Protein 4AT0 (pdb70)

Radius of gyration: 23.52 Å; Cα contacts (8 Å, |Δi|>4): 1343; chains: 1; bounding box: 37×78×47 Å

B-factor: mean 16.8, std 8.86, range [6.81, 63.26]

Foldseek 3Di:
DFAAAPVPDPDAPAEWQEEEEAQALLRLLLLLLLLVLVTGAEYEHQAFDHHPLLQQAQAWAFADQPAPLLVLAPFHHHLVLQLQLLCVFQDDVFDSQQSSVLSVCRNVLVVVLVVLPFAAASYEDEDDACHDLAQHFWYAWRQCVFPPNVVRGPRGTRTGFTGDPPAHRLPGHSSSSSSPSSVVSSVVSPHHYDYSWAWAAFYAYPVQAGFWTWTAHPRHIGIYGHNQFYAYEQAAQLQQQVLCVVQAVLQRPFGDRSDNSRRLRVQVNVVSSQFDKALSRAWFKAFLAGLLQQLQFFKAAPLLAGDAQSPGRRRVVRCCLSPPRVQWIKTKAAPVSLVVSLPDDYNCNVRHFDFPFWDFDQQVQCVVSVHPGPRNVVNLVVQQVVLCVLDDPPHGHHSVNGHHGHPRMTMHGRRPRMHIGTQMAFEADSLQFGAGPVRDGRHRYGYAARNHNHRRSHGDTPSHRSNRSSNNSNSRSNNSSDD

Secondary structure (DSSP, 8-state):
-PPEEGGG----SEEEEEEEE--SHHHHHHHHHHHHTT--EEEE-SSSSS-TTGGGS---EE--SS-HHHHHTT----HHHHHHHHHHHS-SS--HHHHHHHHHTHHHHHHHHHHTT----S-EE-SSSSS-SSS-SEE--SSTTSTTGGGTS-----EE----SS-BTTTB-TTHHHHHHHHHHHHHTT-EEE-SEEEEEEEE-TT--EEEEEEEETTEEEEEEEEEEEEE-----TT-HHHHHHH-GGGTT-B--S-TT---HHHHHHHTTTB-EE-TT-EEEEE-S-HHHHTTSEEE-TTS-B-S-TTS-HHHHHHIIIIISTT--EEEEEHHHHHHHHHS--S-GGG-PPPSEEESSHHHHHHHTTPPTTHHHHHHHHHHHHHTTT--TTT---GGG-----SSEEEEE-TT-EEEEE--EE-B-TT-EEEBTTSSEEEEEEE-GGGB--S-SSS--TTHHHHHHHHHHHHHHHHHH--

Structure (mmCIF, N/CA/C/O backbone):
data_4AT0
#
_entry.id   4AT0
#
_cell.length_a   99.233
_cell.length_b   114.308
_cell.length_c   110.161
_cell.angle_alpha   90.00
_cell.angle_beta   90.00
_cell.angle_gamma   90.00
#
_symmetry.space_group_name_H-M   'C 2 2 21'
#
loop_
_entity.id
_entity.type
_entity.pdbx_description
1 polymer 3-KETOSTEROID-DELTA4-5ALPHA-DEHYDROGENASE
2 non-polymer 'ACETATE ION'
3 non-polymer GLYCEROL
4 non-polymer 'FLAVIN-ADENINE DINUCLEOTIDE'
5 non-polymer 'CHLORIDE ION'
6 water water
#
loop_
_atom_site.group_PDB
_atom_site.id
_atom_site.type_symbol
_atom_site.label_atom_id
_atom_site.label_alt_id
_atom_site.label_comp_id
_atom_site.label_asym_id
_atom_site.label_entity_id
_atom_site.label_seq_id
_atom_site.pdbx_PDB_ins_code
_atom_site.Cartn_x
_atom_site.Cartn_y
_atom_site.Cartn_z
_atom_site.occupancy
_atom_site.B_iso_or_equiv
_atom_site.auth_seq_id
_atom_site.auth_comp_id
_atom_site.auth_asym_id
_atom_site.auth_atom_id
_atom_site.pdbx_PDB_model_num
ATOM 1 N N . ILE A 1 27 ? 38.212 46.932 25.523 1.00 30.17 7 ILE A N 1
ATOM 2 C CA . ILE A 1 27 ? 39.139 46.235 26.489 1.00 31.46 7 ILE A CA 1
ATOM 3 C C . ILE A 1 27 ? 40.384 47.078 26.814 1.00 29.71 7 ILE A C 1
ATOM 4 O O . ILE A 1 27 ? 41.050 46.871 27.852 1.00 28.55 7 ILE A O 1
ATOM 9 N N . ARG A 1 28 ? 40.715 48.010 25.923 1.00 28.57 8 ARG A N 1
ATOM 10 C CA . ARG A 1 28 ? 41.860 48.885 26.124 1.00 29.50 8 ARG A CA 1
ATOM 11 C C . ARG A 1 28 ? 41.561 49.738 27.343 1.00 26.43 8 ARG A C 1
ATOM 12 O O . ARG A 1 28 ? 40.395 50.083 27.565 1.00 25.97 8 ARG A O 1
ATOM 20 N N . PRO A 1 29 ? 42.588 50.059 28.154 1.00 25.58 9 PRO A N 1
ATOM 21 C CA . PRO A 1 29 ? 42.265 50.845 29.348 1.00 24.44 9 PRO A CA 1
ATOM 22 C C . PRO A 1 29 ? 41.738 52.231 29.009 1.00 24.74 9 PRO A C 1
ATOM 23 O O . PRO A 1 29 ? 42.088 52.807 27.979 1.00 24.86 9 PRO A O 1
ATOM 27 N N . ARG A 1 30 ? 40.893 52.723 29.897 1.00 22.85 10 ARG A N 1
ATOM 28 C CA A ARG A 1 30 ? 40.314 54.051 29.800 0.50 22.47 10 ARG A CA 1
ATOM 29 C CA B ARG A 1 30 ? 40.327 54.061 29.774 0.50 22.94 10 ARG A CA 1
ATOM 30 C C . ARG A 1 30 ? 41.219 55.014 30.570 1.00 22.22 10 ARG A C 1
ATOM 31 O O . ARG A 1 30 ? 41.632 54.714 31.687 1.00 20.66 10 ARG A O 1
ATOM 46 N N . SER A 1 31 ? 41.562 56.170 29.992 1.00 21.63 11 SER A N 1
ATOM 47 C CA . SER A 1 31 ? 42.359 57.138 30.755 1.00 21.85 11 SER A CA 1
ATOM 48 C C . SER A 1 31 ? 41.450 57.809 31.781 1.00 21.36 11 SER A C 1
ATOM 49 O O . SER A 1 31 ? 40.321 58.171 31.444 1.00 20.87 11 SER A O 1
ATOM 52 N N . ALA A 1 32 ? 41.929 57.980 33.011 1.00 20.90 12 ALA A N 1
ATOM 53 C CA . ALA A 1 32 ? 41.120 58.616 34.060 1.00 21.71 12 ALA A CA 1
ATOM 54 C C . ALA A 1 32 ? 40.704 60.046 33.696 1.00 23.92 12 ALA A C 1
ATOM 55 O O . ALA A 1 32 ? 39.674 60.517 34.158 1.00 23.16 12 ALA A O 1
ATOM 57 N N . THR A 1 33 ? 41.503 60.710 32.864 1.00 24.99 13 THR A N 1
ATOM 58 C CA . THR A 1 33 ? 41.199 62.088 32.446 1.00 28.78 13 THR A CA 1
ATOM 59 C C . THR A 1 33 ? 39.927 62.147 31.610 1.00 29.62 13 THR A C 1
ATOM 60 O O . THR A 1 33 ? 39.304 63.206 31.497 1.00 32.23 13 THR A O 1
ATOM 64 N N . THR A 1 34 ? 39.544 61.024 31.014 1.00 29.13 14 THR A N 1
ATOM 65 C CA . THR A 1 34 ? 38.370 60.988 30.155 1.00 29.18 14 THR A CA 1
ATOM 66 C C . THR A 1 34 ? 37.112 60.616 30.932 1.00 29.13 14 THR A C 1
ATOM 67 O O . THR A 1 34 ? 36.018 60.568 30.352 1.00 29.79 14 THR A O 1
ATOM 71 N N . VAL A 1 35 ? 37.264 60.323 32.228 1.00 28.48 15 VAL A N 1
ATOM 72 C CA . VAL A 1 35 ? 36.104 60.023 33.085 1.00 29.66 15 VAL A CA 1
ATOM 73 C C . VAL A 1 35 ? 35.560 61.340 33.615 1.00 31.26 15 VAL A C 1
ATOM 74 O O . VAL A 1 35 ? 36.210 62.005 34.424 1.00 32.66 15 VAL A O 1
ATOM 78 N N . THR A 1 36 ? 34.382 61.723 33.132 1.00 34.47 16 THR A N 1
ATOM 79 C CA . THR A 1 36 ? 33.790 63.013 33.499 1.00 37.94 16 THR A CA 1
ATOM 80 C C . THR A 1 36 ? 33.140 62.988 34.887 1.00 37.85 16 THR A C 1
ATOM 81 O O . THR A 1 36 ? 33.170 63.987 35.612 1.00 39.28 16 THR A O 1
ATOM 85 N N . GLU A 1 37 ? 32.563 61.845 35.254 1.00 34.60 17 GLU A N 1
ATOM 86 C CA . GLU A 1 37 ? 32.013 61.670 36.591 1.00 33.29 17 GLU A CA 1
ATOM 87 C C . GLU A 1 37 ? 32.050 60.209 37.020 1.00 28.44 17 GLU A C 1
ATOM 88 O O . GLU A 1 37 ? 31.826 59.299 36.217 1.00 28.26 17 GLU A O 1
ATOM 94 N N . TRP A 1 38 ? 32.345 60.005 38.294 1.00 24.58 18 TRP A N 1
ATOM 95 C CA . TRP A 1 38 ? 32.351 58.655 38.867 1.00 22.03 18 TRP A CA 1
ATOM 96 C C . TRP A 1 38 ? 31.006 58.307 39.442 1.00 20.88 18 TRP A C 1
ATOM 97 O O . TRP A 1 38 ? 30.514 59.004 40.332 1.00 21.81 18 TRP A O 1
ATOM 108 N N . ASP A 1 39 ? 30.395 57.236 38.951 1.00 18.53 19 ASP A N 1
ATOM 109 C CA . ASP A 1 39 ? 29.102 56.769 39.466 1.00 18.84 19 ASP A CA 1
ATOM 110 C C . ASP A 1 39 ? 29.153 56.223 40.891 1.00 19.08 19 ASP A C 1
ATOM 111 O O . ASP A 1 39 ? 28.190 56.361 41.670 1.00 18.59 19 ASP A O 1
ATOM 116 N N . TYR A 1 40 ? 30.282 55.597 41.221 1.00 17.48 20 TYR A N 1
ATOM 117 C CA . TYR A 1 40 ? 30.501 55.017 42.532 1.00 16.76 20 TYR A CA 1
ATOM 118 C C . TYR A 1 40 ? 31.961 55.233 42.873 1.00 16.11 20 TYR A C 1
ATOM 119 O O . TYR A 1 40 ? 32.805 55.415 41.978 1.00 15.15 20 TYR A O 1
ATOM 128 N N . GLU A 1 41 ? 32.270 55.241 44.167 1.00 16.20 21 GLU A N 1
ATOM 129 C CA . GLU A 1 41 ? 33.667 55.362 44.614 1.00 17.00 21 GLU A CA 1
ATOM 130 C C . GLU A 1 41 ? 33.859 54.535 45.860 1.00 15.88 21 GLU A C 1
ATOM 131 O O . GLU A 1 41 ? 32.967 54.467 46.700 1.00 15.95 21 GLU A O 1
ATOM 137 N N . ALA A 1 42 ? 35.048 53.949 45.989 1.00 14.64 22 ALA A N 1
ATOM 138 C CA . ALA A 1 42 ? 35.441 53.203 47.182 1.00 13.92 22 ALA A CA 1
ATOM 139 C C . ALA A 1 42 ? 36.953 53.227 47.276 1.00 13.52 22 ALA A C 1
ATOM 140 O O . ALA A 1 42 ? 37.641 53.629 46.318 1.00 13.68 22 ALA A O 1
ATOM 142 N N . ASP A 1 43 ? 37.478 52.776 48.417 1.00 13.55 23 ASP A N 1
ATOM 143 C CA . ASP A 1 43 ? 38.916 52.576 48.559 1.00 12.99 23 ASP A CA 1
ATOM 144 C C . ASP A 1 43 ? 39.337 51.315 47.809 1.00 12.57 23 ASP A C 1
ATOM 145 O O . ASP A 1 43 ? 40.300 51.338 47.025 1.00 12.60 23 ASP A O 1
ATOM 150 N N . VAL A 1 44 ? 38.633 50.219 48.089 1.00 11.81 24 VAL A N 1
ATOM 151 C CA . VAL A 1 44 ? 38.943 48.929 47.457 1.00 11.10 24 VAL A CA 1
ATOM 152 C C . VAL A 1 44 ? 37.722 48.470 46.691 1.00 10.73 24 VAL A C 1
ATOM 153 O O . VAL A 1 44 ? 36.642 48.328 47.260 1.00 11.44 24 VAL A O 1
ATOM 157 N N . VAL A 1 45 ? 37.896 48.268 45.395 1.00 10.20 25 VAL A N 1
ATOM 158 C CA . VAL A 1 45 ? 36.820 47.843 44.515 1.00 10.28 25 VAL A CA 1
ATOM 159 C C . VAL A 1 45 ? 37.115 46.380 44.123 1.00 10.08 25 VAL A C 1
ATOM 160 O O . VAL A 1 45 ? 38.182 46.076 43.568 1.00 10.30 25 VAL A O 1
ATOM 164 N N . VAL A 1 46 ? 36.189 45.498 44.487 1.00 9.95 26 VAL A N 1
ATOM 165 C CA . VAL A 1 46 ? 36.351 44.043 44.244 1.00 10.16 26 VAL A CA 1
ATOM 166 C C . VAL A 1 46 ? 35.411 43.634 43.120 1.00 10.35 26 VAL A C 1
ATOM 167 O O . VAL A 1 46 ? 34.192 43.752 43.257 1.00 10.48 26 VAL A O 1
ATOM 171 N N . ALA A 1 47 ? 35.968 43.148 42.023 1.00 10.03 27 ALA A N 1
ATOM 172 C CA . ALA A 1 47 ? 35.158 42.667 40.893 1.00 10.24 27 ALA A CA 1
ATOM 173 C C . ALA A 1 47 ? 34.911 41.169 41.057 1.00 10.78 27 ALA A C 1
ATOM 174 O O . ALA A 1 47 ? 35.851 40.358 40.934 1.00 10.29 27 ALA A O 1
ATOM 176 N N . GLY A 1 48 ? 33.665 40.813 41.377 1.00 10.92 28 GLY A N 1
ATOM 177 C CA . GLY A 1 48 ? 33.262 39.395 41.499 1.00 11.12 28 GLY A CA 1
ATOM 178 C C . GLY A 1 48 ? 32.972 39.015 42.934 1.00 11.55 28 GLY A C 1
ATOM 179 O O . GLY A 1 48 ? 33.842 39.180 43.797 1.00 12.15 28 GLY A O 1
ATOM 180 N N . TYR A 1 49 ? 31.756 38.528 43.217 1.00 11.94 29 TYR A N 1
ATOM 181 C CA . TYR A 1 49 ? 31.381 38.171 44.583 1.00 12.21 29 TYR A CA 1
ATOM 182 C C . TYR A 1 49 ? 31.331 36.649 44.769 1.00 12.38 29 TYR A C 1
ATOM 183 O O . TYR A 1 49 ? 30.309 36.090 45.198 1.00 12.47 29 TYR A O 1
ATOM 192 N N . GLY A 1 50 ? 32.432 35.980 44.446 1.00 11.34 30 GLY A N 1
ATOM 193 C CA . GLY A 1 50 ? 32.586 34.585 44.809 1.00 10.82 30 GLY A CA 1
ATOM 194 C C . GLY A 1 50 ? 33.580 34.462 45.960 1.00 10.49 30 GLY A C 1
ATOM 195 O O . GLY A 1 50 ? 33.705 35.371 46.795 1.00 10.48 30 GLY A O 1
ATOM 196 N N . ILE A 1 51 ? 34.288 33.332 46.020 1.00 10.30 31 ILE A N 1
ATOM 197 C CA . ILE A 1 51 ? 35.131 33.068 47.185 1.00 10.75 31 ILE A CA 1
ATOM 198 C C . ILE A 1 51 ? 36.314 34.050 47.303 1.00 10.02 31 ILE A C 1
ATOM 199 O O . ILE A 1 51 ? 36.593 34.604 48.391 1.00 10.70 31 ILE A O 1
ATOM 204 N N . ALA A 1 52 ? 37.001 34.270 46.193 1.00 10.12 32 ALA A N 1
ATOM 205 C CA . ALA A 1 52 ? 38.141 35.187 46.222 1.00 9.60 32 ALA A CA 1
ATOM 206 C C . ALA A 1 52 ? 37.665 36.607 46.569 1.00 9.88 32 ALA A C 1
ATOM 207 O O . ALA A 1 52 ? 38.304 37.297 47.370 1.00 9.59 32 ALA A O 1
ATOM 209 N N . GLY A 1 53 ? 36.521 36.996 45.999 1.00 10.08 33 GLY A N 1
ATOM 210 C CA . GLY A 1 53 ? 36.032 38.367 46.214 1.00 10.22 33 GLY A CA 1
ATOM 211 C C . GLY A 1 53 ? 35.563 38.621 47.637 1.00 10.30 33 GLY A C 1
ATOM 212 O O . GLY A 1 53 ? 35.880 39.668 48.230 1.00 10.75 33 GLY A O 1
ATOM 213 N N . VAL A 1 54 ? 34.852 37.664 48.229 1.00 10.10 34 VAL A N 1
ATOM 214 C CA . VAL A 1 54 ? 34.392 37.865 49.596 1.00 9.86 34 VAL A CA 1
ATOM 215 C C . VAL A 1 54 ? 35.572 37.848 50.571 1.00 9.85 34 VAL A C 1
ATOM 216 O O . VAL A 1 54 ? 35.626 38.659 51.486 1.00 9.62 34 VAL A O 1
ATOM 220 N N . ALA A 1 55 ? 36.535 36.951 50.342 1.00 9.63 35 ALA A N 1
ATOM 221 C CA . ALA A 1 55 ? 37.711 36.922 51.225 1.00 9.89 35 ALA A CA 1
ATOM 222 C C . ALA A 1 55 ? 38.506 38.235 51.172 1.00 10.37 35 ALA A C 1
ATOM 223 O O . ALA A 1 55 ? 38.931 38.751 52.213 1.00 10.48 35 ALA A O 1
ATOM 225 N N . ALA A 1 56 ? 38.686 38.786 49.966 1.00 10.16 36 ALA A N 1
ATOM 226 C CA . ALA A 1 56 ? 39.355 40.079 49.806 1.00 10.52 36 ALA A CA 1
ATOM 227 C C . ALA A 1 56 ? 38.568 41.176 50.546 1.00 10.63 36 ALA A C 1
ATOM 228 O O . ALA A 1 56 ? 39.154 42.005 51.247 1.00 11.22 36 ALA A O 1
ATOM 230 N N . SER A 1 57 ? 37.247 41.159 50.393 1.00 10.73 37 SER A N 1
ATOM 231 C CA A SER A 1 57 ? 36.380 42.179 51.023 0.50 11.01 37 SER A CA 1
ATOM 232 C CA B SER A 1 57 ? 36.397 42.183 51.018 0.50 11.34 37 SER A CA 1
ATOM 233 C C . SER A 1 57 ? 36.493 42.188 52.540 1.00 11.42 37 SER A C 1
ATOM 234 O O . SER A 1 57 ? 36.504 43.261 53.158 1.00 11.49 37 SER A O 1
ATOM 239 N N . ILE A 1 58 ? 36.591 40.998 53.134 1.00 11.83 38 ILE A N 1
ATOM 240 C CA . ILE A 1 58 ? 36.684 40.879 54.578 1.00 12.22 38 ILE A CA 1
ATOM 241 C C . ILE A 1 58 ? 37.987 41.483 55.069 1.00 12.46 38 ILE A C 1
ATOM 242 O O . ILE A 1 58 ? 37.973 42.308 56.000 1.00 12.67 38 ILE A O 1
ATOM 247 N N . GLU A 1 59 ? 39.111 41.118 54.432 1.00 12.15 39 GLU A N 1
ATOM 248 C CA . GLU A 1 59 ? 40.390 41.641 54.854 1.00 12.51 39 GLU A CA 1
ATOM 249 C C . GLU A 1 59 ? 40.479 43.142 54.638 1.00 12.72 39 GLU A C 1
ATOM 250 O O . GLU A 1 59 ? 40.977 43.860 55.528 1.00 13.06 39 GLU A O 1
ATOM 256 N N . ALA A 1 60 ? 40.001 43.629 53.491 1.00 12.41 40 ALA A N 1
ATOM 257 C CA . ALA A 1 60 ? 40.119 45.054 53.211 1.00 12.77 40 ALA A CA 1
ATOM 258 C C . ALA A 1 60 ? 39.295 45.856 54.223 1.00 13.38 40 ALA A C 1
ATOM 259 O O . ALA A 1 60 ? 39.746 46.916 54.687 1.00 14.31 40 ALA A O 1
ATOM 261 N N . ALA A 1 61 ? 38.107 45.358 54.562 1.00 13.24 41 ALA A N 1
ATOM 262 C CA . ALA A 1 61 ? 37.220 46.083 55.502 1.00 14.30 41 ALA A CA 1
ATOM 263 C C . ALA A 1 61 ? 37.815 46.044 56.913 1.00 15.27 41 ALA A C 1
ATOM 264 O O . ALA A 1 61 ? 37.768 47.053 57.642 1.00 15.87 41 ALA A O 1
ATOM 266 N N . ARG A 1 62 ? 38.390 44.901 57.292 1.00 14.88 42 ARG A N 1
ATOM 267 C CA . ARG A 1 62 ? 39.084 44.792 58.597 1.00 15.55 42 ARG A CA 1
ATOM 268 C C . ARG A 1 62 ? 40.259 45.744 58.717 1.00 16.37 42 ARG A C 1
ATOM 269 O O . ARG A 1 62 ? 40.587 46.209 59.823 1.00 17.93 42 ARG A O 1
ATOM 277 N N . ALA A 1 63 ? 40.870 46.068 57.586 1.00 15.82 43 ALA A N 1
ATOM 278 C CA . ALA A 1 63 ? 41.998 46.974 57.539 1.00 16.84 43 ALA A CA 1
ATOM 279 C C . ALA A 1 63 ? 41.553 48.439 57.584 1.00 17.36 43 ALA A C 1
ATOM 280 O O . ALA A 1 63 ? 42.405 49.324 57.592 1.00 18.99 43 ALA A O 1
ATOM 282 N N . GLY A 1 64 ? 40.245 48.677 57.565 1.00 17.01 44 GLY A N 1
ATOM 283 C CA . GLY A 1 64 ? 39.679 50.045 57.655 1.00 17.69 44 GLY A CA 1
ATOM 284 C C . GLY A 1 64 ? 39.329 50.675 56.315 1.00 17.70 44 GLY A C 1
ATOM 285 O O . GLY A 1 64 ? 38.923 51.843 56.269 1.00 18.46 44 GLY A O 1
ATOM 286 N N . ALA A 1 65 ? 39.477 49.921 55.217 1.00 16.51 45 ALA A N 1
ATOM 287 C CA . ALA A 1 65 ? 39.139 50.465 53.882 1.00 16.03 45 ALA A CA 1
ATOM 288 C C . ALA A 1 65 ? 37.633 50.471 53.634 1.00 15.88 45 ALA A C 1
ATOM 289 O O . ALA A 1 65 ? 36.901 49.612 54.133 1.00 15.80 45 ALA A O 1
ATOM 291 N N . ASP A 1 66 ? 37.187 51.436 52.834 1.00 15.45 46 ASP A N 1
ATOM 292 C CA . ASP A 1 66 ? 35.832 51.472 52.275 1.00 16.03 46 ASP A CA 1
ATOM 293 C C . ASP A 1 66 ? 35.791 50.498 51.093 1.00 15.44 46 ASP A C 1
ATOM 294 O O . ASP A 1 66 ? 36.492 50.691 50.093 1.00 14.20 46 ASP A O 1
ATOM 299 N N . VAL A 1 67 ? 34.990 49.445 51.227 1.00 13.90 47 VAL A N 1
ATOM 300 C CA . VAL A 1 67 ? 34.990 48.345 50.264 1.00 13.44 47 VAL A CA 1
ATOM 301 C C . VAL A 1 67 ? 33.679 48.256 49.495 1.00 13.31 47 VAL A C 1
ATOM 302 O O . VAL A 1 67 ? 32.567 48.250 50.075 1.00 14.14 47 VAL A O 1
ATOM 306 N N . LEU A 1 68 ? 33.811 48.168 48.176 1.00 12.65 48 LEU A N 1
ATOM 307 C CA . LEU A 1 68 ? 32.670 47.981 47.299 1.00 12.65 48 LEU A CA 1
ATOM 308 C C . LEU A 1 68 ? 32.887 46.783 46.380 1.00 12.37 48 LEU A C 1
ATOM 309 O O . LEU A 1 68 ? 33.859 46.755 45.626 1.00 12.39 48 LEU A O 1
ATOM 314 N N . VAL A 1 69 ? 31.990 45.798 46.474 1.00 12.29 49 VAL A N 1
ATOM 315 C CA . VAL A 1 69 ? 32.012 44.621 45.591 1.00 12.42 49 VAL A CA 1
ATOM 316 C C . VAL A 1 69 ? 31.062 44.850 44.412 1.00 12.97 49 VAL A C 1
ATOM 317 O O . VAL A 1 69 ? 29.950 45.300 44.614 1.00 14.10 49 VAL A O 1
ATOM 321 N N . LEU A 1 70 ? 31.530 44.511 43.216 1.00 11.89 50 LEU A N 1
ATOM 322 C CA . LEU A 1 70 ? 30.766 44.612 41.980 1.00 12.15 50 LEU A CA 1
ATOM 323 C C . LEU A 1 70 ? 30.498 43.201 41.480 1.00 12.76 50 LEU A C 1
ATOM 324 O O . LEU A 1 70 ? 31.444 42.461 41.119 1.00 13.79 50 LEU A O 1
ATOM 329 N N . GLU A 1 71 ? 29.218 42.831 41.418 1.00 13.12 51 GLU A N 1
ATOM 330 C CA . GLU A 1 71 ? 28.842 41.480 40.985 1.00 13.73 51 GLU A CA 1
ATOM 331 C C . GLU A 1 71 ? 28.001 41.523 39.728 1.00 14.65 51 GLU A C 1
ATOM 332 O O . GLU A 1 71 ? 27.013 42.263 39.674 1.00 14.39 51 GLU A O 1
ATOM 338 N N . ARG A 1 72 ? 28.375 40.709 38.739 1.00 14.86 52 ARG A N 1
ATOM 339 C CA . ARG A 1 72 ? 27.708 40.704 37.431 1.00 16.28 52 ARG A CA 1
ATOM 340 C C . ARG A 1 72 ? 26.272 40.157 37.465 1.00 16.46 52 ARG A C 1
ATOM 341 O O . ARG A 1 72 ? 25.395 40.646 36.719 1.00 16.88 52 ARG A O 1
ATOM 349 N N . THR A 1 73 ? 26.029 39.153 38.301 1.00 16.29 53 THR A N 1
ATOM 350 C CA . THR A 1 73 ? 24.682 38.562 38.388 1.00 17.09 53 THR A CA 1
ATOM 351 C C . THR A 1 73 ? 23.865 39.295 39.445 1.00 17.16 53 THR A C 1
ATOM 352 O O . THR A 1 73 ? 24.284 40.330 39.966 1.00 17.04 53 THR A O 1
ATOM 356 N N . SER A 1 74 ? 22.701 38.749 39.793 1.00 18.38 54 SER A N 1
ATOM 357 C CA . SER A 1 74 ? 21.824 39.441 40.732 1.00 18.69 54 SER A CA 1
ATOM 358 C C . SER A 1 74 ? 22.117 39.136 42.200 1.00 19.74 54 SER A C 1
ATOM 359 O O . SER A 1 74 ? 21.445 39.664 43.091 1.00 19.41 54 SER A O 1
ATOM 362 N N . GLY A 1 75 ? 23.111 38.276 42.458 1.00 18.68 55 GLY A N 1
ATOM 363 C CA . GLY A 1 75 ? 23.394 37.834 43.822 1.00 19.22 55 GLY A CA 1
ATOM 364 C C . GLY A 1 75 ? 24.783 37.253 43.986 1.00 18.61 55 GLY A C 1
ATOM 365 O O . GLY A 1 75 ? 25.505 37.040 43.001 1.00 18.30 55 GLY A O 1
ATOM 366 N N . TRP A 1 76 ? 25.163 37.013 45.237 1.00 18.37 56 TRP A N 1
ATOM 367 C CA . TRP A 1 76 ? 26.512 36.505 45.526 1.00 17.94 56 TRP A CA 1
ATOM 368 C C . TRP A 1 76 ? 26.601 35.022 45.383 1.00 18.30 56 TRP A C 1
ATOM 369 O O . TRP A 1 76 ? 25.574 34.319 45.331 1.00 19.03 56 TRP A O 1
ATOM 380 N N . GLY A 1 77 ? 27.833 34.529 45.297 1.00 18.11 57 GLY A N 1
ATOM 381 C CA . GLY A 1 77 ? 28.083 33.088 45.394 1.00 18.03 57 GLY A CA 1
ATOM 382 C C . GLY A 1 77 ? 28.916 32.531 44.264 1.00 17.26 57 GLY A C 1
ATOM 383 O O . GLY A 1 77 ? 29.761 31.655 44.485 1.00 17.43 57 GLY A O 1
ATOM 384 N N . GLY A 1 78 ? 28.658 33.013 43.047 1.00 17.04 58 GLY A N 1
ATOM 385 C CA . GLY A 1 78 ? 29.330 32.500 41.835 1.00 16.77 58 GLY A CA 1
ATOM 386 C C . GLY A 1 78 ? 29.356 30.975 41.719 1.00 17.84 58 GLY A C 1
ATOM 387 O O . GLY A 1 78 ? 28.391 30.271 42.102 1.00 17.63 58 GLY A O 1
ATOM 388 N N . ALA A 1 79 ? 30.440 30.445 41.149 1.00 16.80 59 ALA A N 1
ATOM 389 C CA . ALA A 1 79 ? 30.622 28.986 41.095 1.00 17.16 59 ALA A CA 1
ATOM 390 C C . ALA A 1 79 ? 30.840 28.388 42.469 1.00 17.48 59 ALA A C 1
ATOM 391 O O . ALA A 1 79 ? 30.546 27.204 42.688 1.00 18.87 59 ALA A O 1
ATOM 393 N N . THR A 1 80 ? 31.359 29.194 43.400 1.00 16.18 60 THR A N 1
ATOM 394 C CA . THR A 1 80 ? 31.677 28.717 44.728 1.00 15.91 60 THR A CA 1
ATOM 395 C C . THR A 1 80 ? 30.431 28.140 45.402 1.00 17.23 60 THR A C 1
ATOM 396 O O . THR A 1 80 ? 30.493 27.062 46.013 1.00 16.72 60 THR A O 1
ATOM 400 N N . ALA A 1 81 ? 29.302 28.850 45.300 1.00 16.80 61 ALA A N 1
ATOM 401 C CA . ALA A 1 81 ? 28.103 28.383 45.997 1.00 18.61 61 ALA A CA 1
ATOM 402 C C . ALA A 1 81 ? 27.559 27.038 45.465 1.00 20.17 61 ALA A C 1
ATOM 403 O O . ALA A 1 81 ? 26.819 26.347 46.169 1.00 19.43 61 ALA A O 1
ATOM 405 N N . LEU A 1 82 ? 27.946 26.681 44.237 1.00 20.88 62 LEU A N 1
ATOM 406 C CA . LEU A 1 82 ? 27.547 25.412 43.599 1.00 22.97 62 LEU A CA 1
ATOM 407 C C . LEU A 1 82 ? 28.544 24.271 43.785 1.00 22.77 62 LEU A C 1
ATOM 408 O O . LEU A 1 82 ? 28.265 23.145 43.376 1.00 22.47 62 LEU A O 1
ATOM 413 N N . ALA A 1 83 ? 29.682 24.551 44.424 1.00 22.09 63 ALA A N 1
ATOM 414 C CA . ALA A 1 83 ? 30.793 23.596 44.514 1.00 20.36 63 ALA A CA 1
ATOM 415 C C . ALA A 1 83 ? 30.549 22.574 45.606 1.00 20.38 63 ALA A C 1
ATOM 416 O O . ALA A 1 83 ? 29.724 22.802 46.494 1.00 20.55 63 ALA A O 1
ATOM 418 N N . GLY A 1 84 ? 31.298 21.472 45.585 1.00 18.68 64 GLY A N 1
ATOM 419 C CA . GLY A 1 84 ? 31.140 20.426 46.610 1.00 18.14 64 GLY A CA 1
ATOM 420 C C . GLY A 1 84 ? 31.560 20.972 47.965 1.00 17.73 64 GLY A C 1
ATOM 421 O O . GLY A 1 84 ? 31.148 20.471 49.049 1.00 19.31 64 GLY A O 1
ATOM 422 N N . GLY A 1 85 ? 32.371 22.014 47.901 1.00 14.86 65 GLY A N 1
ATOM 423 C CA . GLY A 1 85 ? 32.804 22.719 49.098 1.00 13.68 65 GLY A CA 1
ATOM 424 C C . GLY A 1 85 ? 34.145 22.263 49.637 1.00 12.62 65 GLY A C 1
ATOM 425 O O . GLY A 1 85 ? 34.552 22.685 50.724 1.00 13.03 65 GLY A O 1
ATOM 426 N N . PHE A 1 86 ? 34.859 21.407 48.908 1.00 11.64 66 PHE A N 1
ATOM 427 C CA . PHE A 1 86 ? 36.211 21.042 49.378 1.00 11.50 66 PHE A CA 1
ATOM 428 C C . PHE A 1 86 ? 37.108 22.275 49.419 1.00 10.94 66 PHE A C 1
ATOM 429 O O . PHE A 1 86 ? 37.075 23.099 48.495 1.00 10.55 66 PHE A O 1
ATOM 437 N N . ILE A 1 87 ? 37.923 22.364 50.465 1.00 10.17 67 ILE A N 1
ATOM 438 C CA . ILE A 1 87 ? 38.899 23.425 50.625 1.00 9.79 67 ILE 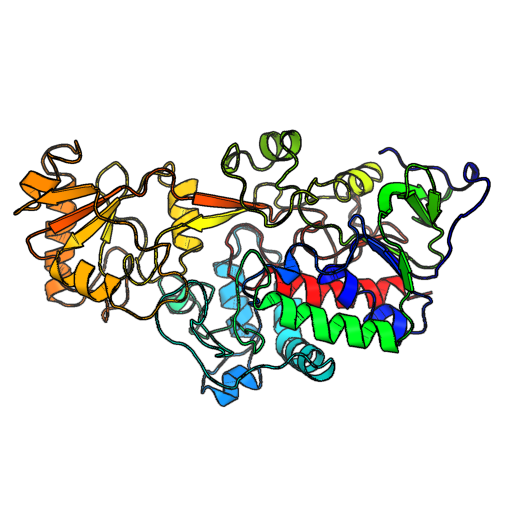A CA 1
ATOM 439 C C . ILE A 1 87 ? 40.187 22.706 50.998 1.00 9.44 67 ILE A C 1
ATOM 440 O O . ILE A 1 87 ? 40.215 21.969 51.990 1.00 9.18 67 ILE A O 1
ATOM 445 N N . TYR A 1 88 ? 41.241 22.864 50.179 1.00 8.66 68 TYR A N 1
ATOM 446 C CA . TYR A 1 88 ? 42.452 22.057 50.295 1.00 8.78 68 TYR A CA 1
ATOM 447 C C . TYR A 1 88 ? 43.366 22.637 51.359 1.00 9.17 68 TYR A C 1
ATOM 448 O O . TYR A 1 88 ? 44.083 23.608 51.113 1.00 10.08 68 TYR A O 1
ATOM 457 N N . LEU A 1 89 ? 43.350 22.043 52.551 1.00 9.16 69 LEU A N 1
ATOM 458 C CA . LEU A 1 89 ? 44.084 22.613 53.692 1.00 9.03 69 LEU A CA 1
ATOM 459 C C . LEU A 1 89 ? 44.791 21.505 54.425 1.00 9.18 69 LEU A C 1
ATOM 460 O O . LEU A 1 89 ? 44.375 20.343 54.364 1.00 9.22 69 LEU A O 1
ATOM 465 N N . GLY A 1 90 ? 45.882 21.850 55.096 1.00 9.31 70 GLY A N 1
ATOM 466 C CA . GLY A 1 90 ? 46.639 20.822 55.822 1.00 9.53 70 GLY A CA 1
ATOM 467 C C . GLY A 1 90 ? 47.759 21.429 56.633 1.00 10.05 70 GLY A C 1
ATOM 468 O O . GLY A 1 90 ? 47.720 22.628 57.004 1.00 10.72 70 GLY A O 1
ATOM 469 N N . GLY A 1 91 ? 48.736 20.578 56.920 1.00 10.02 71 GLY A N 1
ATOM 470 C CA . GLY A 1 91 ? 49.888 20.947 57.765 1.00 11.17 71 GLY A CA 1
ATOM 471 C C . GLY A 1 91 ? 49.613 20.745 59.236 1.00 11.18 71 GLY A C 1
ATOM 472 O O . GLY A 1 91 ? 50.411 21.205 60.072 1.00 12.15 71 GLY A O 1
ATOM 473 N N . GLY A 1 92 ? 48.493 20.094 59.555 1.00 11.14 72 GLY A N 1
ATOM 474 C CA . GLY A 1 92 ? 48.123 19.802 60.947 1.00 11.86 72 GLY A CA 1
ATOM 475 C C . GLY A 1 92 ? 46.992 20.692 61.436 1.00 11.56 72 GLY A C 1
ATOM 476 O O . GLY A 1 92 ? 47.097 21.322 62.486 1.00 12.31 72 GLY A O 1
ATOM 477 N N . THR A 1 93 ? 45.898 20.745 60.684 1.00 10.90 73 THR A N 1
ATOM 478 C CA . THR A 1 93 ? 44.743 21.526 61.125 1.00 10.87 73 THR A CA 1
ATOM 479 C C . THR A 1 93 ? 44.065 20.862 62.321 1.00 10.99 73 THR A C 1
ATOM 480 O O . THR A 1 93 ? 44.211 19.650 62.523 1.00 11.13 73 THR A O 1
ATOM 484 N N . PRO A 1 94 ? 43.287 21.647 63.092 1.00 11.35 74 PRO A N 1
ATOM 485 C CA . PRO A 1 94 ? 42.509 21.014 64.151 1.00 11.78 74 PRO A CA 1
ATOM 486 C C . PRO A 1 94 ? 41.612 19.874 63.665 1.00 11.89 74 PRO A C 1
ATOM 487 O O . PRO A 1 94 ? 41.395 18.900 64.413 1.00 11.73 74 PRO A O 1
ATOM 491 N N . LEU A 1 95 ? 41.106 19.994 62.436 1.00 11.43 75 LEU A N 1
ATOM 492 C CA . LEU A 1 95 ? 40.256 18.935 61.872 1.00 11.60 75 LEU A CA 1
ATOM 493 C C . LEU A 1 95 ? 41.059 17.645 61.574 1.00 11.05 75 LEU A C 1
ATOM 494 O O . LEU A 1 95 ? 40.626 16.540 61.926 1.00 10.95 75 LEU A O 1
ATOM 499 N N . GLN A 1 96 ? 42.232 17.780 60.953 1.00 10.55 76 GLN A N 1
ATOM 500 C CA . GLN A 1 96 ? 43.100 16.619 60.736 1.00 9.92 76 GLN A CA 1
ATOM 501 C C . GLN A 1 96 ? 43.442 15.951 62.084 1.00 10.44 76 GLN A C 1
ATOM 502 O O . GLN A 1 96 ? 43.363 14.746 62.185 1.00 10.56 76 GLN A O 1
ATOM 508 N N . LYS A 1 97 ? 43.805 16.750 63.078 1.00 10.73 77 LYS A N 1
ATOM 509 C CA . LYS A 1 97 ? 44.162 16.195 64.404 1.00 10.80 77 LYS A CA 1
ATOM 510 C C . LYS A 1 97 ? 42.989 15.470 65.029 1.00 10.84 77 LYS A C 1
ATOM 511 O O . LYS A 1 97 ? 43.169 14.355 65.564 1.00 10.76 77 LYS A O 1
ATOM 517 N N . ALA A 1 98 ? 41.796 16.064 64.943 1.00 10.77 78 ALA A N 1
ATOM 518 C CA . ALA A 1 98 ? 40.597 15.434 65.552 1.00 11.40 78 ALA A CA 1
ATOM 519 C C . ALA A 1 98 ? 40.271 14.098 64.882 1.00 11.00 78 ALA A C 1
ATOM 520 O O . ALA A 1 98 ? 39.704 13.187 65.512 1.00 11.43 78 ALA A O 1
ATOM 522 N N . CYS A 1 99 ? 40.662 13.963 63.616 1.00 10.85 79 CYS A N 1
ATOM 523 C CA . CYS A 1 99 ? 40.388 12.738 62.858 1.00 10.93 79 CYS A CA 1
ATOM 524 C C . CYS A 1 99 ? 41.556 11.748 62.878 1.00 10.59 79 CYS A C 1
ATOM 525 O O . CYS A 1 99 ? 41.469 10.658 62.307 1.00 10.70 79 CYS A O 1
ATOM 528 N N . GLY A 1 100 ? 42.656 12.149 63.524 1.00 10.50 80 GLY A N 1
ATOM 529 C CA . GLY A 1 100 ? 43.803 11.277 63.726 1.00 10.25 80 GLY A CA 1
ATOM 530 C C . GLY A 1 100 ? 44.725 11.163 62.522 1.00 9.78 80 GLY A C 1
ATOM 531 O O . GLY A 1 100 ? 45.216 10.092 62.246 1.00 9.63 80 GLY A O 1
ATOM 532 N N . PHE A 1 101 ? 44.960 12.278 61.812 1.00 9.80 81 PHE A N 1
ATOM 533 C CA . PHE A 1 101 ? 45.878 12.256 60.653 1.00 10.14 81 PHE A CA 1
ATOM 534 C C . PHE A 1 101 ? 46.996 13.256 60.874 1.00 10.56 81 PHE A C 1
ATOM 535 O O . PHE A 1 101 ? 46.743 14.485 61.023 1.00 10.98 81 PHE A O 1
ATOM 543 N N . ASP A 1 102 ? 48.232 12.740 60.893 1.00 11.18 82 ASP A N 1
ATOM 544 C CA . ASP A 1 102 ? 49.388 13.627 60.970 1.00 11.96 82 ASP A CA 1
ATOM 545 C C . ASP A 1 102 ? 49.604 14.323 59.629 1.00 11.47 82 ASP A C 1
ATOM 546 O O . ASP A 1 102 ? 49.307 13.756 58.575 1.00 11.46 82 ASP A O 1
ATOM 551 N N . ASP A 1 103 ? 50.123 15.533 59.701 1.00 11.30 83 ASP A N 1
ATOM 552 C CA . ASP A 1 103 ? 50.539 16.292 58.522 1.00 11.15 83 ASP A CA 1
ATOM 553 C C . ASP A 1 103 ? 51.449 17.447 58.984 1.00 12.27 83 ASP A C 1
ATOM 554 O O . ASP A 1 103 ? 51.500 17.780 60.175 1.00 14.04 83 ASP A O 1
ATOM 559 N N . SER A 1 104 ? 52.170 18.045 58.027 1.00 11.67 84 SER A N 1
ATOM 560 C CA . SER A 1 104 ? 53.011 19.198 58.308 1.00 11.57 84 SER A CA 1
ATOM 561 C C . SER A 1 104 ? 53.058 20.050 57.048 1.00 11.31 84 SER A C 1
ATOM 562 O O . SER A 1 104 ? 52.791 19.525 55.965 1.00 10.99 84 SER A O 1
ATOM 565 N N . PRO A 1 105 ? 53.464 21.320 57.181 1.00 11.76 85 PRO A N 1
ATOM 566 C CA . PRO A 1 105 ? 53.587 22.135 55.968 1.00 11.64 85 PRO A CA 1
ATOM 567 C C . PRO A 1 105 ? 54.601 21.557 54.988 1.00 11.69 85 PRO A C 1
ATOM 568 O O . PRO A 1 105 ? 54.355 21.625 53.783 1.00 11.58 85 PRO A O 1
ATOM 572 N N . GLU A 1 106 ? 55.716 20.995 55.472 1.00 12.66 86 GLU A N 1
ATOM 573 C CA . GLU A 1 106 ? 56.707 20.396 54.559 1.00 13.30 86 GLU A CA 1
ATOM 574 C C . GLU A 1 106 ? 56.147 19.194 53.801 1.00 12.35 86 GLU A C 1
ATOM 575 O O . GLU A 1 106 ? 56.373 19.056 52.595 1.00 11.58 86 GLU A O 1
ATOM 581 N N . ASN A 1 107 ? 55.407 18.334 54.500 1.00 11.03 87 ASN A N 1
ATOM 582 C CA . ASN A 1 107 ? 54.780 17.177 53.824 1.00 10.87 87 ASN A CA 1
ATOM 583 C C . ASN A 1 107 ? 53.733 17.608 52.793 1.00 10.19 87 ASN A C 1
ATOM 584 O O . ASN A 1 107 ? 53.669 17.049 51.682 1.00 9.95 87 ASN A O 1
ATOM 589 N N . MET A 1 108 ? 52.904 18.577 53.186 1.00 9.61 88 MET A N 1
ATOM 590 C CA . MET A 1 108 ? 51.893 19.124 52.257 1.00 9.50 88 MET A CA 1
ATOM 591 C C . MET A 1 108 ? 52.572 19.725 51.005 1.00 9.60 88 MET A C 1
ATOM 592 O O . MET A 1 108 ? 52.106 19.498 49.868 1.00 9.19 88 MET A O 1
ATOM 597 N N . LYS A 1 109 ? 53.657 20.475 51.216 1.00 10.09 89 LYS A N 1
ATOM 598 C CA . LYS A 1 109 ? 54.387 21.085 50.084 1.00 10.46 89 LYS A CA 1
ATOM 599 C C . LYS A 1 109 ? 54.950 19.984 49.165 1.00 10.08 89 LYS A C 1
ATOM 600 O O . LYS A 1 109 ? 54.861 20.080 47.953 1.00 10.10 89 LYS A O 1
ATOM 606 N N . THR A 1 110 ? 55.534 18.942 49.764 1.00 10.08 90 THR A N 1
ATOM 607 C CA . THR A 1 110 ? 56.130 17.848 48.984 1.00 9.97 90 THR A CA 1
ATOM 608 C C . THR A 1 110 ? 55.062 17.223 48.088 1.00 9.85 90 THR A C 1
ATOM 609 O O . THR A 1 110 ? 55.272 16.991 46.879 1.00 10.13 90 THR A O 1
ATOM 613 N N . PHE A 1 111 ? 53.893 16.970 48.670 1.00 9.17 91 PHE A N 1
ATOM 614 C CA . PHE A 1 111 ? 52.804 16.417 47.877 1.00 8.53 91 PHE A CA 1
ATOM 615 C C . PHE A 1 111 ? 52.395 17.377 46.736 1.00 8.76 91 PHE A C 1
ATOM 616 O O . PHE A 1 111 ? 52.229 16.948 45.578 1.00 8.69 91 PHE A O 1
ATOM 624 N N . MET A 1 112 ? 52.144 18.640 47.094 1.00 8.82 92 MET A N 1
ATOM 625 C CA . MET A 1 112 ? 51.571 19.568 46.098 1.00 8.50 92 MET A CA 1
ATOM 626 C C . MET A 1 112 ? 52.567 19.809 44.954 1.00 8.65 92 MET A C 1
ATOM 627 O O . MET A 1 112 ? 52.153 19.895 43.814 1.00 8.58 92 MET A O 1
ATOM 632 N N . MET A 1 113 ? 53.858 19.925 45.268 1.00 9.45 93 MET A N 1
ATOM 633 C CA . MET A 1 113 ? 54.857 20.140 44.178 1.00 9.99 93 MET A CA 1
ATOM 634 C C . MET A 1 113 ? 54.855 18.968 43.217 1.00 10.22 93 MET A C 1
ATOM 635 O O . MET A 1 113 ? 54.978 19.137 41.990 1.00 11.32 93 MET A O 1
ATOM 640 N N . ALA A 1 114 ? 54.740 17.756 43.764 1.00 10.03 94 ALA A N 1
ATOM 641 C CA . ALA A 1 114 ? 54.728 16.554 42.919 1.00 9.68 94 ALA A CA 1
ATOM 642 C C . ALA A 1 114 ? 53.444 16.381 42.120 1.00 9.80 94 ALA A C 1
ATOM 643 O O . ALA A 1 114 ? 53.479 15.923 40.964 1.00 11.00 94 ALA A O 1
ATOM 645 N N . ALA A 1 115 ? 52.301 16.705 42.731 1.00 8.88 95 ALA A N 1
ATOM 646 C CA . ALA A 1 115 ? 51.006 16.392 42.127 1.00 8.64 95 ALA A CA 1
ATOM 647 C C . ALA A 1 115 ? 50.397 17.490 41.243 1.00 8.64 95 ALA A C 1
ATOM 648 O O . ALA A 1 115 ? 49.542 17.196 40.408 1.00 8.86 95 ALA A O 1
ATOM 650 N N . LEU A 1 116 ? 50.827 18.741 41.435 1.00 8.79 96 LEU A N 1
ATOM 651 C CA . LEU A 1 116 ? 50.120 19.895 40.825 1.00 8.53 96 LEU A CA 1
ATOM 652 C C . LEU A 1 116 ? 50.956 20.574 39.744 1.00 9.07 96 LEU A C 1
ATOM 653 O O . LEU A 1 116 ? 50.579 21.658 39.272 1.00 9.39 96 LEU A O 1
ATOM 658 N N . GLY A 1 117 ? 52.034 19.914 39.338 1.00 9.79 97 GLY A N 1
ATOM 659 C CA . GLY A 1 117 ? 52.930 20.416 38.265 1.00 10.56 97 GLY A CA 1
ATOM 660 C C . GLY A 1 117 ? 52.579 19.759 36.942 1.00 11.02 97 GLY A C 1
ATOM 661 O O . GLY A 1 117 ? 51.456 19.267 36.741 1.00 11.16 97 GLY A O 1
ATOM 662 N N . PRO A 1 118 ? 53.535 19.724 36.008 1.00 11.00 98 PRO A N 1
ATOM 663 C CA . PRO A 1 118 ? 54.908 20.195 36.218 1.00 11.59 98 PRO A CA 1
ATOM 664 C C . PRO A 1 118 ? 55.024 21.723 36.235 1.00 11.42 98 PRO A C 1
ATOM 665 O O . PRO A 1 118 ? 54.096 22.427 35.838 1.00 11.49 98 PRO A O 1
ATOM 669 N N . GLY A 1 119 ? 56.151 22.232 36.722 1.00 11.97 99 GLY A N 1
ATOM 670 C CA . GLY A 1 119 ? 56.357 23.670 36.767 1.00 11.77 99 GLY A CA 1
ATOM 671 C C . GLY A 1 119 ? 55.502 24.396 37.790 1.00 12.07 99 GLY A C 1
ATOM 672 O O . GLY A 1 119 ? 55.199 25.584 37.628 1.00 13.28 99 GLY A O 1
ATOM 673 N N . ALA A 1 120 ? 55.103 23.695 38.845 1.00 12.05 100 ALA A N 1
ATOM 674 C CA . ALA A 1 120 ? 54.350 24.349 39.898 1.00 12.22 100 ALA A CA 1
ATOM 675 C C . ALA A 1 120 ? 55.156 25.482 40.574 1.00 12.60 100 ALA A C 1
ATOM 676 O O . ALA A 1 120 ? 56.382 25.422 40.671 1.00 13.76 100 ALA A O 1
ATOM 678 N N . ASP A 1 121 ? 54.451 26.514 41.019 1.00 13.31 101 ASP A N 1
ATOM 679 C CA . ASP A 1 121 ? 55.069 27.720 41.614 1.00 13.60 101 ASP A CA 1
ATOM 680 C C . ASP A 1 121 ? 55.514 27.404 43.039 1.00 13.40 101 ASP A C 1
ATOM 681 O O . ASP A 1 121 ? 54.682 27.394 43.956 1.00 12.92 101 ASP A O 1
ATOM 686 N N . GLU A 1 122 ? 56.808 27.150 43.223 1.00 13.72 102 GLU A N 1
ATOM 687 C CA . GLU A 1 122 ? 57.309 26.693 44.521 1.00 13.81 102 GLU A CA 1
ATOM 688 C C . GLU A 1 122 ? 57.107 27.760 45.605 1.00 13.62 102 GLU A C 1
ATOM 689 O O . GLU A 1 122 ? 56.709 27.447 46.733 1.00 13.86 102 GLU A O 1
ATOM 695 N N . GLU A 1 123 ? 57.347 29.022 45.254 1.00 13.58 103 GLU A N 1
ATOM 696 C CA . GLU A 1 123 ? 57.162 30.106 46.213 1.00 13.64 103 GLU A CA 1
ATOM 697 C C . GLU A 1 123 ? 55.701 30.176 46.697 1.00 12.90 103 GLU A C 1
ATOM 698 O O . GLU A 1 123 ? 55.414 30.306 47.900 1.00 12.37 103 GLU A O 1
ATOM 704 N N . LYS A 1 124 ? 54.761 30.112 45.748 1.00 11.50 104 LYS A N 1
ATOM 705 C CA . LYS A 1 124 ? 53.365 30.196 46.091 1.00 11.35 104 LYS A CA 1
ATOM 706 C C . LYS A 1 124 ? 52.932 28.957 46.893 1.00 11.17 104 LYS A C 1
ATOM 707 O O . LYS A 1 124 ? 52.255 29.082 47.906 1.00 11.24 104 LYS A O 1
ATOM 713 N N . ILE A 1 125 ? 53.294 27.764 46.426 1.00 11.01 105 ILE A N 1
ATOM 714 C CA . ILE A 1 125 ? 52.894 26.562 47.170 1.00 10.82 105 ILE A CA 1
ATOM 715 C C . ILE A 1 125 ? 53.488 26.550 48.593 1.00 11.12 105 ILE A C 1
ATOM 716 O O . ILE A 1 125 ? 52.777 26.222 49.547 1.00 10.89 105 ILE A O 1
ATOM 721 N N . THR A 1 126 ? 54.754 26.950 48.731 1.00 11.41 106 THR A N 1
ATOM 722 C CA . THR A 1 126 ? 55.388 26.983 50.056 1.00 11.80 106 THR A CA 1
ATOM 723 C C . THR A 1 126 ? 54.615 27.937 50.982 1.00 11.75 106 THR A C 1
ATOM 724 O O . THR A 1 126 ? 54.277 27.577 52.120 1.00 12.13 106 THR A O 1
ATOM 728 N N . ASP A 1 127 ? 54.303 29.123 50.464 1.00 11.46 107 ASP A N 1
ATOM 729 C CA . ASP A 1 127 ? 53.547 30.121 51.216 1.00 11.62 107 ASP A CA 1
ATOM 730 C C . ASP A 1 127 ? 52.151 29.590 51.645 1.00 10.97 107 ASP A C 1
ATOM 731 O O . ASP A 1 127 ? 51.719 29.732 52.793 1.00 11.38 107 ASP A O 1
ATOM 736 N N . TYR A 1 128 ? 51.448 28.948 50.707 1.00 9.82 108 TYR A N 1
ATOM 737 C CA . TYR A 1 128 ? 50.122 28.394 50.957 1.00 9.73 108 TYR A CA 1
ATOM 738 C C . TYR A 1 128 ? 50.155 27.309 52.037 1.00 10.01 108 TYR A C 1
ATOM 739 O O . TYR A 1 128 ? 49.266 27.256 52.898 1.00 10.11 108 TYR A O 1
ATOM 748 N N . CYS A 1 129 ? 51.178 26.460 51.984 1.00 9.74 109 CYS A N 1
ATOM 749 C CA . CYS A 1 129 ? 51.340 25.385 52.976 1.00 10.32 109 CYS A CA 1
ATOM 750 C C . CYS A 1 129 ? 51.709 25.941 54.364 1.00 10.95 109 CYS A C 1
ATOM 751 O O . CYS A 1 129 ? 51.130 25.516 55.391 1.00 10.97 109 CYS A O 1
ATOM 754 N N . GLU A 1 130 ? 52.635 26.897 54.399 1.00 11.76 110 GLU A N 1
ATOM 755 C CA . GLU A 1 130 ? 53.076 27.474 55.678 1.00 13.31 110 GLU A CA 1
ATOM 756 C C . GLU A 1 130 ? 51.931 28.217 56.360 1.00 12.75 110 GLU A C 1
ATOM 757 O O . GLU A 1 130 ? 51.906 28.300 57.597 1.00 13.68 110 GLU A O 1
ATOM 763 N N . GLY A 1 131 ? 50.990 28.760 55.577 1.00 11.59 111 GLY A N 1
ATOM 764 C CA . GLY A 1 131 ? 49.876 29.483 56.166 1.00 11.63 111 GLY A CA 1
ATOM 765 C C . GLY A 1 131 ? 48.574 28.714 56.301 1.00 10.73 111 GLY A C 1
ATOM 766 O O . GLY A 1 131 ? 47.554 29.307 56.638 1.00 11.37 111 GLY A O 1
ATOM 767 N N . SER A 1 132 ? 48.600 27.399 56.033 1.00 10.89 112 SER A N 1
ATOM 768 C CA . SER A 1 132 ? 47.350 26.638 55.880 1.00 10.35 112 SER A CA 1
ATOM 769 C C . SER A 1 132 ? 46.558 26.493 57.170 1.00 10.50 112 SER A C 1
ATOM 770 O O . SER A 1 132 ? 45.341 26.675 57.192 1.00 10.67 112 SER A O 1
ATOM 773 N N . VAL A 1 133 ? 47.250 26.153 58.257 1.00 10.72 113 VAL A N 1
ATOM 774 C CA . VAL A 1 133 ? 46.537 25.980 59.520 1.00 11.32 113 VAL A CA 1
ATOM 775 C C . VAL A 1 133 ? 45.926 27.309 59.976 1.00 11.32 113 VAL A C 1
ATOM 776 O O . VAL A 1 133 ? 44.785 27.351 60.403 1.00 11.17 113 VAL A O 1
ATOM 780 N N . GLU A 1 134 ? 46.682 28.404 59.839 1.00 11.53 114 GLU A N 1
ATOM 781 C CA . GLU A 1 134 ? 46.149 29.724 60.182 1.00 11.64 114 GLU A CA 1
ATOM 782 C C . GLU A 1 134 ? 44.914 30.028 59.346 1.00 11.30 114 GLU A C 1
ATOM 783 O O . GLU A 1 134 ? 43.928 30.593 59.840 1.00 11.83 114 GLU A O 1
ATOM 789 N N . HIS A 1 135 ? 44.944 29.620 58.085 1.00 10.55 115 HIS A N 1
ATOM 790 C CA . HIS A 1 135 ? 43.826 29.905 57.210 1.00 10.36 115 HIS A CA 1
ATOM 791 C C . HIS A 1 135 ? 42.588 29.096 57.578 1.00 10.50 115 HIS A C 1
ATOM 792 O O . HIS A 1 135 ? 41.472 29.614 57.573 1.00 10.79 115 HIS A O 1
ATOM 799 N N . TYR A 1 136 ? 42.785 27.829 57.957 1.00 10.32 116 TYR A N 1
ATOM 800 C CA . TYR A 1 136 ? 41.687 27.013 58.456 1.00 10.93 116 TYR A CA 1
ATOM 801 C C . TYR A 1 136 ? 41.054 27.713 59.664 1.00 10.86 116 TYR A C 1
ATOM 802 O O . TYR A 1 136 ? 39.846 27.864 59.729 1.00 10.83 116 TYR A O 1
ATOM 811 N N . ASN A 1 137 ? 41.883 28.114 60.613 1.00 11.28 117 ASN A N 1
ATOM 812 C CA . ASN A 1 137 ? 41.378 28.782 61.817 1.00 11.89 117 ASN A CA 1
ATOM 813 C C . ASN A 1 137 ? 40.668 30.092 61.494 1.00 12.34 117 ASN A C 1
ATOM 814 O O . ASN A 1 137 ? 39.686 30.444 62.157 1.00 12.70 117 ASN A O 1
ATOM 819 N N . TRP A 1 138 ? 41.156 30.803 60.476 1.00 11.95 118 TRP A N 1
ATOM 820 C CA . TRP A 1 138 ? 40.531 32.041 60.015 1.00 12.36 118 TRP A CA 1
ATOM 821 C C . TRP A 1 138 ? 39.144 31.808 59.481 1.00 12.22 118 TRP A C 1
ATOM 822 O O . TRP A 1 138 ? 38.203 32.573 59.781 1.00 12.11 118 TRP A O 1
ATOM 833 N N . LEU A 1 139 ? 38.993 30.728 58.713 1.00 11.80 119 LEU A N 1
ATOM 834 C CA . LEU A 1 139 ? 37.671 30.357 58.196 1.00 12.22 119 LEU A CA 1
ATOM 835 C C . LEU A 1 139 ? 36.700 29.989 59.321 1.00 12.68 119 LEU A C 1
ATOM 836 O O . LEU A 1 139 ? 35.546 30.431 59.318 1.00 12.78 119 LEU A O 1
ATOM 841 N N . VAL A 1 140 ? 37.187 29.214 60.288 1.00 12.54 120 VAL A N 1
ATOM 842 C CA . VAL A 1 140 ? 36.365 28.839 61.451 1.00 13.41 120 VAL A CA 1
ATOM 843 C C . VAL A 1 140 ? 35.959 30.110 62.222 1.00 14.06 120 VAL A C 1
ATOM 844 O O . VAL A 1 140 ? 34.809 30.235 62.662 1.00 14.58 120 VAL A O 1
ATOM 848 N N . ASP A 1 141 ? 36.889 31.052 62.337 1.00 14.38 121 ASP A N 1
ATOM 849 C CA . ASP A 1 141 ? 36.607 32.315 63.058 1.00 16.00 121 ASP A CA 1
ATOM 850 C C . ASP A 1 141 ? 35.510 33.133 62.374 1.00 16.29 121 ASP A C 1
ATOM 851 O O . ASP A 1 141 ? 34.730 33.821 63.066 1.00 17.56 121 ASP A O 1
ATOM 856 N N . CYS A 1 142 ? 35.433 33.034 61.048 1.00 15.37 122 CYS A N 1
ATOM 857 C CA . CYS A 1 142 ? 34.387 33.700 60.276 1.00 15.68 122 CYS A CA 1
ATOM 858 C C . CYS A 1 142 ? 33.050 32.983 60.332 1.00 15.84 122 CYS A C 1
ATOM 859 O O . CYS A 1 142 ? 32.064 33.470 59.776 1.00 17.04 122 CYS A O 1
ATOM 862 N N . GLY A 1 143 ? 33.002 31.815 60.978 1.00 15.30 123 GLY A N 1
ATOM 863 C CA . GLY A 1 143 ? 31.754 31.090 61.104 1.00 15.69 123 GLY A CA 1
ATOM 864 C C . GLY A 1 143 ? 31.576 29.902 60.184 1.00 15.62 123 GLY A C 1
ATOM 865 O O . GLY A 1 143 ? 30.476 29.334 60.132 1.00 16.23 123 GLY A O 1
ATOM 866 N N . VAL A 1 144 ? 32.632 29.489 59.480 1.00 14.44 124 VAL A N 1
ATOM 867 C CA . VAL A 1 144 ? 32.508 28.305 58.612 1.00 14.13 124 VAL A CA 1
ATOM 868 C C . VAL A 1 144 ? 32.566 27.060 59.498 1.00 14.54 124 VAL A C 1
ATOM 869 O O . VAL A 1 144 ? 33.537 26.881 60.241 1.00 14.83 124 VAL A O 1
ATOM 873 N N . PRO A 1 145 ? 31.505 26.228 59.477 1.00 15.07 125 PRO A N 1
ATOM 874 C CA . PRO A 1 145 ? 31.484 25.055 60.352 1.00 15.29 125 PRO A CA 1
ATOM 875 C C . PRO A 1 145 ? 32.099 23.814 59.708 1.00 15.26 125 PRO A C 1
ATOM 876 O O . PRO A 1 145 ? 31.922 23.609 58.511 1.00 15.55 125 PRO A O 1
ATOM 880 N N . PHE A 1 146 ? 32.782 22.982 60.491 1.00 15.10 126 PHE A N 1
ATOM 881 C CA . PHE A 1 146 ? 33.304 21.704 59.968 1.00 15.12 126 PHE A CA 1
ATOM 882 C C . PHE A 1 146 ? 33.030 20.600 60.974 1.00 15.50 126 PHE A C 1
ATOM 883 O O . PHE A 1 146 ? 33.335 20.750 62.163 1.00 16.52 126 PHE A O 1
ATOM 891 N N . LYS A 1 147 ? 32.473 19.494 60.501 1.00 15.60 127 LYS A N 1
ATOM 892 C CA . LYS A 1 147 ? 32.298 18.327 61.360 1.00 16.19 127 LYS A CA 1
ATOM 893 C C . LYS A 1 147 ? 33.624 17.580 61.536 1.00 15.81 127 LYS A C 1
ATOM 894 O O . LYS A 1 147 ? 34.298 17.286 60.541 1.00 14.43 127 LYS A O 1
ATOM 900 N N . GLU A 1 148 ? 33.984 17.282 62.789 1.00 16.02 128 GLU A N 1
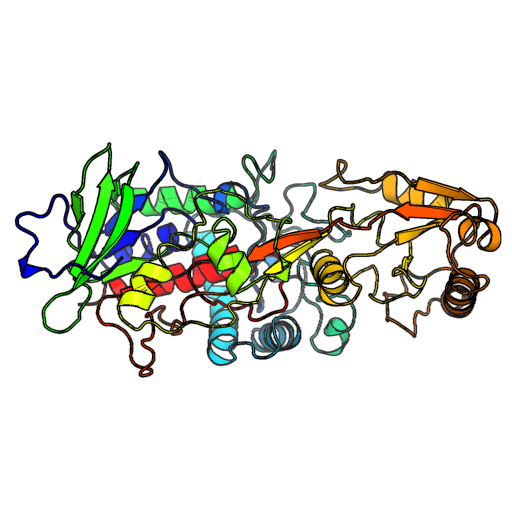ATOM 901 C CA A GLU A 1 148 ? 35.210 16.549 63.142 0.50 16.24 128 GLU A CA 1
ATOM 902 C CA B GLU A 1 148 ? 35.239 16.594 63.050 0.50 16.25 128 GLU A CA 1
ATOM 903 C C . GLU A 1 148 ? 35.084 15.072 62.821 1.00 16.08 128 GLU A C 1
ATOM 904 O O . GLU A 1 148 ? 35.105 14.224 63.729 1.00 16.54 128 GLU A O 1
ATOM 915 N N . SER A 1 149 ? 34.922 14.732 61.544 1.00 14.65 129 SER A N 1
ATOM 916 C CA . SER A 1 149 ? 34.733 13.343 61.139 1.00 14.57 129 SER A CA 1
ATOM 917 C C . SER A 1 149 ? 35.274 13.180 59.725 1.00 13.03 129 SER A C 1
ATOM 918 O O . SER A 1 149 ? 35.272 14.136 58.940 1.00 12.50 129 SER A O 1
ATOM 921 N N . PHE A 1 150 ? 35.735 11.980 59.434 1.00 12.25 130 PHE A N 1
ATOM 922 C CA . PHE A 1 150 ? 36.446 11.696 58.187 1.00 11.23 130 PHE A CA 1
ATOM 923 C C . PHE A 1 150 ? 35.662 10.648 57.414 1.00 11.60 130 PHE A C 1
ATOM 924 O O . PHE A 1 150 ? 35.191 9.657 57.992 1.00 12.54 130 PHE A O 1
ATOM 932 N N . TRP A 1 151 ? 35.500 10.864 56.112 1.00 11.09 131 TRP A N 1
ATOM 933 C CA . TRP A 1 151 ? 34.899 9.868 55.228 1.00 11.50 131 TRP A CA 1
ATOM 934 C C . TRP A 1 151 ? 35.991 9.174 54.441 1.00 11.16 131 TRP A C 1
ATOM 935 O O . TRP A 1 151 ? 36.790 9.821 53.745 1.00 11.15 131 TRP A O 1
ATOM 946 N N . GLY A 1 152 ? 36.040 7.847 54.563 1.00 11.98 132 GLY A N 1
ATOM 947 C CA . GLY A 1 152 ? 37.161 7.083 54.020 1.00 12.16 132 GLY A CA 1
ATOM 948 C C . GLY A 1 152 ? 36.942 6.280 52.749 1.00 13.58 132 GLY A C 1
ATOM 949 O O . GLY A 1 152 ? 37.912 5.671 52.226 1.00 17.17 132 GLY A O 1
ATOM 950 N N . GLU A 1 153 ? 35.754 6.343 52.165 1.00 12.26 133 GLU A N 1
ATOM 951 C CA . GLU A 1 153 ? 35.476 5.501 50.989 1.00 12.03 133 GLU A CA 1
ATOM 952 C C . GLU A 1 153 ? 35.643 6.304 49.702 1.00 11.54 133 GLU A C 1
ATOM 953 O O . GLU A 1 153 ? 35.483 7.524 49.706 1.00 11.89 133 GLU A O 1
ATOM 959 N N . PRO A 1 154 ? 35.957 5.628 48.590 1.00 11.51 134 PRO A N 1
ATOM 960 C CA . PRO A 1 154 ? 36.080 6.348 47.315 1.00 10.94 134 PRO A CA 1
ATOM 961 C C . PRO A 1 154 ? 34.817 7.116 46.968 1.00 11.38 134 PRO A C 1
ATOM 962 O O . PRO A 1 154 ? 33.687 6.646 47.186 1.00 12.04 134 PRO A O 1
ATOM 966 N N . GLY A 1 155 ? 35.006 8.316 46.458 1.00 11.07 135 GLY A N 1
ATOM 967 C CA . GLY A 1 155 ? 33.863 9.144 46.065 1.00 11.65 135 GLY A CA 1
ATOM 968 C C . GLY A 1 155 ? 34.283 10.542 45.670 1.00 12.03 135 GLY A C 1
ATOM 969 O O . GLY A 1 155 ? 35.439 10.927 45.857 1.00 12.28 135 GLY A O 1
ATOM 970 N N . TRP A 1 156 ? 33.326 11.301 45.131 1.00 12.49 136 TRP A N 1
ATOM 971 C CA A TRP A 1 156 ? 33.602 12.695 44.746 0.50 13.32 136 TRP A CA 1
ATOM 972 C CA B TRP A 1 156 ? 33.509 12.708 44.752 0.50 12.84 136 TRP A CA 1
ATOM 973 C C . TRP A 1 156 ? 33.460 13.657 45.908 1.00 13.78 136 TRP A C 1
ATOM 974 O O . TRP A 1 156 ? 34.108 14.710 45.906 1.00 14.08 136 TRP A O 1
ATOM 995 N N . GLU A 1 157 ? 32.636 13.302 46.888 1.00 14.43 137 GLU A N 1
ATOM 996 C CA . GLU A 1 157 ? 32.469 14.089 48.104 1.00 15.07 137 GLU A CA 1
ATOM 997 C C . GLU A 1 157 ? 31.877 13.212 49.204 1.00 15.61 137 GLU A C 1
ATOM 998 O O . GLU A 1 157 ? 31.415 12.112 48.947 1.00 14.64 137 GLU A O 1
ATOM 1004 N N . PRO A 1 158 ? 31.908 13.686 50.458 1.00 16.02 138 PRO A N 1
ATOM 1005 C CA . PRO A 1 158 ? 31.314 12.870 51.522 1.00 16.85 138 PRO A CA 1
ATOM 1006 C C . PRO A 1 158 ? 29.805 12.780 51.277 1.00 18.73 138 PRO A C 1
ATOM 1007 O O . PRO A 1 158 ? 29.182 13.814 50.980 1.00 19.40 138 PRO A O 1
ATOM 1011 N N . PRO A 1 159 ? 29.239 11.573 51.365 1.00 20.91 139 PRO A N 1
ATOM 1012 C CA . PRO A 1 159 ? 27.780 11.410 51.210 1.00 21.85 139 PRO A CA 1
ATOM 1013 C C . PRO A 1 159 ? 27.005 12.116 52.306 1.00 22.09 139 PRO A C 1
ATOM 1014 O O . PRO A 1 159 ? 25.867 12.545 52.075 1.00 23.31 139 PRO A O 1
ATOM 1018 N N . PHE A 1 160 ? 27.628 12.232 53.478 1.00 21.76 140 PHE A N 1
ATOM 1019 C CA . PHE A 1 160 ? 27.015 12.862 54.640 1.00 22.66 140 PHE A CA 1
ATOM 1020 C C . PHE A 1 160 ? 27.732 14.173 54.973 1.00 21.48 140 PHE A C 1
ATOM 1021 O O . PHE A 1 160 ? 28.419 14.752 54.115 1.00 23.60 140 PHE A O 1
ATOM 1029 N N . ASP A 1 161 ? 27.573 14.675 56.189 1.00 21.03 141 ASP A N 1
ATOM 1030 C CA . ASP A 1 161 ? 28.122 15.981 56.497 1.00 19.31 141 ASP A CA 1
ATOM 1031 C C . ASP A 1 161 ? 29.530 15.915 57.094 1.00 17.79 141 ASP A C 1
ATOM 1032 O O . ASP A 1 161 ? 29.909 16.814 57.820 1.00 18.18 141 ASP A O 1
ATOM 1037 N N . ASP A 1 162 ? 30.297 14.877 56.757 1.00 16.22 142 ASP A N 1
ATOM 1038 C CA . ASP A 1 162 ? 31.672 14.750 57.277 1.00 15.44 142 ASP A CA 1
ATOM 1039 C C . ASP A 1 162 ? 32.547 15.875 56.773 1.00 13.89 142 ASP A C 1
ATOM 1040 O O . ASP A 1 162 ? 32.303 16.421 55.686 1.00 14.58 142 ASP A O 1
ATOM 1045 N N . GLY A 1 163 ? 33.542 16.229 57.576 1.00 12.66 143 GLY A N 1
ATOM 1046 C CA . GLY A 1 163 ? 34.376 17.401 57.292 1.00 11.76 143 GLY A CA 1
ATOM 1047 C C . GLY A 1 163 ? 35.711 17.119 56.601 1.00 10.89 143 GLY A C 1
ATOM 1048 O O . GLY A 1 163 ? 36.356 18.051 56.146 1.00 11.13 143 GLY A O 1
ATOM 1049 N N . LEU A 1 164 ? 36.164 15.868 56.575 1.00 10.31 144 LEU A N 1
ATOM 1050 C CA . LEU A 1 164 ? 37.504 15.569 56.036 1.00 9.66 144 LEU A CA 1
ATOM 1051 C C . LEU A 1 164 ? 37.474 14.342 55.133 1.00 9.67 144 LEU A C 1
ATOM 1052 O O . LEU A 1 164 ? 36.814 13.355 55.445 1.00 9.52 144 LEU A O 1
ATOM 1057 N N . MET A 1 165 ? 38.220 14.418 54.026 1.00 9.31 145 MET A N 1
ATOM 1058 C CA . MET A 1 165 ? 38.257 13.326 53.039 1.00 8.99 145 MET A CA 1
ATOM 1059 C C . MET A 1 165 ? 39.516 13.483 52.200 1.00 8.99 145 MET A C 1
ATOM 1060 O O . MET A 1 165 ? 39.963 14.607 51.951 1.00 8.48 145 MET A O 1
ATOM 1065 N N . TYR A 1 166 ? 40.070 12.358 51.745 1.00 8.51 146 TYR A N 1
ATOM 1066 C CA . TYR A 1 166 ? 41.142 12.455 50.736 1.00 8.83 146 TYR A CA 1
ATOM 1067 C C . TYR A 1 166 ? 40.551 13.033 49.444 1.00 8.94 146 TYR A C 1
ATOM 1068 O O . TYR A 1 166 ? 39.461 12.628 49.008 1.00 10.56 146 TYR A O 1
ATOM 1077 N N . SER A 1 167 ? 41.293 13.954 48.816 1.00 8.49 147 SER A N 1
ATOM 1078 C CA . SER A 1 167 ? 40.745 14.688 47.666 1.00 8.48 147 SER A CA 1
ATOM 1079 C C . SER A 1 167 ? 41.787 14.944 46.570 1.00 8.48 147 SER A C 1
ATOM 1080 O O . SER A 1 167 ? 41.467 15.611 45.585 1.00 8.79 147 SER A O 1
ATOM 1083 N N . GLY A 1 168 ? 42.989 14.388 46.712 1.00 8.09 148 GLY A N 1
ATOM 1084 C CA . GLY A 1 168 ? 44.001 14.643 45.680 1.00 8.15 148 GLY A CA 1
ATOM 1085 C C . GLY A 1 168 ? 44.828 13.447 45.277 1.00 8.25 148 GLY A C 1
ATOM 1086 O O . GLY A 1 168 ? 45.797 13.604 44.548 1.00 8.31 148 GLY A O 1
ATOM 1087 N N . GLY A 1 169 ? 44.486 12.251 45.772 1.00 8.06 149 GLY A N 1
ATOM 1088 C CA . GLY A 1 169 ? 45.256 11.043 45.430 1.00 7.88 149 GLY A CA 1
ATOM 1089 C C . GLY A 1 169 ? 46.482 10.883 46.339 1.00 7.70 149 GLY A C 1
ATOM 1090 O O . GLY A 1 169 ? 47.452 10.198 45.982 1.00 8.25 149 GLY A O 1
ATOM 1091 N N . GLU A 1 170 ? 46.444 11.537 47.511 1.00 7.69 150 GLU A N 1
ATOM 1092 C CA . GLU A 1 170 ? 47.549 11.480 48.456 1.00 7.84 150 GLU A CA 1
ATOM 1093 C C . GLU A 1 170 ? 47.781 10.047 48.946 1.00 7.98 150 GLU A C 1
ATOM 1094 O O . GLU A 1 170 ? 48.908 9.674 49.283 1.00 8.08 150 GLU A O 1
ATOM 1100 N N . ASN A 1 171 ? 46.693 9.270 49.009 1.00 8.25 151 ASN A N 1
ATOM 1101 C CA . ASN A 1 171 ? 46.731 7.897 49.500 1.00 8.79 151 ASN A CA 1
ATOM 1102 C C . ASN A 1 171 ? 46.769 6.871 48.359 1.00 8.86 151 ASN A C 1
ATOM 1103 O O . ASN A 1 171 ? 46.300 5.736 48.500 1.00 9.40 151 ASN A O 1
ATOM 1108 N N . ALA A 1 172 ? 47.354 7.263 47.227 1.00 8.39 152 ALA A N 1
ATOM 1109 C CA . ALA A 1 172 ? 47.438 6.355 46.064 1.00 8.14 152 ALA A CA 1
ATOM 1110 C C . ALA A 1 172 ? 48.741 6.624 45.345 1.00 8.34 152 ALA A C 1
ATOM 1111 O O . ALA A 1 172 ? 49.371 7.650 45.553 1.00 8.39 152 ALA A O 1
ATOM 1113 N N . ALA A 1 173 ? 49.156 5.683 44.512 1.00 8.25 153 ALA A N 1
ATOM 1114 C CA . ALA A 1 173 ? 50.386 5.861 43.728 1.00 8.43 153 ALA A CA 1
ATOM 1115 C C . ALA A 1 173 ? 50.184 6.958 42.690 1.00 8.49 153 ALA A C 1
ATOM 1116 O O . ALA A 1 173 ? 49.076 7.160 42.200 1.00 8.47 153 ALA A O 1
ATOM 1118 N N . PRO A 1 174 ? 51.257 7.656 42.327 1.00 8.75 154 PRO A N 1
ATOM 1119 C CA . PRO A 1 174 ? 52.604 7.541 42.833 1.00 9.12 154 PRO A CA 1
ATOM 1120 C C . PRO A 1 174 ? 52.870 8.319 44.101 1.00 9.31 154 PRO A C 1
ATOM 1121 O O . PRO A 1 174 ? 53.942 8.139 44.694 1.00 10.21 154 PRO A O 1
ATOM 1125 N N . PHE A 1 175 ? 51.925 9.181 44.516 1.00 9.27 155 PHE A N 1
ATOM 1126 C CA . PHE A 1 175 ? 52.203 10.198 45.555 1.00 9.52 155 PHE A CA 1
ATOM 1127 C C . PHE A 1 175 ? 52.375 9.609 46.931 1.00 9.99 155 PHE A C 1
ATOM 1128 O O . PHE A 1 175 ? 53.124 10.154 47.731 1.00 9.77 155 PHE A O 1
ATOM 1136 N N . ASN A 1 176 ? 51.747 8.470 47.186 1.00 9.77 156 ASN A N 1
ATOM 1137 C CA . ASN A 1 176 ? 51.891 7.832 48.500 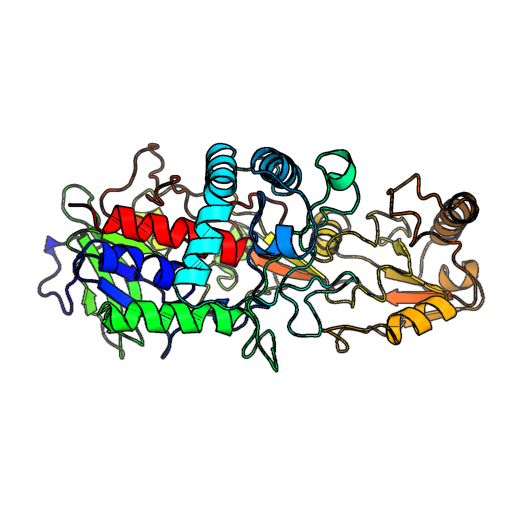1.00 10.88 156 ASN A CA 1
ATOM 1138 C C . ASN A 1 176 ? 53.297 7.322 48.797 1.00 12.24 156 ASN A C 1
ATOM 1139 O O . ASN A 1 176 ? 53.577 6.946 49.940 1.00 13.27 156 ASN A O 1
ATOM 1144 N N . GLU A 1 177 ? 54.174 7.299 47.790 1.00 13.23 157 GLU A N 1
ATOM 1145 C CA . GLU A 1 177 ? 55.600 6.969 48.027 1.00 16.08 157 GLU A CA 1
ATOM 1146 C C . GLU A 1 177 ? 56.509 8.196 48.026 1.00 16.02 157 GLU A C 1
ATOM 1147 O O . GLU A 1 177 ? 57.729 8.080 48.286 1.00 16.96 157 GLU A O 1
ATOM 1153 N N . ILE A 1 178 ? 55.934 9.366 47.749 1.00 14.08 158 ILE A N 1
ATOM 1154 C CA . ILE A 1 178 ? 56.661 10.645 47.612 1.00 14.86 158 ILE A CA 1
ATOM 1155 C C . ILE A 1 178 ? 56.445 11.528 48.854 1.00 13.64 158 ILE A C 1
ATOM 1156 O O . ILE A 1 178 ? 57.361 12.220 49.328 1.00 13.89 158 ILE A O 1
ATOM 1161 N N . ALA A 1 179 ? 55.217 11.514 49.368 1.00 12.88 159 ALA A N 1
ATOM 1162 C CA . ALA A 1 179 ? 54.855 12.268 50.567 1.00 11.82 159 ALA A CA 1
ATOM 1163 C C . ALA A 1 179 ? 54.040 11.319 51.428 1.00 11.53 159 ALA A C 1
ATOM 1164 O O . ALA A 1 179 ? 53.341 10.435 50.905 1.00 12.19 159 ALA A O 1
ATOM 1166 N N . ALA A 1 180 ? 54.105 11.505 52.739 1.00 11.00 160 ALA A N 1
ATOM 1167 C CA . ALA A 1 180 ? 53.240 10.710 53.627 1.00 10.76 160 ALA A CA 1
ATOM 1168 C C . ALA A 1 180 ? 51.763 11.059 53.368 1.00 10.27 160 ALA A C 1
ATOM 1169 O O . ALA A 1 180 ? 51.393 12.232 53.398 1.00 10.62 160 ALA A O 1
ATOM 1171 N N . PRO A 1 181 ? 50.904 10.059 53.079 1.00 9.91 161 PRO A N 1
ATOM 1172 C CA . PRO A 1 181 ? 49.490 10.382 52.840 1.00 9.37 161 PRO A CA 1
ATOM 1173 C C . PRO A 1 181 ? 48.837 11.115 54.004 1.00 9.41 161 PRO A C 1
ATOM 1174 O O . PRO A 1 181 ? 48.985 10.723 55.182 1.00 9.89 161 PRO A O 1
ATOM 1178 N N . ALA A 1 182 ? 48.146 12.193 53.668 1.00 8.71 162 ALA A N 1
ATOM 1179 C CA . ALA A 1 182 ? 47.306 12.888 54.650 1.00 8.57 162 ALA A CA 1
ATOM 1180 C C . ALA A 1 182 ? 46.128 13.472 53.898 1.00 8.42 162 ALA A C 1
ATOM 1181 O O . ALA A 1 182 ? 46.313 14.067 52.830 1.00 8.45 162 ALA A O 1
ATOM 1183 N N . PRO A 1 183 ? 44.915 13.316 54.434 1.00 8.09 163 PRO A N 1
ATOM 1184 C CA . PRO A 1 183 ? 43.740 13.871 53.760 1.00 8.23 163 PRO A CA 1
ATOM 1185 C C . PRO A 1 183 ? 43.675 15.374 54.004 1.00 8.32 163 PRO A C 1
ATOM 1186 O O . PRO A 1 183 ? 43.880 15.837 55.135 1.00 8.80 163 PRO A O 1
ATOM 1190 N N . ARG A 1 184 ? 43.368 16.131 52.956 1.00 8.57 164 ARG A N 1
ATOM 1191 C CA . ARG A 1 184 ? 43.429 17.602 53.037 1.00 8.40 164 ARG A CA 1
ATOM 1192 C C . ARG A 1 184 ? 42.134 18.214 52.512 1.00 8.58 164 ARG A C 1
ATOM 1193 O O . ARG A 1 184 ? 41.987 19.439 52.468 1.00 8.44 164 ARG A O 1
ATOM 1201 N N . GLY A 1 185 ? 41.177 17.360 52.149 1.00 8.87 165 GLY A N 1
ATOM 1202 C CA . GLY A 1 185 ? 39.887 17.855 51.676 1.00 9.02 165 GLY A CA 1
ATOM 1203 C C . GLY A 1 185 ? 39.023 18.230 52.862 1.00 9.51 165 GLY A C 1
ATOM 1204 O O . GLY A 1 185 ? 38.384 17.360 53.451 1.00 9.44 165 GLY A O 1
ATOM 1205 N N . HIS A 1 186 ? 39.010 19.517 53.203 1.00 9.32 166 HIS A N 1
ATOM 1206 C CA . HIS A 1 186 ? 38.164 20.029 54.315 1.00 9.98 166 HIS A CA 1
ATOM 1207 C C . HIS A 1 186 ? 36.862 20.535 53.765 1.00 10.34 166 HIS A C 1
ATOM 1208 O O . HIS A 1 186 ? 36.866 21.394 52.900 1.00 11.12 166 HIS A O 1
ATOM 1215 N N . VAL A 1 187 ? 35.739 20.057 54.304 1.00 10.56 167 VAL A N 1
ATOM 1216 C CA . VAL A 1 187 ? 34.414 20.276 53.700 1.00 11.23 167 VAL A CA 1
ATOM 1217 C C . VAL A 1 187 ? 33.466 20.876 54.748 1.00 11.64 167 VAL A C 1
ATOM 1218 O O . VAL A 1 187 ? 33.245 20.268 55.782 1.00 11.55 167 VAL A O 1
ATOM 1222 N N . PRO A 1 188 ? 32.923 22.069 54.489 1.00 11.86 168 PRO A N 1
ATOM 1223 C CA . PRO A 1 188 ? 32.034 22.685 55.481 1.00 12.84 168 PRO A CA 1
ATOM 1224 C C . PRO A 1 188 ? 30.813 21.802 55.753 1.00 13.93 168 PRO A C 1
ATOM 1225 O O . PRO A 1 188 ? 30.383 21.052 54.879 1.00 14.61 168 PRO A O 1
ATOM 1229 N N . GLN A 1 189 ? 30.255 21.922 56.956 1.00 16.09 169 GLN A N 1
ATOM 1230 C CA . GLN A 1 189 ? 29.192 21.043 57.408 1.00 18.34 169 GLN A CA 1
ATOM 1231 C C . GLN A 1 189 ? 27.888 21.581 56.874 1.00 20.58 169 GLN A C 1
ATOM 1232 O O . GLN A 1 189 ? 27.570 22.743 57.083 1.00 21.77 169 GLN A O 1
ATOM 1238 N N . MET A 1 190 ? 27.148 20.736 56.175 1.00 21.93 170 MET A N 1
ATOM 1239 C CA . MET A 1 190 ? 25.915 21.148 55.548 1.00 24.62 170 MET A CA 1
ATOM 1240 C C . MET A 1 190 ? 25.067 19.933 55.274 1.00 27.46 170 MET A C 1
ATOM 1241 O O . MET A 1 190 ? 25.575 18.902 54.819 1.00 27.69 170 MET A O 1
ATOM 1246 N N . ASP A 1 191 ? 23.775 20.077 55.562 1.00 30.08 171 ASP A N 1
ATOM 1247 C CA . ASP A 1 191 ? 22.766 19.085 55.198 1.00 33.26 171 ASP A CA 1
ATOM 1248 C C . ASP A 1 191 ? 22.231 19.387 53.810 1.00 33.14 171 ASP A C 1
ATOM 1249 O O . ASP A 1 191 ? 22.158 20.558 53.401 1.00 31.46 171 ASP A O 1
ATOM 1254 N N . GLY A 1 192 ? 21.857 18.328 53.097 1.00 33.13 172 GLY A N 1
ATOM 1255 C CA . GLY A 1 192 ? 21.169 18.463 51.818 1.00 33.68 172 GLY A CA 1
ATOM 1256 C C . GLY A 1 192 ? 22.013 19.126 50.745 1.00 32.59 172 GLY A C 1
ATOM 1257 O O . GLY A 1 192 ? 21.491 19.906 49.936 1.00 33.84 172 GLY A O 1
ATOM 1258 N N . LYS A 1 193 ? 23.316 18.826 50.744 1.00 32.19 173 LYS A N 1
ATOM 1259 C CA . LYS A 1 193 ? 24.236 19.368 49.734 1.00 30.58 173 LYS A CA 1
ATOM 1260 C C . LYS A 1 193 ? 23.842 18.884 48.342 1.00 32.30 173 LYS A C 1
ATOM 1261 O O . LYS A 1 193 ? 23.650 17.678 48.130 1.00 31.03 173 LYS A O 1
ATOM 1267 N N . ARG A 1 194 ? 23.714 19.833 47.409 1.00 32.29 174 ARG A N 1
ATOM 1268 C CA . ARG A 1 194 ? 23.396 19.529 46.008 1.00 33.66 174 ARG A CA 1
ATOM 1269 C C . ARG A 1 194 ? 24.379 20.252 45.087 1.00 31.02 174 ARG A C 1
ATOM 1270 O O . ARG A 1 194 ? 24.139 21.402 44.686 1.00 28.27 174 ARG A O 1
ATOM 1278 N N . THR A 1 195 ? 25.474 19.574 44.746 1.00 29.22 175 THR A N 1
ATOM 1279 C CA . THR A 1 195 ? 26.500 20.162 43.871 1.00 28.33 175 THR A CA 1
ATOM 1280 C C . THR A 1 195 ? 25.862 20.572 42.537 1.00 29.33 175 THR A C 1
ATOM 1281 O O . THR A 1 195 ? 25.057 19.824 41.960 1.00 30.25 175 THR A O 1
ATOM 1285 N N . GLY A 1 196 ? 26.199 21.780 42.080 1.00 27.97 176 GLY A N 1
ATOM 1286 C CA . GLY A 1 196 ? 25.630 22.337 40.852 1.00 28.99 176 GLY A CA 1
ATOM 1287 C C . GLY A 1 196 ? 24.368 23.167 41.071 1.00 30.18 176 GLY A C 1
ATOM 1288 O O . GLY A 1 196 ? 23.903 23.844 40.151 1.00 30.61 176 GLY A O 1
ATOM 1289 N N . GLU A 1 197 ? 23.824 23.117 42.288 1.00 30.86 177 GLU A N 1
ATOM 1290 C CA . GLU A 1 197 ? 22.610 23.882 42.652 1.00 33.50 177 GLU A CA 1
ATOM 1291 C C . GLU A 1 197 ? 22.841 24.730 43.898 1.00 31.10 177 GLU A C 1
ATOM 1292 O O . GLU A 1 197 ? 22.581 25.936 43.915 1.00 32.17 177 GLU A O 1
ATOM 1298 N N . LYS A 1 198 ? 23.293 24.064 44.956 1.00 29.38 178 LYS A N 1
ATOM 1299 C CA . LYS A 1 198 ? 23.626 24.701 46.214 1.00 27.07 178 LYS A CA 1
ATOM 1300 C C . LYS A 1 198 ? 24.437 23.644 46.923 1.00 26.27 178 LYS A C 1
ATOM 1301 O O . LYS A 1 198 ? 23.880 22.801 47.633 1.00 24.76 178 LYS A O 1
ATOM 1307 N N . GLY A 1 199 ? 25.749 23.652 46.666 1.00 23.52 179 GLY A N 1
ATOM 1308 C CA . GLY A 1 199 ? 26.645 22.625 47.200 1.00 24.14 179 GLY A CA 1
ATOM 1309 C C . GLY A 1 199 ? 27.213 22.952 48.557 1.00 22.96 179 GLY A C 1
ATOM 1310 O O . GLY A 1 199 ? 26.856 23.980 49.154 1.00 22.79 179 GLY A O 1
ATOM 1311 N N . GLY A 1 200 ? 28.102 22.081 49.054 1.00 21.61 180 GLY A N 1
ATOM 1312 C CA . GLY A 1 200 ? 28.822 22.356 50.296 1.00 21.03 180 GLY A CA 1
ATOM 1313 C C . GLY A 1 200 ? 29.499 23.716 50.235 1.00 19.59 180 GLY A C 1
ATOM 1314 O O . GLY A 1 200 ? 29.711 24.339 51.277 1.00 21.11 180 GLY A O 1
ATOM 1315 N N . GLY A 1 201 ? 29.836 24.166 49.019 1.00 20.05 181 GLY A N 1
ATOM 1316 C CA . GLY A 1 201 ? 30.492 25.478 48.798 1.00 18.62 181 GLY A CA 1
ATOM 1317 C C . GLY A 1 201 ? 29.639 26.645 49.288 1.00 19.62 181 GLY A C 1
ATOM 1318 O O . GLY A 1 201 ? 30.170 27.709 49.668 1.00 17.86 181 GLY A O 1
ATOM 1319 N N . TYR A 1 202 ? 28.318 26.448 49.285 1.00 18.17 182 TYR A N 1
ATOM 1320 C CA . TYR A 1 202 ? 27.403 27.414 49.886 1.00 19.44 182 TYR A CA 1
ATOM 1321 C C . T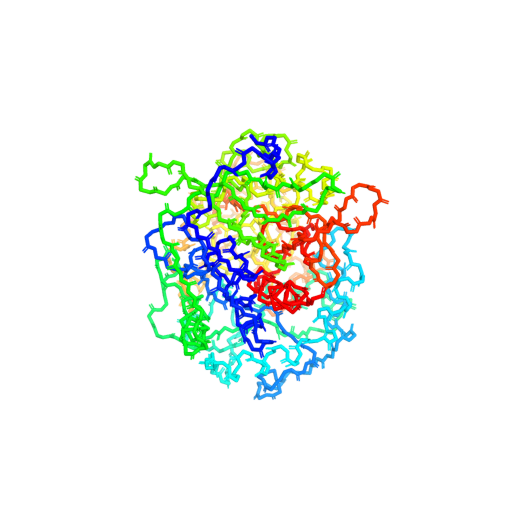YR A 1 202 ? 27.688 27.683 51.369 1.00 19.15 182 TYR A C 1
ATOM 1322 O O . TYR A 1 202 ? 27.566 28.834 51.835 1.00 18.02 182 TYR A O 1
ATOM 1331 N N . MET A 1 203 ? 28.075 26.654 52.134 1.00 18.62 183 MET A N 1
ATOM 1332 C CA . MET A 1 203 ? 28.383 26.892 53.553 1.00 20.21 183 MET A CA 1
ATOM 1333 C C . MET A 1 203 ? 29.796 27.413 53.815 1.00 18.81 183 MET A C 1
ATOM 1334 O O . MET A 1 203 ? 30.154 27.714 54.955 1.00 20.16 183 MET A O 1
ATOM 1339 N N . LEU A 1 204 ? 30.590 27.534 52.744 1.00 17.15 184 LEU A N 1
ATOM 1340 C CA . LEU A 1 204 ? 31.777 28.362 52.759 1.00 16.34 184 LEU A CA 1
ATOM 1341 C C . LEU A 1 204 ? 31.366 29.826 52.540 1.00 16.60 184 LEU A C 1
ATOM 1342 O O . LEU A 1 204 ? 31.721 30.707 53.331 1.00 15.79 184 LEU A O 1
ATOM 1347 N N . MET A 1 205 ? 30.619 30.078 51.476 1.00 16.82 185 MET A N 1
ATOM 1348 C CA . MET A 1 205 ? 30.244 31.429 51.099 1.00 17.18 185 MET A CA 1
ATOM 1349 C C . MET A 1 205 ? 29.363 32.123 52.134 1.00 17.03 185 MET A C 1
ATOM 1350 O O . MET A 1 205 ? 29.603 33.272 52.477 1.00 17.51 185 MET A O 1
ATOM 1355 N N . LYS A 1 206 ? 28.349 31.437 52.640 1.00 18.30 186 LYS A N 1
ATOM 1356 C CA . LYS A 1 206 ? 27.375 32.148 53.481 1.00 18.07 186 LYS A CA 1
ATOM 1357 C C . LYS A 1 206 ? 27.963 32.808 54.763 1.00 18.32 186 LYS A C 1
ATOM 1358 O O . LYS A 1 206 ? 27.726 33.994 54.996 1.00 17.90 186 LYS A O 1
ATOM 1364 N N . PRO A 1 207 ? 28.701 32.055 55.608 1.00 17.75 187 PRO A N 1
ATOM 1365 C CA . PRO A 1 207 ? 29.306 32.728 56.784 1.00 17.19 187 PRO A CA 1
ATOM 1366 C C . PRO A 1 207 ? 30.267 33.862 56.427 1.00 15.78 187 PRO A C 1
ATOM 1367 O O . PRO A 1 207 ? 30.345 34.851 57.161 1.00 15.07 187 PRO A O 1
ATOM 1371 N N . LEU A 1 208 ? 30.957 33.731 55.297 1.00 14.88 188 LEU A N 1
ATOM 1372 C CA . LEU A 1 208 ? 31.873 34.786 54.839 1.00 14.57 188 LEU A CA 1
ATOM 1373 C C . LEU A 1 208 ? 31.096 36.034 54.402 1.00 14.37 188 LEU A C 1
ATOM 1374 O O . LEU A 1 208 ? 31.498 37.138 54.716 1.00 13.71 188 LEU A O 1
ATOM 1379 N N . VAL A 1 209 ? 29.976 35.832 53.716 1.00 14.30 189 VAL A N 1
ATOM 1380 C CA . VAL A 1 209 ? 29.114 36.966 53.323 1.00 14.83 189 VAL A CA 1
ATOM 1381 C C . VAL A 1 209 ? 28.570 37.691 54.564 1.00 15.84 189 VAL A C 1
ATOM 1382 O O . VAL A 1 209 ? 28.627 38.920 54.637 1.00 15.92 189 VAL A O 1
ATOM 1386 N N . GLU A 1 210 ? 28.106 36.919 55.555 1.00 17.16 190 GLU A N 1
ATOM 1387 C CA . GLU A 1 210 ? 27.625 37.498 56.813 1.00 18.02 190 GLU A CA 1
ATOM 1388 C C . GLU A 1 210 ? 28.708 38.315 57.507 1.00 17.43 190 GLU A C 1
ATOM 1389 O O . GLU A 1 210 ? 28.456 39.429 57.994 1.00 16.35 190 GLU A O 1
ATOM 1395 N N . THR A 1 211 ? 29.927 37.775 57.523 1.00 15.97 191 THR A N 1
ATOM 1396 C CA . THR A 1 211 ? 31.086 38.485 58.071 1.00 15.75 191 THR A CA 1
ATOM 1397 C C . THR A 1 211 ? 31.331 39.813 57.331 1.00 15.48 191 THR A C 1
ATOM 1398 O O . THR A 1 211 ? 31.524 40.868 57.961 1.00 14.84 191 THR A O 1
ATOM 1402 N N . ALA A 1 212 ? 31.325 39.749 56.004 1.00 14.62 192 ALA A N 1
ATOM 1403 C CA . ALA A 1 212 ? 31.572 40.911 55.173 1.00 14.63 192 ALA A CA 1
ATOM 1404 C C . ALA A 1 212 ? 30.480 41.965 55.408 1.00 15.51 192 ALA A C 1
ATOM 1405 O O . ALA A 1 212 ? 30.786 43.146 55.545 1.00 15.21 192 ALA A O 1
ATOM 1407 N N . GLU A 1 213 ? 29.231 41.521 55.498 1.00 16.26 193 GLU A N 1
ATOM 1408 C CA . GLU A 1 213 ? 28.119 42.451 55.708 1.00 17.46 193 GLU A CA 1
ATOM 1409 C C . GLU A 1 213 ? 28.200 43.174 57.037 1.00 18.41 193 GLU A C 1
ATOM 1410 O O . GLU A 1 213 ? 27.973 44.382 57.095 1.00 18.66 193 GLU A O 1
ATOM 1416 N N . LYS A 1 214 ? 28.587 42.452 58.091 1.00 18.85 194 LYS A N 1
ATOM 1417 C CA . LYS A 1 214 ? 28.709 43.060 59.403 1.00 20.04 194 LYS A CA 1
ATOM 1418 C C . LYS A 1 214 ? 29.837 44.081 59.455 1.00 19.18 194 LYS A C 1
ATOM 1419 O O . LYS A 1 214 ? 29.782 45.037 60.237 1.00 20.21 194 LYS A O 1
ATOM 1425 N N . LEU A 1 215 ? 30.842 43.894 58.602 1.00 17.41 195 LEU A N 1
ATOM 1426 C CA . LEU A 1 215 ? 31.958 44.823 58.495 1.00 16.70 195 LEU A CA 1
ATOM 1427 C C . LEU A 1 215 ? 31.637 46.079 57.677 1.00 16.45 195 LEU A C 1
ATOM 1428 O O . LEU A 1 215 ? 32.459 46.991 57.609 1.00 17.50 195 LEU A O 1
ATOM 1433 N N . GLY A 1 216 ? 30.472 46.112 57.045 1.00 15.99 196 GLY A N 1
ATOM 1434 C CA . GLY A 1 216 ? 30.070 47.262 56.238 1.00 16.59 196 GLY A CA 1
ATOM 1435 C C . GLY A 1 216 ? 30.490 47.201 54.773 1.00 16.19 196 GLY A C 1
ATOM 1436 O O . GLY A 1 216 ? 30.446 48.217 54.070 1.00 16.66 196 GLY A O 1
ATOM 1437 N N . VAL A 1 217 ? 30.906 46.027 54.301 1.00 15.78 197 VAL A N 1
ATOM 1438 C CA . VAL A 1 217 ? 31.188 45.837 52.870 1.00 15.20 197 VAL A CA 1
ATOM 1439 C C . VAL A 1 217 ? 29.914 46.136 52.057 1.00 15.18 197 VAL A C 1
ATOM 1440 O O . VAL A 1 217 ? 28.814 45.669 52.383 1.00 15.88 197 VAL A O 1
ATOM 1444 N N . ARG A 1 218 ? 30.077 46.945 51.022 1.00 15.15 198 ARG A N 1
ATOM 1445 C CA . ARG A 1 218 ? 28.997 47.326 50.113 1.00 15.67 198 ARG A CA 1
ATOM 1446 C C . ARG A 1 218 ? 29.013 46.435 48.869 1.00 15.46 198 ARG A C 1
ATOM 1447 O O . ARG A 1 218 ? 30.076 45.956 48.454 1.00 14.72 198 ARG A O 1
ATOM 1455 N N . ALA A 1 219 ? 27.842 46.220 48.266 1.00 14.85 199 ALA A N 1
ATOM 1456 C CA . ALA A 1 219 ? 27.729 45.425 47.041 1.00 15.06 199 ALA A CA 1
ATOM 1457 C C . ALA A 1 219 ? 26.784 46.070 46.045 1.00 15.62 199 ALA A C 1
ATOM 1458 O O . ALA A 1 219 ? 25.697 46.537 46.436 1.00 17.57 199 ALA A O 1
ATOM 1460 N N . GLU A 1 220 ? 27.205 46.116 44.785 1.00 14.77 200 GLU A N 1
ATOM 1461 C CA . GLU A 1 220 ? 26.346 46.514 43.662 1.00 15.18 200 GLU A CA 1
ATOM 1462 C C . GLU A 1 220 ? 26.209 45.347 42.697 1.00 15.31 200 GLU A C 1
ATOM 1463 O O . GLU A 1 220 ? 27.210 44.707 42.342 1.00 15.54 200 GLU A O 1
ATOM 1469 N N . TYR A 1 221 ? 24.971 45.087 42.257 1.00 15.14 201 TYR A N 1
ATOM 1470 C CA . TYR A 1 221 ? 24.639 43.933 41.418 1.00 14.77 201 TYR A CA 1
ATOM 1471 C C . TYR A 1 221 ? 24.365 44.332 39.969 1.00 14.50 201 TYR A C 1
ATOM 1472 O O . TYR A 1 221 ? 24.347 45.520 39.651 1.00 14.84 201 TYR A O 1
ATOM 1481 N N . ASP A 1 222 ? 24.226 43.339 39.090 1.00 14.19 202 ASP A N 1
ATOM 1482 C CA . ASP A 1 222 ? 24.160 43.532 37.640 1.00 15.25 202 ASP A CA 1
ATOM 1483 C C . ASP A 1 222 ? 25.343 44.353 37.120 1.00 15.30 202 ASP A C 1
ATOM 1484 O O . ASP A 1 222 ? 25.203 45.084 36.152 1.00 15.50 202 ASP A O 1
ATOM 1489 N N . MET A 1 223 ? 26.509 44.240 37.767 1.00 15.05 203 MET A N 1
ATOM 1490 C CA . MET A 1 223 ? 27.707 44.995 37.368 1.00 14.97 203 MET A CA 1
ATOM 1491 C C . MET A 1 22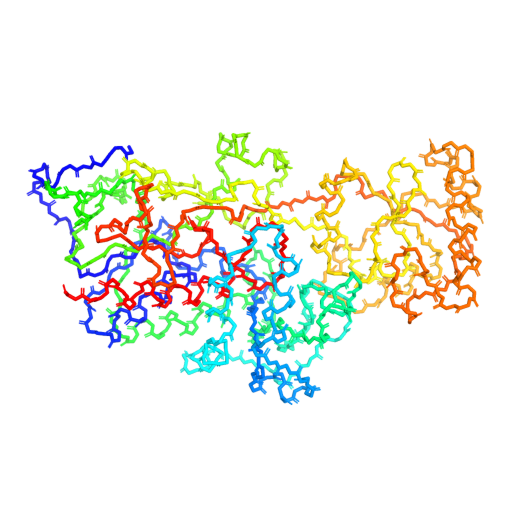3 ? 28.594 44.129 36.504 1.00 15.51 203 MET A C 1
ATOM 1492 O O . MET A 1 223 ? 29.282 43.251 37.040 1.00 17.04 203 MET A O 1
ATOM 1497 N N . ARG A 1 224 ? 28.633 44.370 35.199 1.00 15.36 204 ARG A N 1
ATOM 1498 C CA . ARG A 1 224 ? 29.489 43.585 34.321 1.00 15.77 204 ARG A CA 1
ATOM 1499 C C . ARG A 1 224 ? 30.741 44.422 34.070 1.00 14.94 204 ARG A C 1
ATOM 1500 O O . ARG A 1 224 ? 30.731 45.326 33.259 1.00 14.02 204 ARG A O 1
ATOM 1508 N N . VAL A 1 225 ? 31.806 44.144 34.814 1.00 14.82 205 VAL A N 1
ATOM 1509 C CA . VAL A 1 225 ? 33.022 44.950 34.676 1.00 15.11 205 VAL A CA 1
ATOM 1510 C C . VAL A 1 225 ? 33.574 44.698 33.282 1.00 14.90 205 VAL A C 1
ATOM 1511 O O . VAL A 1 225 ? 33.561 43.547 32.814 1.00 15.07 205 VAL A O 1
ATOM 1515 N N . GLN A 1 226 ? 34.032 45.771 32.622 1.00 14.13 206 GLN A N 1
ATOM 1516 C CA . GLN A 1 226 ? 34.468 45.742 31.222 1.00 15.12 206 GLN A CA 1
ATOM 1517 C C . GLN A 1 226 ? 35.903 46.153 30.951 1.00 13.80 206 GLN A C 1
ATOM 1518 O O . GLN A 1 226 ? 36.547 45.569 30.075 1.00 14.58 206 GLN A O 1
ATOM 1524 N N . THR A 1 227 ? 36.386 47.187 31.638 1.00 13.45 207 THR A N 1
ATOM 1525 C CA A THR A 1 227 ? 37.655 47.860 31.302 0.50 13.53 207 THR A CA 1
ATOM 1526 C CA B THR A 1 227 ? 37.759 47.610 31.407 0.50 13.02 207 THR A CA 1
ATOM 1527 C C . THR A 1 227 ? 38.309 48.398 32.576 1.00 12.93 207 THR A C 1
ATOM 1528 O O . THR A 1 227 ? 37.587 48.866 33.446 1.00 13.32 207 THR A O 1
ATOM 1535 N N . LEU A 1 228 ? 39.631 48.424 32.653 1.00 11.70 208 LEU A N 1
ATOM 1536 C CA . LEU A 1 228 ? 40.296 49.113 33.760 1.00 12.30 208 LEU A CA 1
ATOM 1537 C C . LEU A 1 228 ? 40.534 50.573 33.407 1.00 12.32 208 LEU A C 1
ATOM 1538 O O . LEU A 1 228 ? 40.681 50.889 32.234 1.00 13.67 208 LEU A O 1
ATOM 1543 N N . VAL A 1 229 ? 40.532 51.443 34.416 1.00 12.53 209 VAL A N 1
ATOM 1544 C CA . VAL A 1 229 ? 40.841 52.878 34.256 1.00 13.20 209 VAL A CA 1
ATOM 1545 C C . VAL A 1 229 ? 42.222 53.133 34.857 1.00 12.93 209 VAL A C 1
ATOM 1546 O O . VAL A 1 229 ? 42.513 52.699 35.973 1.00 12.73 209 VAL A O 1
ATOM 1550 N N . THR A 1 230 ? 43.091 53.784 34.092 1.00 14.01 210 THR A N 1
ATOM 1551 C CA . THR A 1 230 ? 44.450 54.069 34.562 1.00 15.17 210 THR A CA 1
ATOM 1552 C C . THR A 1 230 ? 44.713 55.580 34.510 1.00 16.67 210 THR A C 1
ATOM 1553 O O . THR A 1 230 ? 44.150 56.280 33.666 1.00 17.04 210 THR A O 1
ATOM 1557 N N . ASP A 1 231 ? 45.580 56.050 35.398 1.00 17.40 211 ASP A N 1
ATOM 1558 C CA . ASP A 1 231 ? 46.062 57.440 35.361 1.00 20.09 211 ASP A CA 1
ATOM 1559 C C . ASP A 1 231 ? 47.330 57.523 34.495 1.00 22.55 211 ASP A C 1
ATOM 1560 O O . ASP A 1 231 ? 47.748 56.521 33.917 1.00 21.81 211 ASP A O 1
ATOM 1565 N N . ASP A 1 232 ? 47.919 58.716 34.351 1.00 25.08 212 ASP A N 1
ATOM 1566 C CA . ASP A 1 232 ? 49.022 58.862 33.398 1.00 28.47 212 ASP A CA 1
ATOM 1567 C C . ASP A 1 232 ? 50.328 58.204 33.848 1.00 28.00 212 ASP A C 1
ATOM 1568 O O . ASP A 1 232 ? 51.278 58.121 33.065 1.00 30.23 212 ASP A O 1
ATOM 1573 N N . THR A 1 233 ? 50.363 57.722 35.091 1.00 26.69 213 THR A N 1
ATOM 1574 C CA . THR A 1 233 ? 51.486 56.901 35.575 1.00 25.66 213 THR A CA 1
ATOM 1575 C C . THR A 1 233 ? 51.299 55.409 35.278 1.00 25.68 213 THR A C 1
ATOM 1576 O O . THR A 1 233 ? 52.231 54.613 35.450 1.00 25.88 213 THR A O 1
ATOM 1580 N N . GLY A 1 234 ? 50.100 55.030 34.826 1.00 22.18 214 GLY A N 1
ATOM 1581 C CA . GLY A 1 234 ? 49.788 53.611 34.595 1.00 20.14 214 GLY A CA 1
ATOM 1582 C C . GLY A 1 234 ? 49.163 52.918 35.799 1.00 18.53 214 GLY A C 1
ATOM 1583 O O . GLY A 1 234 ? 48.911 51.706 35.748 1.00 19.16 214 GLY A O 1
ATOM 1584 N N . ARG A 1 235 ? 48.924 53.652 36.887 1.00 16.69 215 ARG A N 1
ATOM 1585 C CA . ARG A 1 235 ? 48.225 53.084 38.039 1.00 15.17 215 ARG A CA 1
ATOM 1586 C C . ARG A 1 235 ? 46.756 52.801 37.713 1.00 13.94 215 ARG A C 1
ATOM 1587 O O . ARG A 1 235 ? 46.068 53.646 37.122 1.00 14.49 215 ARG A O 1
ATOM 1595 N N . VAL A 1 236 ? 46.265 51.640 38.138 1.00 12.93 216 VAL A N 1
ATOM 1596 C CA . VAL A 1 236 ? 44.826 51.347 38.055 1.00 12.18 216 VAL A CA 1
ATOM 1597 C C . VAL A 1 236 ? 44.095 52.114 39.155 1.00 12.39 216 VAL A C 1
ATOM 1598 O O . VAL A 1 236 ? 44.373 51.934 40.345 1.00 12.15 216 VAL A O 1
ATOM 1602 N N . VAL A 1 237 ? 43.152 52.975 38.729 1.00 12.66 217 VAL A N 1
ATOM 1603 C CA . VAL A 1 237 ? 42.483 53.921 39.645 1.00 13.22 217 VAL A CA 1
ATOM 1604 C C . VAL A 1 237 ? 40.948 53.736 39.626 1.00 13.22 217 VAL A C 1
ATOM 1605 O O . VAL A 1 237 ? 40.206 54.453 40.310 1.00 13.24 217 VAL A O 1
ATOM 1609 N N . GLY A 1 238 ? 40.473 52.744 38.887 1.00 12.82 218 GLY A N 1
ATOM 1610 C CA . GLY A 1 238 ? 39.028 52.466 38.821 1.00 12.67 218 GLY A CA 1
ATOM 1611 C C . GLY A 1 238 ? 38.704 51.469 37.731 1.00 12.42 218 GLY A C 1
ATOM 1612 O O . GLY A 1 238 ? 39.619 50.880 37.111 1.00 12.24 218 GLY A O 1
ATOM 1613 N N . ILE A 1 239 ? 37.407 51.249 37.505 1.00 12.85 219 ILE A N 1
ATOM 1614 C CA . ILE A 1 239 ? 36.944 50.354 36.439 1.00 13.13 219 ILE A CA 1
ATOM 1615 C C . ILE A 1 239 ? 35.755 50.969 35.725 1.00 13.47 219 ILE A C 1
ATOM 1616 O O . ILE A 1 239 ? 35.092 51.839 36.281 1.00 14.92 219 ILE A O 1
ATOM 1621 N N . VAL A 1 240 ? 35.508 50.513 34.516 1.00 13.50 220 VAL A N 1
ATOM 1622 C CA . VAL A 1 240 ? 34.268 50.835 33.782 1.00 13.79 220 VAL A CA 1
ATOM 1623 C C . VAL A 1 240 ? 33.473 49.546 33.692 1.00 13.54 220 VAL A C 1
ATOM 1624 O O . VAL A 1 240 ? 34.025 48.466 33.440 1.00 12.96 220 VAL A O 1
ATOM 1628 N N . ALA A 1 241 ? 32.158 49.650 33.895 1.00 12.93 221 ALA A N 1
ATOM 1629 C CA . ALA A 1 241 ? 31.264 48.487 33.870 1.00 13.24 221 ALA A CA 1
ATOM 1630 C C . ALA A 1 241 ? 29.979 48.840 33.147 1.00 13.91 221 ALA A C 1
ATOM 1631 O O . ALA A 1 241 ? 29.706 50.017 32.926 1.00 14.59 221 ALA A O 1
ATOM 1633 N N . LYS A 1 242 ? 29.224 47.824 32.761 1.00 14.56 222 LYS A N 1
ATOM 1634 C CA . LYS A 1 242 ? 27.815 48.028 32.358 1.00 15.51 222 LYS A CA 1
ATOM 1635 C C . LYS A 1 242 ? 26.952 47.592 33.545 1.00 15.61 222 LYS A C 1
ATOM 1636 O O . LYS A 1 242 ? 27.103 46.464 34.042 1.00 16.40 222 LYS A O 1
ATOM 1642 N N . GLN A 1 243 ? 26.065 48.473 34.018 1.00 15.26 223 GLN A N 1
ATOM 1643 C CA . GLN A 1 243 ? 25.144 48.100 35.097 1.00 15.03 223 GLN A CA 1
ATOM 1644 C C . GLN A 1 243 ? 23.756 48.588 34.706 1.00 15.34 223 GLN A C 1
ATOM 1645 O O . GLN A 1 243 ? 23.624 49.748 34.321 1.00 14.67 223 GLN A O 1
ATOM 1651 N N . TYR A 1 244 ? 22.762 47.708 34.818 1.00 14.93 224 TYR A N 1
ATOM 1652 C CA . TYR A 1 244 ? 21.356 48.061 34.504 1.00 15.56 224 TYR A CA 1
ATOM 1653 C C . TYR A 1 244 ? 21.316 48.741 33.148 1.00 15.04 224 TYR A C 1
ATOM 1654 O O . TYR A 1 244 ? 20.664 49.782 32.973 1.00 14.83 224 TYR A O 1
ATOM 1663 N N . GLY A 1 245 ? 22.022 48.143 32.186 1.00 14.34 225 GLY A N 1
ATOM 1664 C CA . GLY A 1 245 ? 21.931 48.586 30.786 1.00 14.94 225 GLY A CA 1
ATOM 1665 C C . GLY A 1 245 ? 22.811 49.747 30.371 1.00 14.58 225 GLY A C 1
ATOM 1666 O O . GLY A 1 245 ? 22.870 50.059 29.186 1.00 14.66 225 GLY A O 1
ATOM 1667 N N . LYS A 1 246 ? 23.475 50.413 31.319 1.00 14.94 226 LYS A N 1
ATOM 1668 C CA . LYS A 1 246 ? 24.240 51.620 30.996 1.00 15.25 226 LYS A CA 1
ATOM 1669 C C . LYS A 1 246 ? 25.672 51.585 31.481 1.00 15.22 226 LYS A C 1
ATOM 1670 O O . LYS A 1 246 ? 25.999 50.842 32.423 1.00 14.40 226 LYS A O 1
ATOM 1676 N N . GLU A 1 247 ? 26.514 52.389 30.851 1.00 15.15 227 GLU A N 1
ATOM 1677 C CA A GLU A 1 247 ? 27.926 52.482 31.265 0.50 15.21 227 GLU A CA 1
ATOM 1678 C CA B GLU A 1 247 ? 27.911 52.453 31.268 0.50 15.15 227 GLU A CA 1
ATOM 1679 C C . GLU A 1 247 ? 28.048 53.239 32.577 1.00 15.07 227 GLU A C 1
ATOM 1680 O O . GLU A 1 247 ? 27.442 54.299 32.761 1.00 15.98 227 GLU A O 1
ATOM 1691 N N . VAL A 1 248 ? 28.829 52.691 33.510 1.00 14.15 228 VAL A N 1
ATOM 1692 C CA . VAL A 1 248 ? 29.122 53.375 34.756 1.00 14.34 228 VAL A CA 1
ATOM 1693 C C . VAL A 1 248 ? 30.637 53.294 35.014 1.00 13.77 228 VAL A C 1
ATOM 1694 O O . VAL A 1 248 ? 31.317 52.371 34.510 1.00 14.20 228 VAL A O 1
ATOM 1698 N N . ALA A 1 249 ? 31.141 54.242 35.789 1.00 13.52 229 ALA A N 1
ATOM 1699 C CA . ALA A 1 249 ? 32.561 54.267 36.185 1.00 14.03 229 ALA A CA 1
ATOM 1700 C C . ALA A 1 249 ? 32.673 54.210 37.705 1.00 13.80 229 ALA A C 1
ATOM 1701 O O . ALA A 1 249 ? 31.958 54.903 38.429 1.00 13.72 229 ALA A O 1
ATOM 1703 N N . VAL A 1 250 ? 33.549 53.339 38.203 1.00 13.22 230 VAL A N 1
ATOM 1704 C CA . VAL A 1 250 ? 33.685 53.106 39.644 1.00 13.22 230 VAL A CA 1
ATOM 1705 C C . VAL A 1 250 ? 35.117 53.451 40.043 1.00 13.56 230 VAL A C 1
ATOM 1706 O O . VAL A 1 250 ? 36.046 52.846 39.510 1.00 12.96 230 VAL A O 1
ATOM 1710 N N . ARG A 1 251 ? 35.301 54.419 40.950 1.00 13.58 231 ARG A N 1
ATOM 1711 C CA A ARG A 1 251 ? 36.620 54.870 41.410 0.50 14.07 231 ARG A CA 1
ATOM 1712 C CA B ARG A 1 251 ? 36.644 54.824 41.357 0.50 14.17 231 ARG A CA 1
ATOM 1713 C C . ARG A 1 251 ? 37.184 53.949 42.486 1.00 13.73 231 ARG A C 1
ATOM 1714 O O . ARG A 1 251 ? 36.458 53.581 43.412 1.00 13.26 231 ARG A O 1
ATOM 1729 N N . ALA A 1 252 ? 38.472 53.599 42.371 1.00 13.32 232 ALA A N 1
ATOM 1730 C CA . ALA A 1 252 ? 39.152 52.766 43.382 1.00 13.74 232 ALA A CA 1
ATOM 1731 C C . ALA A 1 252 ? 40.350 53.550 43.911 1.00 14.22 232 ALA A C 1
ATOM 1732 O O . ALA A 1 252 ? 41.388 53.625 43.231 1.00 14.65 232 ALA A O 1
ATOM 1734 N N . ARG A 1 253 ? 40.206 54.153 45.095 1.00 15.11 233 ARG A N 1
ATOM 1735 C CA . ARG A 1 253 ? 41.250 55.050 45.603 1.00 15.48 233 ARG A CA 1
ATOM 1736 C C . ARG A 1 253 ? 42.537 54.296 45.960 1.00 16.02 233 ARG A C 1
ATOM 1737 O O . ARG A 1 253 ? 43.624 54.860 45.845 1.00 16.96 233 ARG A O 1
ATOM 1745 N N . ARG A 1 254 ? 42.405 53.030 46.381 1.00 14.08 234 ARG A N 1
ATOM 1746 C CA . ARG A 1 254 ? 43.558 52.243 46.862 1.00 14.22 234 ARG A CA 1
ATOM 1747 C C . ARG A 1 254 ? 43.852 51.037 45.979 1.00 13.59 234 ARG A C 1
ATOM 1748 O O . ARG A 1 254 ? 45.015 50.683 45.766 1.00 15.37 234 ARG A O 1
ATOM 1756 N N . GLY A 1 255 ? 42.815 50.401 45.459 1.00 12.74 235 GLY A N 1
ATOM 1757 C CA . GLY A 1 255 ? 43.095 49.219 44.617 1.00 12.27 235 GLY A CA 1
ATOM 1758 C C . GLY A 1 255 ? 41.854 48.584 44.042 1.00 11.43 235 GLY A C 1
ATOM 1759 O O . GLY A 1 255 ? 40.768 48.676 44.619 1.00 11.04 235 GLY A O 1
ATOM 1760 N N . VAL A 1 256 ? 42.054 47.907 42.912 1.00 11.13 236 VAL A N 1
ATOM 1761 C CA . VAL A 1 256 ? 41.033 47.083 42.283 1.00 10.38 236 VAL A CA 1
ATOM 1762 C C . VAL A 1 256 ? 41.477 45.632 42.474 1.00 10.07 236 VAL A C 1
ATOM 1763 O O . VAL A 1 256 ? 42.650 45.309 42.209 1.00 10.09 236 VAL A O 1
ATOM 1767 N N . VAL A 1 257 ? 40.555 44.772 42.940 1.00 9.54 237 VAL A N 1
ATOM 1768 C CA . VAL A 1 257 ? 40.832 43.322 43.083 1.00 9.56 237 VAL A CA 1
ATOM 1769 C C . VAL A 1 257 ? 39.968 42.617 42.041 1.00 9.08 237 VAL A C 1
ATOM 1770 O O . VAL A 1 257 ? 38.717 42.681 42.100 1.00 9.58 237 VAL A O 1
ATOM 1774 N N . LEU A 1 258 ? 40.630 41.962 41.087 1.00 9.00 238 LEU A N 1
ATOM 1775 C CA . LEU A 1 258 ? 39.930 41.141 40.094 1.00 9.05 238 LEU A CA 1
ATOM 1776 C C . LEU A 1 258 ? 39.687 39.752 40.661 1.00 9.30 238 LEU A C 1
ATOM 1777 O O . LEU A 1 258 ? 40.637 39.030 41.007 1.00 9.18 238 LEU A O 1
ATOM 1782 N N . ALA A 1 259 ? 38.410 39.365 40.696 1.00 9.41 239 ALA A N 1
ATOM 1783 C CA . ALA A 1 259 ? 37.972 38.117 41.316 1.00 10.17 239 ALA A CA 1
ATOM 1784 C C . ALA A 1 259 ? 36.784 37.533 40.576 1.00 10.85 239 ALA A C 1
ATOM 1785 O O . ALA A 1 259 ? 35.865 37.013 41.197 1.00 10.51 239 ALA A O 1
ATOM 1787 N N . THR A 1 260 ? 36.826 37.602 39.257 1.00 11.04 240 THR A N 1
ATOM 1788 C CA . THR A 1 260 ? 35.677 37.268 38.419 1.00 11.87 240 THR A CA 1
ATOM 1789 C C . THR A 1 260 ? 35.693 35.853 37.812 1.00 12.30 240 THR A C 1
ATOM 1790 O O . THR A 1 260 ? 34.834 35.529 36.991 1.00 12.80 240 THR A O 1
ATOM 1794 N N . GLY A 1 261 ? 36.625 35.000 38.221 1.00 13.38 241 GLY A N 1
ATOM 1795 C CA . GLY A 1 261 ? 36.543 33.597 37.760 1.00 14.08 241 GLY A CA 1
ATOM 1796 C C . GLY A 1 261 ? 37.347 33.296 36.505 1.00 15.50 241 GLY A C 1
ATOM 1797 O O . GLY A 1 261 ? 38.139 34.130 36.040 1.00 15.76 241 GLY A O 1
ATOM 1798 N N . SER A 1 262 ? 37.081 32.115 35.953 1.00 15.51 242 SER A N 1
ATOM 1799 C CA . SER A 1 262 ? 37.924 31.506 34.906 1.00 15.83 242 SER A CA 1
ATOM 1800 C C . SER A 1 262 ? 37.542 31.960 33.497 1.00 15.28 242 SER A C 1
ATOM 1801 O O . SER A 1 262 ? 36.772 32.892 33.304 1.00 15.90 242 SER A O 1
ATOM 1804 N N . PHE A 1 263 ? 38.153 31.328 32.502 1.00 14.39 243 PHE A N 1
ATOM 1805 C CA . PHE A 1 263 ? 37.769 31.578 31.114 1.00 13.51 243 PHE A CA 1
ATOM 1806 C C . PHE A 1 263 ? 37.099 30.380 30.420 1.00 14.27 243 PHE A C 1
ATOM 1807 O O . PHE A 1 263 ? 36.986 30.399 29.204 1.00 15.26 243 PHE A O 1
ATOM 1815 N N . ALA A 1 264 ? 36.636 29.387 31.191 1.00 15.42 244 ALA A N 1
ATOM 1816 C CA . ALA A 1 264 ? 36.102 28.126 30.613 1.00 16.22 244 ALA A CA 1
ATOM 1817 C C . ALA A 1 264 ? 35.003 28.343 29.571 1.00 16.32 244 ALA A C 1
ATOM 1818 O O . ALA A 1 264 ? 34.868 27.545 28.642 1.00 16.99 244 ALA A O 1
ATOM 1820 N N . TYR A 1 265 ? 34.225 29.412 29.700 1.00 16.54 245 TYR A N 1
ATOM 1821 C CA . TYR A 1 265 ? 33.129 29.594 28.738 1.00 17.53 245 TYR A CA 1
ATOM 1822 C C . TYR A 1 265 ? 33.428 30.525 27.574 1.00 17.51 245 TYR A C 1
ATOM 1823 O O . TYR A 1 265 ? 32.559 30.799 26.752 1.00 19.41 245 TYR A O 1
ATOM 1832 N N . ASN A 1 266 ? 34.674 30.983 27.478 1.00 15.82 246 ASN A N 1
ATOM 1833 C CA . ASN A 1 266 ? 35.110 31.785 26.349 1.00 14.94 246 ASN A CA 1
ATOM 1834 C C . ASN A 1 266 ? 35.692 30.842 25.293 1.00 15.64 246 ASN A C 1
ATOM 1835 O O . ASN A 1 266 ? 36.805 30.356 25.434 1.00 13.36 246 ASN A O 1
ATOM 1840 N N . ASP A 1 267 ? 34.902 30.563 24.255 1.00 16.67 247 ASP A N 1
ATOM 1841 C CA . ASP A 1 267 ? 35.306 29.564 23.253 1.00 17.96 247 ASP A CA 1
ATOM 1842 C C . ASP A 1 267 ? 36.609 29.905 22.538 1.00 16.38 247 ASP A C 1
ATOM 1843 O O . ASP A 1 267 ? 37.433 29.000 22.287 1.00 15.91 247 ASP A O 1
ATOM 1848 N N . LYS A 1 268 ? 36.803 31.176 22.204 1.00 16.39 248 LYS A N 1
ATOM 1849 C CA . LYS A 1 268 ? 38.007 31.645 21.504 1.00 16.42 248 LYS A CA 1
ATOM 1850 C C . LYS A 1 268 ? 39.238 31.412 22.399 1.00 15.06 248 LYS A C 1
ATOM 1851 O O . LYS A 1 268 ? 40.276 30.957 21.917 1.00 14.28 248 LYS A O 1
ATOM 1857 N N . MET A 1 269 ? 39.116 31.750 23.688 1.00 12.98 249 MET A N 1
ATOM 1858 C CA . MET A 1 269 ? 40.234 31.516 24.634 1.00 12.24 249 MET A CA 1
ATOM 1859 C C . MET A 1 269 ? 40.504 30.031 24.847 1.00 11.84 249 MET A C 1
ATOM 1860 O O . MET A 1 269 ? 41.668 29.638 24.993 1.00 10.87 249 MET A O 1
ATOM 1865 N N . ILE A 1 270 ? 39.447 29.226 24.908 1.00 11.81 250 ILE A N 1
ATOM 1866 C CA . ILE A 1 270 ? 39.629 27.768 25.048 1.00 12.29 250 ILE A CA 1
ATOM 1867 C C . ILE A 1 270 ? 40.416 27.246 23.853 1.00 12.37 250 ILE A C 1
ATOM 1868 O O . ILE A 1 270 ? 41.379 26.508 24.028 1.00 11.73 250 ILE A O 1
ATOM 1873 N N . GLU A 1 271 ? 40.017 27.649 22.645 1.00 12.88 251 GLU A N 1
ATOM 1874 C CA . GLU A 1 271 ? 40.709 27.166 21.450 1.00 13.73 251 GLU A CA 1
ATOM 1875 C C . GLU A 1 271 ? 42.177 27.577 21.427 1.00 12.87 251 GLU A C 1
ATOM 1876 O O . GLU A 1 271 ? 43.038 26.761 21.071 1.00 11.77 251 GLU A O 1
ATOM 1882 N N . ALA A 1 272 ? 42.467 28.826 21.822 1.00 11.49 252 ALA A N 1
ATOM 1883 C CA . ALA A 1 272 ? 43.811 29.370 21.744 1.00 11.12 252 ALA A CA 1
ATOM 1884 C C . ALA A 1 272 ? 44.730 28.880 22.860 1.00 10.47 252 ALA A C 1
ATOM 1885 O O . ALA A 1 272 ? 45.930 28.771 22.629 1.00 10.30 252 ALA A O 1
ATOM 1887 N N . HIS A 1 273 ? 44.166 28.574 24.035 1.00 9.95 253 HIS A N 1
ATOM 1888 C CA . HIS A 1 273 ? 44.989 28.332 25.223 1.00 10.54 253 HIS A CA 1
ATOM 1889 C C . HIS A 1 273 ? 44.845 26.975 25.821 1.00 10.32 253 HIS A C 1
ATOM 1890 O O . HIS A 1 273 ? 45.838 26.443 26.338 1.00 10.36 253 HIS A O 1
ATOM 1897 N N . ALA A 1 274 ? 43.636 26.435 25.800 1.00 10.68 254 ALA A N 1
ATOM 1898 C CA . ALA A 1 274 ? 43.349 25.162 26.485 1.00 10.84 254 ALA A CA 1
ATOM 1899 C C . ALA A 1 274 ? 42.502 24.240 25.595 1.00 11.71 254 ALA A C 1
ATOM 1900 O O . ALA A 1 274 ? 41.410 23.824 25.959 1.00 11.62 254 ALA A O 1
ATOM 1902 N N . PRO A 1 275 ? 43.007 23.912 24.390 1.00 11.90 255 PRO A N 1
ATOM 1903 C CA . PRO A 1 275 ? 42.182 23.244 23.391 1.00 13.14 255 PRO A CA 1
ATOM 1904 C C . PRO A 1 275 ? 41.779 21.791 23.756 1.00 14.05 255 PRO A C 1
ATOM 1905 O O . PRO A 1 275 ? 40.895 21.251 23.127 1.00 16.37 255 PRO A O 1
ATOM 1909 N N . ARG A 1 276 ? 42.406 21.219 24.784 1.00 15.68 256 ARG A N 1
ATOM 1910 C CA . ARG A 1 276 ? 41.957 19.900 25.305 1.00 16.70 256 ARG A CA 1
ATOM 1911 C C . ARG A 1 276 ? 40.526 19.968 25.855 1.00 17.39 256 ARG A C 1
ATOM 1912 O O . ARG A 1 276 ? 39.855 18.927 25.988 1.00 18.07 256 ARG A O 1
ATOM 1920 N N . LEU A 1 277 ? 40.038 21.183 26.148 1.00 15.49 257 LEU A N 1
ATOM 1921 C CA . LEU A 1 277 ? 38.656 21.355 26.616 1.00 15.65 257 LEU A CA 1
ATOM 1922 C C . LEU A 1 277 ? 37.661 21.737 25.525 1.00 16.68 257 LEU A C 1
ATOM 1923 O O . LEU A 1 277 ? 36.480 21.931 25.823 1.00 17.66 257 LEU A O 1
ATOM 1928 N N . ILE A 1 278 ? 38.109 21.850 24.270 1.00 17.11 258 ILE A N 1
ATOM 1929 C CA . ILE A 1 278 ? 37.154 22.158 23.182 1.00 17.55 258 ILE A CA 1
ATOM 1930 C C . ILE A 1 278 ? 35.979 21.165 23.214 1.00 18.93 258 ILE A C 1
ATOM 1931 O O . ILE A 1 278 ? 36.187 19.941 23.161 1.00 17.98 258 ILE A O 1
ATOM 1936 N N . GLY A 1 279 ? 34.756 21.693 23.340 1.00 19.99 259 GLY A N 1
ATOM 1937 C CA . GLY A 1 279 ? 33.559 20.864 23.348 1.00 21.13 259 GLY A CA 1
ATOM 1938 C C . GLY A 1 279 ? 33.269 20.051 24.600 1.00 21.49 259 GLY A C 1
ATOM 1939 O O . GLY A 1 279 ? 32.327 19.268 24.611 1.00 23.08 259 GLY A O 1
ATOM 1940 N N . ARG A 1 280 ? 34.072 20.224 25.653 1.00 21.26 260 ARG A N 1
ATOM 1941 C CA . ARG A 1 280 ? 33.808 19.514 26.920 1.00 21.99 260 ARG A CA 1
ATOM 1942 C C . ARG A 1 280 ? 33.926 20.437 28.140 1.00 24.12 260 ARG A C 1
ATOM 1943 O O . ARG A 1 280 ? 34.641 20.132 29.123 1.00 21.60 260 ARG A O 1
ATOM 1951 N N . PRO A 1 281 ? 33.209 21.580 28.090 1.00 27.07 261 PRO A N 1
ATOM 1952 C CA . PRO A 1 281 ? 33.212 22.605 29.132 1.00 28.33 261 PRO A CA 1
ATOM 1953 C C . PRO A 1 281 ? 32.608 22.046 30.420 1.00 28.16 261 PRO A C 1
ATOM 1954 O O . PRO A 1 281 ? 31.612 21.311 30.387 1.00 29.37 261 PRO A O 1
ATOM 1958 N N . GLY A 1 282 ? 33.209 22.389 31.555 1.00 28.64 262 GLY A N 1
ATOM 1959 C CA . GLY A 1 282 ? 32.720 21.878 32.824 1.00 28.51 262 GLY A CA 1
ATOM 1960 C C . GLY A 1 282 ? 32.901 22.828 33.996 1.00 29.56 262 GLY A C 1
ATOM 1961 O O . GLY A 1 282 ? 33.073 22.374 35.132 1.00 29.31 262 GLY A O 1
ATOM 1962 N N . ALA A 1 283 ? 32.912 24.139 33.733 1.00 29.10 263 ALA A N 1
ATOM 1963 C CA . ALA A 1 283 ? 32.850 25.119 34.824 1.00 27.90 263 ALA A CA 1
ATOM 1964 C C . ALA A 1 283 ? 31.394 25.239 35.257 1.00 28.65 263 ALA A C 1
ATOM 1965 O O . ALA A 1 283 ? 30.479 24.866 34.497 1.00 28.93 263 ALA A O 1
ATOM 1967 N N . ALA A 1 284 ? 31.175 25.758 36.463 1.00 27.96 264 ALA A N 1
ATOM 1968 C CA . ALA A 1 284 ? 29.832 25.745 37.059 1.00 27.93 264 ALA A CA 1
ATOM 1969 C C . ALA A 1 284 ? 28.915 26.827 36.501 1.00 29.18 264 ALA A C 1
ATOM 1970 O O . ALA A 1 284 ? 27.701 26.608 36.416 1.00 29.90 264 ALA A O 1
ATOM 1972 N N . ILE A 1 285 ? 29.493 27.979 36.133 1.00 27.20 265 ILE A N 1
ATOM 1973 C CA . ILE A 1 285 ? 28.713 29.134 35.651 1.00 26.95 265 ILE A CA 1
ATOM 1974 C C . ILE A 1 285 ? 29.230 29.749 34.347 1.00 26.59 265 ILE A C 1
ATOM 1975 O O . ILE A 1 285 ? 30.441 29.794 34.113 1.00 27.33 265 ILE A O 1
ATOM 1980 N N . GLU A 1 286 ? 28.305 30.255 33.526 1.00 26.46 266 GLU A N 1
ATOM 1981 C CA . GLU A 1 286 ? 28.606 30.908 32.243 1.00 27.75 266 GLU A CA 1
ATOM 1982 C C . GLU A 1 286 ? 29.389 32.219 32.305 1.00 26.75 266 GLU A C 1
ATOM 1983 O O . GLU A 1 286 ? 29.999 32.614 31.312 1.00 27.29 266 GLU A O 1
ATOM 1989 N N . GLU A 1 287 ? 29.345 32.907 33.443 1.00 21.27 267 GLU A N 1
ATOM 1990 C CA . GLU A 1 287 ? 30.000 34.210 33.605 1.00 19.52 267 GLU A CA 1
ATOM 1991 C C . GLU A 1 287 ? 31.536 34.088 33.622 1.00 18.18 267 GLU A C 1
ATOM 1992 O O . GLU A 1 287 ? 32.240 35.090 33.694 1.00 18.84 267 GLU A O 1
ATOM 1998 N N . HIS A 1 288 ? 32.032 32.859 33.557 1.00 17.59 268 HIS A N 1
ATOM 1999 C CA . HIS A 1 288 ? 33.484 32.596 33.470 1.00 16.69 268 HIS A CA 1
ATOM 2000 C C . HIS A 1 288 ? 33.948 32.780 32.041 1.00 15.88 268 HIS A C 1
ATOM 2001 O O . HIS A 1 288 ? 34.162 31.811 31.318 1.00 16.83 268 HIS A O 1
ATOM 2008 N N . ASP A 1 289 ? 34.076 34.035 31.604 1.00 15.88 269 ASP A N 1
ATOM 2009 C CA . ASP A 1 289 ? 34.343 34.344 30.203 1.00 15.26 269 ASP A CA 1
ATOM 2010 C C . ASP A 1 289 ? 35.720 34.999 29.985 1.00 14.79 269 ASP A C 1
ATOM 2011 O O . ASP A 1 289 ? 35.987 35.536 28.918 1.00 14.52 269 ASP A O 1
ATOM 2016 N N . GLY A 1 290 ? 36.547 34.991 31.021 1.00 14.13 270 GLY A N 1
ATOM 2017 C CA . GLY A 1 290 ? 37.944 35.478 30.888 1.00 14.56 270 GLY A CA 1
ATOM 2018 C C . GLY A 1 290 ? 38.138 36.984 30.806 1.00 14.56 270 GLY A C 1
ATOM 2019 O O . GLY A 1 290 ? 39.250 37.456 30.563 1.00 13.22 270 GLY A O 1
ATOM 2020 N N . ARG A 1 291 ? 37.071 37.765 30.959 1.00 14.81 271 ARG A N 1
ATOM 2021 C CA . ARG A 1 291 ? 37.198 39.211 30.739 1.00 15.61 271 ARG A CA 1
ATOM 2022 C C . ARG A 1 291 ? 38.275 39.859 31.604 1.00 14.47 271 ARG A C 1
ATOM 2023 O O . ARG A 1 291 ? 39.031 40.709 31.104 1.00 14.83 271 ARG A O 1
ATOM 2031 N N . SER A 1 292 ? 38.374 39.463 32.868 1.00 13.90 272 SER A N 1
ATOM 2032 C CA A SER A 1 292 ? 39.376 40.096 33.741 0.50 13.25 272 SER A CA 1
ATOM 2033 C CA B SER A 1 292 ? 39.387 40.010 33.798 0.50 13.56 272 SER A CA 1
ATOM 2034 C C . SER A 1 292 ? 40.806 39.748 33.335 1.00 13.30 272 SER A C 1
ATOM 2035 O O . SER A 1 292 ? 41.704 40.577 33.519 1.00 12.95 272 SER A O 1
ATOM 2040 N N . ILE A 1 293 ? 41.018 38.552 32.784 1.00 11.43 273 ILE A N 1
ATOM 2041 C CA . ILE A 1 293 ? 42.336 38.192 32.259 1.00 10.85 273 ILE A CA 1
ATOM 2042 C C . ILE A 1 293 ? 42.679 39.134 31.100 1.00 10.59 273 ILE A C 1
ATOM 2043 O O . ILE A 1 293 ? 43.775 39.717 31.078 1.00 10.26 273 ILE A O 1
ATOM 2048 N N . LEU A 1 294 ? 41.730 39.309 30.183 1.00 10.58 274 LEU A N 1
ATOM 2049 C CA . LEU A 1 294 ? 41.954 40.183 29.024 1.00 11.11 274 LEU A CA 1
ATOM 2050 C C . LEU A 1 294 ? 42.157 41.639 29.412 1.00 11.31 274 LEU A C 1
ATOM 2051 O O . LEU A 1 294 ? 43.043 42.308 28.847 1.00 11.22 274 LEU A O 1
ATOM 2056 N N . MET A 1 295 ? 41.352 42.114 30.363 1.00 11.28 275 MET A N 1
ATOM 2057 C CA . MET A 1 295 ? 41.420 43.526 30.813 1.00 11.41 275 MET A CA 1
ATOM 2058 C C . MET A 1 295 ? 42.819 43.814 31.347 1.00 11.00 275 MET A C 1
ATOM 2059 O O . MET A 1 295 ? 43.375 44.895 31.105 1.00 11.43 275 MET A O 1
ATOM 2064 N N . ALA A 1 296 ? 43.371 42.859 32.083 1.00 10.25 276 ALA A N 1
ATOM 2065 C CA . ALA A 1 296 ? 44.679 43.051 32.690 1.00 9.66 276 ALA A CA 1
ATOM 2066 C C . ALA A 1 296 ? 45.799 42.870 31.638 1.00 9.54 276 ALA A C 1
ATOM 2067 O O . ALA A 1 296 ? 46.790 43.613 31.646 1.00 9.74 276 ALA A O 1
ATOM 2069 N N . GLN A 1 297 ? 45.665 41.883 30.757 1.00 9.49 277 GLN A N 1
ATOM 2070 C CA . GLN A 1 297 ? 46.629 41.736 29.644 1.00 10.19 277 GLN A CA 1
ATOM 2071 C C . GLN A 1 297 ? 46.758 43.028 28.851 1.00 10.38 277 GLN A C 1
ATOM 2072 O O . GLN A 1 297 ? 47.845 43.346 28.366 1.00 10.13 277 GLN A O 1
ATOM 2078 N N . ALA A 1 298 ? 45.665 43.789 28.732 1.00 10.06 278 ALA A N 1
ATOM 2079 C CA . ALA A 1 298 ? 45.701 45.055 27.988 1.00 10.86 278 ALA A CA 1
ATOM 2080 C C . ALA A 1 298 ? 46.682 46.051 28.575 1.00 11.03 278 ALA A C 1
ATOM 2081 O O . ALA A 1 298 ? 47.157 46.930 27.850 1.00 12.13 278 ALA A O 1
ATOM 2083 N N . LEU A 1 299 ? 46.995 45.907 29.858 1.00 10.97 279 LEU A N 1
ATOM 2084 C CA . LEU A 1 299 ? 47.944 46.765 30.553 1.00 11.14 279 LEU A CA 1
ATOM 2085 C C . LEU A 1 299 ? 49.336 46.150 30.595 1.00 10.65 279 LEU A C 1
ATOM 2086 O O . LEU A 1 299 ? 50.225 46.702 31.263 1.00 11.51 279 LEU A O 1
ATOM 2091 N N . GLY A 1 300 ? 49.529 45.006 29.941 1.00 9.56 280 GLY A N 1
ATOM 2092 C CA . GLY A 1 300 ? 50.828 44.311 29.991 1.00 9.36 280 GLY A CA 1
ATOM 2093 C C . GLY A 1 300 ? 50.919 43.252 31.083 1.00 8.86 280 GLY A C 1
ATOM 2094 O O . GLY A 1 300 ? 52.020 42.752 31.367 1.00 8.81 280 GLY A O 1
ATOM 2095 N N . ALA A 1 301 ? 49.780 42.855 31.667 1.00 8.84 281 ALA A N 1
ATOM 2096 C CA . ALA A 1 301 ? 49.854 41.808 32.690 1.00 8.77 281 ALA A CA 1
ATOM 2097 C C . ALA A 1 301 ? 50.352 40.505 32.094 1.00 9.13 281 ALA A C 1
ATOM 2098 O O . ALA A 1 301 ? 49.964 40.137 30.984 1.00 9.75 281 ALA A O 1
ATOM 2100 N N . ASP A 1 302 ? 51.098 39.747 32.900 1.00 9.24 282 ASP A N 1
ATOM 2101 C CA . ASP A 1 302 ? 51.638 38.442 32.478 1.00 9.83 282 ASP A CA 1
ATOM 2102 C C . ASP A 1 302 ? 50.647 37.336 32.859 1.00 9.77 282 ASP A C 1
ATOM 2103 O O . ASP A 1 302 ? 49.746 37.542 33.672 1.00 9.76 282 ASP A O 1
ATOM 2108 N N . LEU A 1 303 ? 50.815 36.181 32.216 1.00 10.19 283 LEU A N 1
ATOM 2109 C CA . LEU A 1 303 ? 49.946 34.993 32.395 1.00 10.64 283 LEU A CA 1
ATOM 2110 C C . LEU A 1 303 ? 50.808 33.797 32.695 1.00 9.88 283 LEU A C 1
ATOM 2111 O O . LEU A 1 303 ? 51.996 33.810 32.408 1.00 10.06 283 LEU 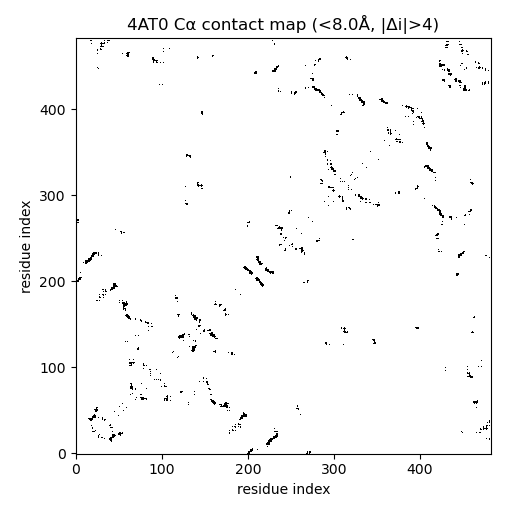A O 1
ATOM 2116 N N . ALA A 1 304 ? 50.205 32.739 33.243 1.00 9.16 284 ALA A N 1
ATOM 2117 C CA . ALA A 1 304 ? 50.923 31.465 33.405 1.00 9.30 284 ALA A CA 1
ATOM 2118 C C . ALA A 1 304 ? 49.960 30.282 33.258 1.00 8.98 284 ALA A C 1
ATOM 2119 O O . ALA A 1 304 ? 48.791 30.379 33.610 1.00 8.36 284 ALA A O 1
ATOM 2121 N N . HIS A 1 305 ? 50.496 29.176 32.715 1.00 9.22 285 HIS A N 1
ATOM 2122 C CA . HIS A 1 305 ? 49.802 27.870 32.665 1.00 9.19 285 HIS A CA 1
ATOM 2123 C C . HIS A 1 305 ? 48.439 27.934 32.045 1.00 9.15 285 HIS A C 1
ATOM 2124 O O . HIS A 1 305 ? 47.486 27.348 32.517 1.00 8.91 285 HIS A O 1
ATOM 2131 N N . MET A 1 306 ? 48.340 28.676 30.941 1.00 9.49 286 MET A N 1
ATOM 2132 C CA . MET A 1 306 ? 47.060 28.885 30.338 1.00 9.56 286 MET A CA 1
ATOM 2133 C C . MET A 1 306 ? 46.440 27.624 29.741 1.00 9.70 286 MET A C 1
ATOM 2134 O O . MET A 1 306 ? 45.240 27.601 29.439 1.00 9.82 286 MET A O 1
ATOM 2139 N N . ASP A 1 307 ? 47.277 26.598 29.608 1.00 9.91 287 ASP A N 1
ATOM 2140 C CA . ASP A 1 307 ? 46.832 25.279 29.164 1.00 10.58 287 ASP A CA 1
ATOM 2141 C C . ASP A 1 307 ? 46.321 24.377 30.284 1.00 10.52 287 ASP A C 1
ATOM 2142 O O . ASP A 1 307 ? 45.753 23.308 29.998 1.00 11.04 287 ASP A O 1
ATOM 2147 N N . ALA A 1 308 ? 46.505 24.768 31.539 1.00 9.81 288 ALA A N 1
ATOM 2148 C CA . ALA A 1 308 ? 46.178 23.849 32.670 1.00 9.77 288 ALA A CA 1
ATOM 2149 C C . ALA A 1 308 ? 44.683 23.683 32.847 1.00 9.93 288 ALA A C 1
ATOM 2150 O O . ALA A 1 308 ? 43.911 24.659 32.775 1.00 10.11 288 ALA A O 1
ATOM 2152 N N . THR A 1 309 ? 44.235 22.444 33.021 1.00 9.63 289 THR A N 1
ATOM 2153 C CA . THR A 1 309 ? 42.797 22.209 33.111 1.00 10.00 289 THR A CA 1
ATOM 2154 C C . THR A 1 309 ? 42.458 21.157 34.146 1.00 9.97 289 THR A C 1
ATOM 2155 O O . THR A 1 309 ? 43.033 20.065 34.133 1.00 10.49 289 THR A O 1
ATOM 2159 N N . GLU A 1 310 ? 41.521 21.482 35.035 1.00 9.89 290 GLU A N 1
ATOM 2160 C CA . GLU A 1 310 ? 40.893 20.462 35.867 1.00 10.70 290 GLU A CA 1
ATOM 2161 C C . GLU A 1 310 ? 40.076 19.555 34.942 1.00 10.52 290 GLU A C 1
ATOM 2162 O O . GLU A 1 310 ? 39.526 20.032 33.939 1.00 10.72 290 GLU A O 1
ATOM 2168 N N . VAL A 1 311 ? 40.015 18.257 35.253 1.00 10.03 291 VAL A N 1
ATOM 2169 C CA . VAL A 1 311 ? 39.239 17.327 34.428 1.00 10.38 291 VAL A CA 1
ATOM 2170 C C . VAL A 1 311 ? 38.480 16.378 35.338 1.00 11.75 291 VAL A C 1
ATOM 2171 O O . VAL A 1 311 ? 39.095 15.623 36.079 1.00 13.22 291 VAL A O 1
ATOM 2175 N N . ALA A 1 312 ? 37.158 16.395 35.260 1.00 12.22 292 ALA A N 1
ATOM 2176 C CA . ALA A 1 312 ? 36.338 15.433 35.984 1.00 12.28 292 ALA A CA 1
ATOM 2177 C C . ALA A 1 312 ? 36.074 14.201 35.104 1.00 12.69 292 ALA A C 1
ATOM 2178 O O . ALA A 1 312 ? 36.122 14.272 33.874 1.00 12.72 292 ALA A O 1
ATOM 2180 N N . PHE A 1 313 ? 35.757 13.072 35.750 1.00 12.77 293 PHE A N 1
ATOM 2181 C CA . PHE A 1 313 ? 35.536 11.809 35.043 1.00 13.26 293 PHE A CA 1
ATOM 2182 C C . PHE A 1 313 ? 34.202 11.290 35.568 1.00 14.02 293 PHE A C 1
ATOM 2183 O O . PHE A 1 313 ? 34.103 10.912 36.731 1.00 14.40 293 PHE A O 1
ATOM 2191 N N . VAL A 1 314 ? 33.171 11.307 34.731 1.00 14.47 294 VAL A N 1
ATOM 2192 C CA . VAL A 1 314 ? 31.799 11.208 35.249 1.00 15.22 294 VAL A CA 1
ATOM 2193 C C . VAL A 1 314 ? 31.312 9.751 35.399 1.00 15.16 294 VAL A C 1
ATOM 2194 O O . VAL A 1 314 ? 30.340 9.302 34.759 1.00 16.94 294 VAL A O 1
ATOM 2198 N N . CYS A 1 315 ? 32.028 9.020 36.249 1.00 13.38 295 CYS A N 1
ATOM 2199 C CA . CYS A 1 315 ? 31.651 7.647 36.623 1.00 12.98 295 CYS A CA 1
ATOM 2200 C C . CYS A 1 315 ? 31.887 7.495 38.115 1.00 12.14 295 CYS A C 1
ATOM 2201 O O . CYS A 1 315 ? 32.860 8.046 38.653 1.00 13.33 295 CYS A O 1
ATOM 2204 N N . ASP A 1 316 ? 31.003 6.767 38.805 1.00 11.55 296 ASP A N 1
ATOM 2205 C CA . ASP A 1 316 ? 31.113 6.678 40.249 1.00 11.25 296 ASP A CA 1
ATOM 2206 C C . ASP A 1 316 ? 32.406 6.004 40.720 1.00 10.39 296 ASP A C 1
ATOM 2207 O O . ASP A 1 316 ? 32.725 4.913 40.276 1.00 10.06 296 ASP A O 1
ATOM 2212 N N . PRO A 1 317 ? 33.137 6.637 41.652 1.00 9.96 297 PRO A N 1
ATOM 2213 C CA . PRO A 1 317 ? 34.384 6.004 42.095 1.00 10.15 297 PRO A CA 1
ATOM 2214 C C . PRO A 1 317 ? 34.266 4.631 42.763 1.00 10.02 297 PRO A C 1
ATOM 2215 O O . PRO A 1 317 ? 35.228 3.872 42.733 1.00 9.93 297 PRO A O 1
ATOM 2219 N N . GLN A 1 318 ? 33.128 4.319 43.379 1.00 9.76 298 GLN A N 1
ATOM 2220 C CA . GLN A 1 318 ? 32.982 3.017 44.019 1.00 9.99 298 GLN A CA 1
ATOM 2221 C C . GLN A 1 318 ? 32.946 1.886 42.977 1.00 9.61 298 GLN A C 1
ATOM 2222 O O . GLN A 1 318 ? 33.285 0.743 43.298 1.00 9.70 298 GLN A O 1
ATOM 2228 N N . LEU A 1 319 ? 32.532 2.207 41.741 1.00 9.74 299 LEU A N 1
ATOM 2229 C CA . LEU A 1 319 ? 32.612 1.235 40.619 1.00 9.53 299 LEU A CA 1
ATOM 2230 C C . LEU A 1 319 ? 34.053 1.139 40.102 1.00 9.53 299 LEU A C 1
ATOM 2231 O O . LEU A 1 319 ? 34.611 0.040 39.935 1.00 9.33 299 LEU A O 1
ATOM 2236 N N . ILE A 1 320 ? 34.632 2.308 39.826 1.00 9.69 300 ILE A N 1
ATOM 2237 C CA A ILE A 1 320 ? 35.967 2.353 39.232 0.50 9.53 300 ILE A CA 1
ATOM 2238 C CA B ILE A 1 320 ? 35.974 2.379 39.244 0.50 9.59 300 ILE A CA 1
ATOM 2239 C C . ILE A 1 320 ? 36.970 1.559 40.075 1.00 9.57 300 ILE A C 1
ATOM 2240 O O . ILE A 1 320 ? 37.765 0.797 39.542 1.00 9.29 300 ILE A O 1
ATOM 2249 N N . VAL A 1 321 ? 36.930 1.743 41.395 1.00 9.47 301 VAL A N 1
ATOM 2250 C CA . VAL A 1 321 ? 37.946 1.140 42.266 1.00 9.69 301 VAL A CA 1
ATOM 2251 C C . VAL A 1 321 ? 37.879 -0.392 42.328 1.00 9.82 301 VAL A C 1
ATOM 2252 O O . VAL A 1 321 ? 38.840 -1.025 42.744 1.00 10.44 301 VAL A O 1
ATOM 2256 N N . ARG A 1 322 ? 36.773 -0.979 41.870 1.00 9.50 302 ARG A N 1
ATOM 2257 C CA . ARG A 1 322 ? 36.556 -2.411 41.941 1.00 9.81 302 ARG A CA 1
ATOM 2258 C C . ARG A 1 322 ? 36.801 -3.106 40.611 1.00 9.69 302 ARG A C 1
ATOM 2259 O O . ARG A 1 322 ? 36.635 -4.316 40.501 1.00 10.41 302 ARG A O 1
ATOM 2267 N N . GLY A 1 323 ? 37.254 -2.332 39.616 1.00 9.39 303 GLY A N 1
ATOM 2268 C CA . GLY A 1 323 ? 37.570 -2.907 38.322 1.00 9.44 303 GLY A CA 1
ATOM 2269 C C . GLY A 1 323 ? 38.964 -2.480 37.884 1.00 8.85 303 GLY A C 1
ATOM 2270 O O . GLY A 1 323 ? 39.774 -1.972 38.684 1.00 9.21 303 GLY A O 1
ATOM 2271 N N . ILE A 1 324 ? 39.256 -2.725 36.617 1.00 8.29 304 ILE A N 1
ATOM 2272 C CA . ILE A 1 324 ? 40.443 -2.123 35.982 1.00 8.11 304 ILE A CA 1
ATOM 2273 C C . ILE A 1 324 ? 40.012 -1.214 34.829 1.00 7.94 304 ILE A C 1
ATOM 2274 O O . ILE A 1 324 ? 39.121 -1.562 34.028 1.00 7.98 304 ILE A O 1
ATOM 2279 N N . LEU A 1 325 ? 40.647 -0.043 34.776 1.00 7.99 305 LEU A N 1
ATOM 2280 C CA . LEU A 1 325 ? 40.497 0.858 33.613 1.00 8.02 305 LEU A CA 1
ATOM 2281 C C . LEU A 1 325 ? 41.474 0.481 32.525 1.00 8.42 305 LEU A C 1
ATOM 2282 O O . LEU A 1 325 ? 42.657 0.271 32.793 1.00 8.26 305 LEU A O 1
ATOM 2287 N N . VAL A 1 326 ? 40.943 0.347 31.308 1.00 8.40 306 VAL A N 1
ATOM 2288 C CA . VAL A 1 326 ? 41.829 0.119 30.159 1.00 8.52 306 VAL A CA 1
ATOM 2289 C C . VAL A 1 326 ? 41.597 1.185 29.106 1.00 8.64 306 VAL A C 1
ATOM 2290 O O . VAL A 1 326 ? 40.501 1.764 29.010 1.00 9.12 306 VAL A O 1
ATOM 2294 N N . ASN A 1 327 ? 42.647 1.461 28.335 1.00 8.52 307 ASN A N 1
ATOM 2295 C CA . ASN A 1 327 ? 42.521 2.426 27.251 1.00 8.93 307 ASN A CA 1
ATOM 2296 C C . ASN A 1 327 ? 41.979 1.767 25.979 1.00 9.43 307 ASN A C 1
ATOM 2297 O O . ASN A 1 327 ? 41.537 0.614 25.990 1.00 9.78 307 ASN A O 1
ATOM 2302 N N . GLY A 1 328 ? 42.012 2.505 24.869 1.00 9.67 308 GLY A N 1
ATOM 2303 C CA . GLY A 1 328 ? 41.502 1.967 23.615 1.00 10.16 308 GLY A CA 1
ATOM 2304 C C . GLY A 1 328 ? 42.324 0.813 23.024 1.00 10.74 308 GLY A C 1
ATOM 2305 O O . GLY A 1 328 ? 41.871 0.171 22.075 1.00 11.77 308 GLY A O 1
ATOM 2306 N N . ARG A 1 329 ? 43.496 0.537 23.598 1.00 10.17 309 ARG A N 1
ATOM 2307 C CA . ARG A 1 329 ? 44.327 -0.613 23.222 1.00 10.15 309 ARG A CA 1
ATOM 2308 C C . ARG A 1 329 ? 44.191 -1.746 24.229 1.00 9.64 309 ARG A C 1
ATOM 2309 O O . ARG A 1 329 ? 44.937 -2.723 24.169 1.00 9.93 309 ARG A O 1
ATOM 2317 N N . GLY A 1 330 ? 43.253 -1.607 25.167 1.00 9.09 310 GLY A N 1
ATOM 2318 C CA . GLY A 1 330 ? 43.032 -2.674 26.155 1.00 9.07 310 GLY A CA 1
ATOM 2319 C C . GLY A 1 330 ? 44.089 -2.738 27.246 1.00 8.99 310 GLY A C 1
ATOM 2320 O O . GLY A 1 330 ? 44.207 -3.771 27.930 1.00 8.98 310 GLY A O 1
ATOM 2321 N N . GLN A 1 331 ? 44.817 -1.634 27.430 1.00 8.63 311 GLN A N 1
ATOM 2322 C CA . GLN A 1 331 ? 45.957 -1.553 28.377 1.00 8.66 311 GLN A CA 1
ATOM 2323 C C . GLN A 1 331 ? 45.584 -0.781 29.641 1.00 8.52 311 GLN A C 1
ATOM 2324 O O . GLN A 1 331 ? 44.977 0.300 29.569 1.00 8.70 311 GLN A O 1
ATOM 2330 N N . ARG A 1 332 ? 46.023 -1.260 30.800 1.00 7.96 312 ARG A N 1
ATOM 2331 C CA . ARG A 1 332 ? 45.867 -0.389 32.015 1.00 7.67 312 ARG A CA 1
ATOM 2332 C C . ARG A 1 332 ? 46.802 0.791 31.989 1.00 8.03 312 ARG A C 1
ATOM 2333 O O . ARG A 1 332 ? 47.894 0.716 31.398 1.00 8.31 312 ARG A O 1
ATOM 2341 N N . TYR A 1 333 ? 46.403 1.882 32.638 1.00 7.98 313 TYR A N 1
ATOM 2342 C CA . TYR A 1 333 ? 47.222 3.107 32.577 1.00 7.77 313 TYR A CA 1
ATOM 2343 C C . TYR A 1 333 ? 47.202 3.983 33.834 1.00 7.84 313 TYR A C 1
ATOM 2344 O O . TYR A 1 333 ? 47.981 4.947 33.914 1.00 8.44 313 TYR A O 1
ATOM 2353 N N . VAL A 1 334 ? 46.313 3.676 34.800 1.00 7.34 314 VAL A N 1
ATOM 2354 C CA . VAL A 1 334 ? 46.205 4.503 36.014 1.00 7.68 314 VAL A CA 1
ATOM 2355 C C . VAL A 1 334 ? 45.729 3.608 37.178 1.00 7.45 314 VAL A C 1
ATOM 2356 O O . VAL A 1 334 ? 44.879 2.768 36.961 1.00 7.85 314 VAL A O 1
ATOM 2360 N N . PRO A 1 335 ? 46.343 3.731 38.377 1.00 7.61 315 PRO A N 1
ATOM 2361 C CA . PRO A 1 335 ? 45.754 2.965 39.496 1.00 7.51 315 PRO A CA 1
ATOM 2362 C C . PRO A 1 335 ? 44.310 3.435 39.749 1.00 7.93 315 PRO A C 1
ATOM 2363 O O . PRO A 1 335 ? 44.047 4.647 39.827 1.00 8.02 315 PRO A O 1
ATOM 2367 N N . GLU A 1 336 ? 43.399 2.474 39.919 1.00 8.44 316 GLU A N 1
ATOM 2368 C CA . GLU A 1 336 ? 41.962 2.806 39.939 1.00 8.24 316 GLU A CA 1
ATOM 2369 C C . GLU A 1 336 ? 41.490 3.370 41.278 1.00 8.49 316 GLU A C 1
ATOM 2370 O O . GLU A 1 336 ? 40.310 3.723 41.421 1.00 9.11 316 GLU A O 1
ATOM 2376 N N . ASP A 1 337 ? 42.418 3.481 42.235 1.00 8.13 317 ASP A N 1
ATOM 2377 C CA . ASP A 1 337 ? 42.119 4.053 43.543 1.00 8.17 317 ASP A CA 1
ATOM 2378 C C . ASP A 1 337 ? 42.707 5.448 43.741 1.00 8.02 317 ASP A C 1
ATOM 2379 O O . ASP A 1 337 ? 42.646 5.976 44.854 1.00 8.34 317 ASP A O 1
ATOM 2384 N N . THR A 1 338 ? 43.229 6.067 42.677 1.00 7.90 318 THR A N 1
ATOM 2385 C CA . THR A 1 338 ? 43.612 7.471 42.817 1.00 8.13 318 THR A CA 1
ATOM 2386 C C . THR A 1 338 ? 42.387 8.418 42.754 1.00 8.18 318 THR A C 1
ATOM 2387 O O . THR A 1 338 ? 41.228 7.988 42.599 1.00 8.94 318 THR A O 1
ATOM 2391 N N . TYR A 1 339 ? 42.650 9.707 42.915 1.00 8.46 319 TYR A N 1
ATOM 2392 C CA . TYR A 1 339 ? 41.612 10.735 42.807 1.00 8.76 319 TYR A CA 1
ATOM 2393 C C . TYR A 1 339 ? 40.939 10.669 41.416 1.00 8.86 319 TYR A C 1
ATOM 2394 O O . TYR A 1 339 ? 41.627 10.560 40.384 1.00 8.68 319 TYR A O 1
ATOM 2403 N N . SER A 1 340 ? 39.613 10.721 41.384 1.00 9.52 320 SER A N 1
ATOM 2404 C CA A SER A 1 340 ? 38.884 10.600 40.117 0.50 9.75 320 SER A CA 1
ATOM 2405 C CA B SER A 1 340 ? 38.897 10.614 40.123 0.50 9.89 320 SER A CA 1
ATOM 2406 C C . SER A 1 340 ? 39.275 11.694 39.125 1.00 9.48 320 SER A C 1
ATOM 2407 O O . SER A 1 340 ? 39.266 11.469 37.952 1.00 9.01 320 SER A O 1
ATOM 2412 N N . GLY A 1 341 ? 39.633 12.877 39.636 1.00 9.22 321 GLY A N 1
ATOM 2413 C CA . GLY A 1 341 ? 40.087 13.952 38.756 1.00 8.72 321 GLY A CA 1
ATOM 2414 C C . GLY A 1 341 ? 41.391 13.603 38.082 1.00 8.32 321 GLY A C 1
ATOM 2415 O O . GLY A 1 341 ? 41.646 14.019 36.955 1.00 8.66 321 GLY A O 1
ATOM 2416 N N . ARG A 1 342 ? 42.263 12.874 38.777 1.00 8.00 322 ARG A N 1
ATOM 2417 C CA . ARG A 1 342 ? 43.525 12.457 38.173 1.00 8.13 322 ARG A CA 1
ATOM 2418 C C . ARG A 1 342 ? 43.244 11.378 37.135 1.00 7.67 322 ARG A C 1
ATOM 2419 O O . ARG A 1 342 ? 43.857 11.375 36.069 1.00 7.78 322 ARG A O 1
ATOM 2427 N N . ILE A 1 343 ? 42.291 10.483 37.426 1.00 7.57 323 ILE A N 1
ATOM 2428 C CA . ILE A 1 343 ? 41.838 9.528 36.391 1.00 7.65 323 ILE A CA 1
ATOM 2429 C C . ILE A 1 343 ? 41.342 10.297 35.162 1.00 7.82 323 ILE A C 1
ATOM 2430 O O . ILE A 1 343 ? 41.700 9.959 34.031 1.00 8.00 323 ILE A O 1
ATOM 2435 N N . GLY A 1 344 ? 40.552 11.336 35.395 1.00 8.01 324 GLY A N 1
ATOM 2436 C CA . GLY A 1 344 ? 40.096 12.223 34.296 1.00 7.84 324 GLY A CA 1
ATOM 2437 C C . GLY A 1 344 ? 41.229 12.818 33.469 1.00 7.91 324 GLY A C 1
ATOM 2438 O O . GLY A 1 344 ? 41.225 12.711 32.245 1.00 8.08 324 GLY A O 1
ATOM 2439 N N . GLN A 1 345 ? 42.208 13.419 34.139 1.00 7.87 325 GLN A N 1
ATOM 2440 C CA . GLN A 1 345 ? 43.354 13.985 33.416 1.00 8.23 325 GLN A CA 1
ATOM 2441 C C . GLN A 1 345 ? 44.115 12.915 32.650 1.00 8.29 325 GLN A C 1
ATOM 2442 O O . GLN A 1 345 ? 44.481 13.107 31.489 1.00 8.36 325 GLN A O 1
ATOM 2448 N N . MET A 1 346 ? 44.387 11.774 33.285 1.00 8.58 326 MET A N 1
ATOM 2449 C CA . MET A 1 346 ? 45.150 10.742 32.576 1.00 8.69 326 MET A CA 1
ATOM 2450 C C . MET A 1 346 ? 44.400 10.243 31.355 1.00 8.90 326 MET A C 1
ATOM 2451 O O . MET A 1 346 ? 44.997 10.020 30.298 1.00 8.22 326 MET A O 1
ATOM 2456 N N . THR A 1 347 ? 43.082 10.149 31.472 1.00 8.34 327 THR A N 1
ATOM 2457 C CA . THR A 1 347 ? 42.269 9.649 30.371 1.00 8.38 327 THR A CA 1
ATOM 2458 C C . THR A 1 347 ? 42.211 10.649 29.196 1.00 8.46 327 THR A C 1
ATOM 2459 O O . THR A 1 347 ? 42.483 10.285 28.044 1.00 8.48 327 THR A O 1
ATOM 2463 N N . LEU A 1 348 ? 41.878 11.888 29.510 1.00 8.46 328 LEU A N 1
ATOM 2464 C CA . LEU A 1 348 ? 41.772 12.920 28.474 1.00 8.65 328 LEU A CA 1
ATOM 2465 C C . LEU A 1 348 ? 43.123 13.267 27.889 1.00 8.76 328 LEU A C 1
ATOM 2466 O O . LEU A 1 348 ? 43.274 13.362 26.657 1.00 9.37 328 LEU A O 1
ATOM 2471 N N . PHE A 1 349 ? 44.126 13.436 28.750 1.00 8.51 329 PHE A N 1
ATOM 2472 C CA . PHE A 1 349 ? 45.406 13.958 28.266 1.00 8.64 329 PHE A CA 1
ATOM 2473 C C . PHE A 1 349 ? 46.194 12.886 27.519 1.00 8.89 329 PHE A C 1
ATOM 2474 O O . PHE A 1 349 ? 46.850 13.185 26.502 1.00 9.27 329 PHE A O 1
ATOM 2482 N N . HIS A 1 350 ? 46.181 11.658 28.053 1.00 9.09 330 HIS A N 1
ATOM 2483 C CA . HIS A 1 350 ? 47.182 10.675 27.602 1.00 9.32 330 HIS A CA 1
ATOM 2484 C C . HIS A 1 350 ? 46.628 9.457 26.936 1.00 9.79 330 HIS A C 1
ATOM 2485 O O . HIS A 1 350 ? 47.414 8.713 26.303 1.00 10.79 330 HIS A O 1
ATOM 2492 N N . GLN A 1 351 ? 45.305 9.238 27.056 1.00 9.53 331 GLN A N 1
ATOM 2493 C CA . GLN A 1 351 ? 44.664 8.076 26.409 1.00 9.95 331 GLN A CA 1
ATOM 2494 C C . GLN A 1 351 ? 43.638 8.472 25.351 1.00 10.19 331 GLN A C 1
ATOM 2495 O O . GLN A 1 351 ? 42.731 7.693 25.006 1.00 10.16 331 GLN A O 1
ATOM 2501 N N . ASP A 1 352 ? 43.803 9.681 24.805 1.00 11.06 332 ASP A N 1
ATOM 2502 C CA . ASP A 1 352 ? 42.894 10.188 23.748 1.00 12.42 332 ASP A CA 1
ATOM 2503 C C . ASP A 1 352 ? 41.416 10.114 24.152 1.00 12.12 332 ASP A C 1
ATOM 2504 O O . ASP A 1 352 ? 40.512 9.916 23.325 1.00 12.10 332 ASP A O 1
ATOM 2509 N N . ASN A 1 353 ? 41.179 10.275 25.445 1.00 11.32 333 ASN A N 1
ATOM 2510 C CA . ASN A 1 353 ? 39.824 10.306 26.011 1.00 11.79 333 ASN A CA 1
ATOM 2511 C C . ASN A 1 353 ? 39.059 8.983 25.887 1.00 11.92 333 ASN A C 1
ATOM 2512 O O . ASN A 1 353 ? 37.840 8.983 26.001 1.00 12.22 333 ASN A O 1
ATOM 2517 N N . GLN A 1 354 ? 39.789 7.876 25.676 1.00 12.15 334 GLN A N 1
ATOM 2518 C CA A GLN A 1 354 ? 39.147 6.567 25.543 0.50 12.51 334 GLN A CA 1
ATOM 2519 C CA B GLN A 1 354 ? 39.208 6.527 25.494 0.50 12.29 334 GLN A CA 1
ATOM 2520 C C . GLN A 1 354 ? 39.478 5.676 26.723 1.00 12.13 334 GLN A C 1
ATOM 2521 O O . GLN A 1 354 ? 40.647 5.438 27.038 1.00 12.72 334 GLN A O 1
ATOM 2532 N N . ALA A 1 355 ? 38.426 5.240 27.411 1.00 10.97 335 ALA A N 1
ATOM 2533 C CA . ALA A 1 355 ? 38.594 4.383 28.596 1.00 11.00 335 ALA A CA 1
ATOM 2534 C C . ALA A 1 355 ? 37.416 3.428 28.684 1.00 11.12 335 ALA A C 1
ATOM 2535 O O . ALA A 1 355 ? 36.309 3.746 28.244 1.00 10.76 335 ALA A O 1
ATOM 2537 N N . PHE A 1 356 ? 37.683 2.261 29.254 1.00 10.40 336 PHE A N 1
ATOM 2538 C CA . PHE A 1 356 ? 36.670 1.278 29.555 1.00 10.38 336 PHE A CA 1
ATOM 2539 C C . PHE A 1 356 ? 36.944 0.737 30.936 1.00 9.82 336 PHE A C 1
ATOM 2540 O O . PHE A 1 356 ? 38.109 0.542 31.296 1.00 9.57 336 PHE A O 1
ATOM 2548 N N . LEU A 1 357 ? 35.897 0.488 31.718 1.00 9.46 337 LEU A N 1
ATOM 2549 C CA . LEU A 1 357 ? 36.097 -0.166 33.025 1.00 9.35 337 LEU A CA 1
ATOM 2550 C C . LEU A 1 357 ? 35.728 -1.627 32.831 1.00 9.45 337 LEU A C 1
ATOM 2551 O O . LEU A 1 357 ? 34.579 -1.946 32.453 1.00 9.88 337 LEU A O 1
ATOM 2556 N N . ILE A 1 358 ? 36.699 -2.505 33.072 1.00 8.77 338 ILE A N 1
ATOM 2557 C CA . ILE A 1 358 ? 36.495 -3.967 33.013 1.00 9.21 338 ILE A CA 1
ATOM 2558 C C . ILE A 1 358 ? 36.250 -4.417 34.450 1.00 9.21 338 ILE A C 1
ATOM 2559 O O . ILE A 1 358 ? 37.058 -4.121 35.355 1.00 9.06 338 ILE A O 1
ATOM 2564 N N . ILE A 1 359 ? 35.116 -5.090 34.688 1.00 9.32 339 ILE A N 1
ATOM 2565 C CA . ILE A 1 359 ? 34.730 -5.392 36.082 1.00 9.84 339 ILE A CA 1
ATOM 2566 C C . ILE A 1 359 ? 33.921 -6.665 36.088 1.00 10.28 339 ILE A C 1
ATOM 2567 O O . ILE A 1 359 ? 33.082 -6.865 35.202 1.00 10.62 339 ILE A O 1
ATOM 2572 N N . ASP A 1 360 ? 34.201 -7.559 37.032 1.00 10.70 340 ASP A N 1
ATOM 2573 C CA . ASP A 1 360 ? 33.374 -8.776 37.074 1.00 11.99 340 ASP A CA 1
ATOM 2574 C C . ASP A 1 360 ? 31.993 -8.482 37.683 1.00 12.80 340 ASP A C 1
ATOM 2575 O O . ASP A 1 360 ? 31.771 -7.441 38.319 1.00 12.20 340 ASP A O 1
ATOM 2580 N N . GLU A 1 361 ? 31.032 -9.360 37.399 1.00 14.16 341 GLU A N 1
ATOM 2581 C CA . GLU A 1 361 ? 29.652 -9.089 37.813 1.00 16.43 341 GLU A CA 1
ATOM 2582 C C . GLU A 1 361 ? 29.519 -8.891 39.336 1.00 15.25 341 GLU A C 1
ATOM 2583 O O . GLU A 1 361 ? 28.823 -7.965 39.788 1.00 15.42 341 GLU A O 1
ATOM 2589 N N . ALA A 1 362 ? 30.210 -9.718 40.119 1.00 14.87 342 ALA A N 1
ATOM 2590 C CA . ALA A 1 362 ? 30.105 -9.631 41.573 1.00 15.12 342 ALA A CA 1
ATOM 2591 C C . ALA A 1 362 ? 30.634 -8.291 42.066 1.00 14.59 342 ALA A C 1
ATOM 2592 O O . ALA A 1 362 ? 30.055 -7.661 42.958 1.00 14.82 342 ALA A O 1
ATOM 2594 N N . SER A 1 363 ? 31.726 -7.829 41.446 1.00 12.96 343 SER A N 1
ATOM 2595 C CA . SER A 1 363 ? 32.356 -6.576 41.886 1.00 12.49 343 SER A CA 1
ATOM 2596 C C . SER A 1 363 ? 31.524 -5.373 41.480 1.00 11.92 343 SER A C 1
ATOM 2597 O O . SER A 1 363 ? 31.445 -4.376 42.225 1.00 11.45 343 SER A O 1
ATOM 2600 N N . TYR A 1 364 ? 30.894 -5.470 40.315 1.00 12.12 344 TYR A N 1
ATOM 2601 C CA . TYR A 1 364 ? 30.007 -4.415 39.859 1.00 12.33 344 TYR A CA 1
ATOM 2602 C C . TYR A 1 364 ? 28.840 -4.294 40.861 1.00 13.05 344 TYR A C 1
ATOM 2603 O O . TYR A 1 364 ? 28.537 -3.202 41.320 1.00 13.00 344 TYR A O 1
ATOM 2612 N N . GLU A 1 365 ? 28.241 -5.427 41.216 1.00 13.91 345 GLU A N 1
ATOM 2613 C CA . GLU A 1 365 ? 27.125 -5.414 42.186 1.00 15.85 345 GLU A CA 1
ATOM 2614 C C . GLU A 1 365 ? 27.543 -4.797 43.517 1.00 15.03 345 GLU A C 1
ATOM 2615 O O . GLU A 1 365 ? 26.793 -3.993 44.082 1.00 14.67 345 GLU A O 1
ATOM 2621 N N . GLU A 1 366 ? 28.725 -5.165 44.010 1.00 14.37 346 GLU A N 1
ATOM 2622 C CA . GLU A 1 366 ? 29.210 -4.598 45.261 1.00 15.45 346 GLU A CA 1
ATOM 2623 C C . GLU A 1 366 ? 29.447 -3.093 45.135 1.00 14.77 346 GLU A C 1
ATOM 2624 O O . GLU A 1 366 ? 29.052 -2.313 46.003 1.00 15.35 346 GLU A O 1
ATOM 2630 N N . GLY A 1 367 ? 30.091 -2.676 44.053 1.00 14.02 347 GLY A N 1
ATOM 2631 C CA . GLY A 1 367 ? 30.288 -1.244 43.819 1.00 14.41 347 GLY A CA 1
ATOM 2632 C C . GLY A 1 367 ? 29.001 -0.448 43.683 1.00 14.24 347 GLY A C 1
ATOM 2633 O O . GLY A 1 367 ? 28.886 0.657 44.207 1.00 13.92 347 GLY A O 1
ATOM 2634 N N . ALA A 1 368 ? 28.021 -1.021 42.990 1.00 14.86 348 ALA A N 1
ATOM 2635 C CA . ALA A 1 368 ? 26.756 -0.339 42.742 1.00 15.68 348 ALA A CA 1
ATOM 2636 C C . ALA A 1 368 ? 25.918 -0.205 44.012 1.00 16.26 348 ALA A C 1
ATOM 2637 O O . ALA A 1 368 ? 25.022 0.642 44.054 1.00 18.61 348 ALA A O 1
ATOM 2639 N N . ALA A 1 369 ? 26.217 -1.016 45.028 1.00 15.95 349 ALA A N 1
ATOM 2640 C CA . ALA A 1 369 ? 25.489 -0.991 46.309 1.00 16.57 349 ALA A CA 1
ATOM 2641 C C . ALA A 1 369 ? 26.223 -0.133 47.357 1.00 16.06 349 ALA A C 1
ATOM 2642 O O . ALA A 1 369 ? 25.687 0.142 48.456 1.00 17.09 349 ALA A O 1
ATOM 2644 N N . ALA A 1 370 ? 27.444 0.294 47.029 1.00 15.06 350 ALA A N 1
ATOM 2645 C CA . ALA A 1 370 ? 28.301 0.980 47.992 1.00 14.63 350 ALA A CA 1
ATOM 2646 C C . ALA A 1 370 ? 27.819 2.402 48.204 1.00 15.10 350 ALA A C 1
ATOM 2647 O O . ALA A 1 370 ? 27.185 3.006 47.326 1.00 16.27 350 ALA A O 1
ATOM 2649 N N . THR A 1 371 ? 28.153 2.968 49.363 1.00 15.14 351 THR A N 1
ATOM 2650 C CA . THR A 1 371 ? 27.660 4.290 49.722 1.00 15.60 351 THR A CA 1
ATOM 2651 C C . THR A 1 371 ? 28.332 5.387 48.899 1.00 15.33 351 THR A C 1
ATOM 2652 O O . THR A 1 371 ? 29.567 5.482 48.891 1.00 14.77 351 THR A O 1
ATOM 2656 N N . THR A 1 372 ? 27.529 6.222 48.260 1.00 14.38 352 THR A N 1
ATOM 2657 C CA . THR A 1 372 ? 28.062 7.307 47.437 1.00 14.35 352 THR A CA 1
ATOM 2658 C C . THR A 1 372 ? 27.204 8.573 47.426 1.00 14.98 352 THR A C 1
ATOM 2659 O O . THR A 1 372 ? 25.968 8.504 47.528 1.00 15.80 352 THR A O 1
ATOM 2663 N N . ALA A 1 373 ? 27.879 9.713 47.263 1.00 14.61 353 ALA A N 1
ATOM 2664 C CA . ALA A 1 373 ? 27.234 11.009 47.059 1.00 15.68 353 ALA A CA 1
ATOM 2665 C C . ALA A 1 373 ? 26.715 11.157 45.621 1.00 16.42 353 ALA A C 1
ATOM 2666 O O . ALA A 1 373 ? 25.974 12.108 45.301 1.00 17.52 353 ALA A O 1
ATOM 2668 N N . THR A 1 374 ? 27.124 10.245 44.737 1.00 15.67 354 THR A N 1
ATOM 2669 C CA . THR A 1 374 ? 26.833 10.417 43.309 1.00 15.79 354 THR A CA 1
ATOM 2670 C C . THR A 1 374 ? 26.251 9.147 42.710 1.00 16.32 354 THR A C 1
ATOM 2671 O O . THR A 1 374 ? 26.826 8.564 41.787 1.00 16.13 354 THR A O 1
ATOM 2675 N N . PRO A 1 375 ? 25.101 8.689 43.240 1.00 16.89 355 PRO A N 1
ATOM 2676 C CA . PRO A 1 375 ? 24.489 7.473 42.694 1.00 17.13 355 PRO A CA 1
ATOM 2677 C C . PRO A 1 375 ? 24.075 7.633 41.226 1.00 17.29 355 PRO A C 1
ATOM 2678 O O . PRO A 1 375 ? 24.010 6.643 40.488 1.00 17.32 355 PRO A O 1
ATOM 2682 N N . PHE A 1 376 ? 23.861 8.873 40.795 1.00 18.20 356 PHE A N 1
ATOM 2683 C CA . PHE A 1 376 ? 23.542 9.183 39.401 1.00 18.99 356 PHE A CA 1
ATOM 2684 C C . PHE A 1 376 ? 24.712 8.926 38.441 1.00 18.24 356 PHE A C 1
ATOM 2685 O O . PHE A 1 376 ? 24.535 8.920 37.221 1.00 20.31 356 PHE A O 1
ATOM 2693 N N . LEU A 1 377 ? 25.911 8.713 38.985 1.00 15.88 357 LEU A N 1
ATOM 2694 C CA . LEU A 1 377 ? 27.069 8.362 38.160 1.00 15.35 357 LEU A CA 1
ATOM 2695 C C . LEU A 1 377 ? 27.326 6.856 38.102 1.00 15.14 357 LEU A C 1
ATOM 2696 O O . LEU A 1 377 ? 28.388 6.417 37.642 1.00 14.33 357 LEU A O 1
ATOM 2701 N N . ARG A 1 378 ? 26.356 6.053 38.539 1.00 14.81 358 ARG A N 1
ATOM 2702 C CA . ARG A 1 378 ? 26.510 4.593 38.419 1.00 14.54 358 ARG A CA 1
ATOM 2703 C C . ARG A 1 378 ? 26.232 4.105 36.997 1.00 14.66 358 ARG A C 1
ATOM 2704 O O . ARG A 1 378 ? 25.130 3.620 36.682 1.00 16.44 358 ARG A O 1
ATOM 2712 N N . VAL A 1 379 ? 27.239 4.243 36.142 1.00 13.95 359 VAL A N 1
ATOM 2713 C CA . VAL A 1 379 ? 27.135 3.852 34.747 1.00 14.23 359 VAL A CA 1
ATOM 2714 C C . VAL A 1 379 ? 26.862 2.337 34.651 1.00 13.89 359 VAL A C 1
ATOM 2715 O O . VAL A 1 379 ? 27.472 1.542 35.357 1.00 13.90 359 VAL A O 1
ATOM 2719 N N . GLN A 1 380 ? 25.926 1.943 33.777 1.00 14.53 360 GLN A N 1
ATOM 2720 C CA . GLN A 1 380 ? 25.635 0.530 33.529 1.00 16.08 360 GLN A CA 1
ATOM 2721 C C . GLN A 1 380 ? 26.608 -0.022 32.486 1.00 14.63 360 GLN A C 1
ATOM 2722 O O . GLN A 1 380 ? 27.027 0.709 31.590 1.00 14.97 360 GLN A O 1
ATOM 2728 N N . PRO A 1 381 ? 26.975 -1.297 32.597 1.00 14.25 361 PRO A N 1
ATOM 2729 C CA . PRO A 1 381 ? 27.877 -1.855 31.582 1.00 14.29 361 PRO A CA 1
ATOM 2730 C C . PRO A 1 381 ? 27.240 -1.817 30.195 1.00 14.13 361 PRO A C 1
ATOM 2731 O O . PRO A 1 381 ? 26.022 -2.036 30.054 1.00 15.08 361 PRO A O 1
ATOM 2735 N N . LYS A 1 382 ? 28.054 -1.585 29.179 1.00 13.71 362 LYS A N 1
ATOM 2736 C CA . LYS A 1 382 ? 27.597 -1.705 27.792 1.00 13.85 362 LYS A CA 1
ATOM 2737 C C . LYS A 1 382 ? 27.681 -3.153 27.284 1.00 13.85 362 LYS A C 1
ATOM 2738 O O . LYS A 1 382 ? 26.749 -3.642 26.601 1.00 13.75 362 LYS A O 1
ATOM 2744 N N . TRP A 1 383 ? 28.773 -3.844 27.619 1.00 13.11 363 TRP A N 1
ATOM 2745 C CA . TRP A 1 383 ? 28.975 -5.222 27.190 1.00 12.96 363 TRP A CA 1
ATOM 2746 C C . TRP A 1 383 ? 29.115 -6.127 28.368 1.00 13.21 363 TRP A C 1
ATOM 2747 O O . TRP A 1 383 ? 29.653 -5.740 29.417 1.00 13.34 363 TRP A O 1
ATOM 2758 N N . ALA A 1 384 ? 28.632 -7.352 28.223 1.00 13.12 364 ALA A N 1
ATOM 2759 C CA . ALA A 1 384 ? 28.781 -8.355 29.274 1.00 13.24 364 ALA A CA 1
ATOM 2760 C C . ALA A 1 384 ? 28.976 -9.701 28.606 1.00 13.36 364 ALA A C 1
ATOM 2761 O O . ALA A 1 384 ? 28.305 -10.008 27.606 1.00 13.38 364 ALA A O 1
ATOM 2763 N N . ALA A 1 385 ? 29.874 -10.509 29.165 1.00 13.45 365 ALA A N 1
ATOM 2764 C CA . ALA A 1 385 ? 30.194 -11.794 28.571 1.00 14.46 365 ALA A CA 1
ATOM 2765 C C . ALA A 1 385 ? 30.607 -12.824 29.602 1.00 15.01 365 ALA A C 1
ATOM 2766 O O . ALA A 1 385 ? 30.994 -12.484 30.723 1.00 14.78 365 ALA A O 1
ATOM 2768 N N . GLU A 1 386 ? 30.582 -14.091 29.202 1.00 15.89 366 GLU A N 1
ATOM 2769 C CA . GLU A 1 386 ? 30.966 -15.159 30.101 1.00 17.11 366 GLU A CA 1
ATOM 2770 C C . GLU A 1 386 ? 32.481 -15.231 30.278 1.00 15.95 366 GLU A C 1
ATOM 2771 O O . GLU A 1 386 ? 32.949 -15.709 31.297 1.00 17.75 366 GLU A O 1
ATOM 2777 N N . THR A 1 387 ? 33.238 -14.770 29.280 1.00 14.84 367 THR A N 1
ATOM 2778 C CA . THR A 1 387 ? 34.706 -14.875 29.314 1.00 14.58 367 THR A CA 1
ATOM 2779 C C . THR A 1 387 ? 35.332 -13.564 28.865 1.00 13.61 367 THR A C 1
ATOM 2780 O O . THR A 1 387 ? 34.712 -12.802 28.134 1.00 13.38 367 THR A O 1
ATOM 2784 N N . VAL A 1 388 ? 36.561 -13.318 29.308 1.00 13.30 368 VAL A N 1
ATOM 2785 C CA . VAL A 1 388 ? 37.347 -12.182 28.770 1.00 12.93 368 VAL A CA 1
ATOM 2786 C C . VAL A 1 388 ? 37.578 -12.255 27.258 1.00 13.00 368 VAL A C 1
ATOM 2787 O O . VAL A 1 388 ? 37.502 -11.233 26.587 1.00 11.72 368 VAL A O 1
ATOM 2791 N N . GLU A 1 389 ? 37.801 -13.456 26.713 1.00 13.79 369 GLU A N 1
ATOM 2792 C CA . GLU A 1 389 ? 38.008 -13.597 25.267 1.00 14.95 369 GLU A CA 1
ATOM 2793 C C . GLU A 1 389 ? 36.765 -13.091 24.507 1.00 14.45 369 GLU A C 1
ATOM 2794 O O . GLU A 1 389 ? 36.872 -12.361 23.534 1.00 13.86 369 GLU A O 1
ATOM 2800 N N . GLU A 1 390 ? 35.573 -13.441 24.989 1.00 14.68 370 GLU A N 1
ATOM 2801 C CA . GLU A 1 390 ? 34.341 -12.947 24.334 1.00 14.87 370 GLU A CA 1
ATOM 2802 C C . GLU A 1 390 ? 34.150 -11.456 24.525 1.00 13.49 370 GLU A C 1
ATOM 2803 O O . GLU A 1 390 ? 33.759 -10.752 23.597 1.00 13.02 370 GLU A O 1
ATOM 2809 N N . LEU A 1 391 ? 34.433 -10.962 25.733 1.00 12.79 371 LEU A N 1
ATOM 2810 C CA . LEU A 1 391 ? 34.287 -9.534 26.004 1.00 12.26 371 LEU A CA 1
ATOM 2811 C C . LEU A 1 391 ? 35.206 -8.745 25.076 1.00 12.06 371 LEU A C 1
ATOM 2812 O O . LEU A 1 391 ? 34.825 -7.711 24.524 1.00 12.00 371 LEU A O 1
ATOM 2817 N N . GLU A 1 392 ? 36.435 -9.246 24.927 1.00 11.71 372 GLU A N 1
ATOM 2818 C CA . GLU A 1 392 ? 37.420 -8.610 24.038 1.00 11.90 372 GLU A CA 1
ATOM 2819 C C . GLU A 1 392 ? 36.926 -8.474 22.598 1.00 12.67 372 GLU A C 1
ATOM 2820 O O . GLU A 1 392 ? 37.029 -7.389 21.992 1.00 12.60 372 GLU A O 1
ATOM 2826 N N A SER A 1 393 ? 36.389 -9.560 22.052 0.50 13.32 373 SER A N 1
ATOM 2827 N N B SER A 1 393 ? 36.404 -9.569 22.058 0.50 13.19 373 SER A N 1
ATOM 2828 C CA A SER A 1 393 ? 35.874 -9.498 20.683 0.50 14.59 373 SER A CA 1
ATOM 2829 C CA B SER A 1 393 ? 35.829 -9.538 20.717 0.50 14.33 373 SER A CA 1
ATOM 2830 C C A SER A 1 393 ? 34.573 -8.674 20.572 0.50 15.06 373 SER A C 1
ATOM 2831 C C B SER A 1 393 ? 34.675 -8.531 20.675 0.50 14.81 373 SER A C 1
ATOM 2832 O O A SER A 1 393 ? 34.347 -8.020 19.553 0.50 15.40 373 SER A O 1
ATOM 2833 O O B SER A 1 393 ? 34.638 -7.623 19.820 0.50 14.83 373 SER A O 1
ATOM 2838 N N . ASP A 1 394 ? 33.755 -8.670 21.630 1.00 14.97 374 ASP A N 1
ATOM 2839 C CA . ASP A 1 394 ? 32.585 -7.781 21.720 1.00 15.47 374 ASP A CA 1
ATOM 2840 C C . ASP A 1 394 ? 32.937 -6.299 21.621 1.00 15.76 374 ASP A C 1
ATOM 2841 O O . ASP A 1 394 ? 32.242 -5.525 20.968 1.00 17.38 374 ASP A O 1
ATOM 2846 N N . MET A 1 395 ? 34.031 -5.911 22.267 1.00 15.03 375 MET A N 1
ATOM 2847 C CA . MET A 1 395 ? 34.466 -4.534 22.345 1.00 15.04 375 MET A CA 1
ATOM 2848 C C . MET A 1 395 ? 35.227 -4.111 21.092 1.00 15.36 375 MET A C 1
ATOM 2849 O O . MET A 1 395 ? 35.588 -2.942 20.972 1.00 16.88 375 MET A O 1
ATOM 2854 N N . GLY A 1 396 ? 35.479 -5.058 20.197 1.00 15.53 376 GLY A N 1
ATOM 2855 C CA . GLY A 1 396 ? 36.243 -4.768 18.969 1.00 16.21 376 GLY A CA 1
ATOM 2856 C C . GLY A 1 396 ? 37.752 -4.672 19.152 1.00 16.14 376 GLY A C 1
ATOM 2857 O O . GLY A 1 396 ? 38.459 -4.083 18.306 1.00 17.20 376 GLY A O 1
ATOM 2858 N N . LEU A 1 397 ? 38.263 -5.214 20.251 1.00 15.27 377 LEU A N 1
ATOM 2859 C CA . LEU A 1 397 ? 39.709 -5.189 20.483 1.00 14.62 377 LEU A CA 1
ATOM 2860 C C . LEU A 1 397 ? 40.373 -6.362 19.780 1.00 14.14 377 LEU A C 1
ATOM 2861 O O . LEU A 1 397 ? 39.773 -7.426 19.643 1.00 14.98 377 LEU A O 1
ATOM 2866 N N . PRO A 1 398 ? 41.645 -6.189 19.370 1.00 14.24 378 PRO A N 1
ATOM 2867 C CA . PRO A 1 398 ? 42.379 -7.265 18.694 1.00 14.05 378 PRO A CA 1
ATOM 2868 C C . PRO A 1 398 ? 42.578 -8.474 19.586 1.00 13.63 378 PRO A C 1
ATOM 2869 O O . PRO A 1 398 ? 42.766 -8.321 20.797 1.00 14.01 378 PRO A O 1
ATOM 2873 N N . ALA A 1 399 ? 42.572 -9.663 19.000 1.00 13.49 379 ALA A N 1
ATOM 2874 C CA . ALA A 1 399 ? 42.700 -10.876 19.801 1.00 13.01 379 ALA A CA 1
ATOM 2875 C C . ALA A 1 399 ? 43.926 -10.821 20.695 1.00 13.28 379 ALA A C 1
ATOM 2876 O O . ALA A 1 399 ? 45.036 -10.537 20.242 1.00 12.83 379 ALA A O 1
ATOM 2878 N N . GLY A 1 400 ? 43.701 -11.042 21.990 1.00 12.61 380 GLY A N 1
ATOM 2879 C CA . GLY A 1 400 ? 44.790 -11.040 22.950 1.00 12.31 380 GLY A CA 1
ATOM 2880 C C . GLY A 1 400 ? 45.053 -9.721 23.667 1.00 11.61 380 GLY A C 1
ATOM 2881 O O . GLY A 1 400 ? 45.658 -9.732 24.732 1.00 11.22 380 GLY A O 1
ATOM 2882 N N . ALA A 1 401 ? 44.628 -8.587 23.096 1.00 11.69 381 ALA A N 1
ATOM 2883 C CA . ALA A 1 401 ? 44.939 -7.275 23.715 1.00 11.34 381 ALA A CA 1
ATOM 2884 C C . ALA A 1 401 ? 44.379 -7.136 25.126 1.00 11.44 381 ALA A C 1
ATOM 2885 O O . ALA A 1 401 ? 45.078 -6.709 26.061 1.00 11.53 381 ALA A O 1
ATOM 2887 N N . LEU A 1 402 ? 43.127 -7.520 25.297 1.00 10.87 382 LEU A N 1
ATOM 2888 C CA . LEU A 1 402 ? 42.509 -7.448 26.619 1.00 10.51 382 LEU A CA 1
ATOM 2889 C C . LEU A 1 402 ? 42.801 -8.717 27.428 1.00 10.21 382 LEU A C 1
ATOM 2890 O O . LEU A 1 402 ? 43.050 -8.632 28.639 1.00 10.00 382 LEU A O 1
ATOM 2895 N N . GLN A 1 403 ? 42.769 -9.876 26.776 1.00 10.15 383 GLN A N 1
ATOM 2896 C CA . GLN A 1 403 ? 43.047 -11.111 27.487 1.00 10.51 383 GLN A CA 1
ATOM 2897 C C . GLN A 1 403 ? 44.391 -11.051 28.186 1.00 10.70 383 GLN A C 1
ATOM 2898 O O . GLN A 1 403 ? 44.501 -11.481 29.332 1.00 10.73 383 GLN A O 1
ATOM 2904 N N . SER A 1 404 ? 45.420 -10.582 27.483 1.00 10.67 384 SER A N 1
ATOM 2905 C CA . SER A 1 404 ? 46.755 -10.524 28.094 1.00 11.24 384 SER A CA 1
ATOM 2906 C C . SER A 1 404 ? 46.784 -9.548 29.268 1.00 11.18 384 SER A C 1
ATOM 2907 O O . SER A 1 404 ? 47.413 -9.831 30.288 1.00 10.86 384 SER A O 1
ATOM 2910 N N . THR A 1 405 ? 46.139 -8.390 29.131 1.00 10.41 385 THR A N 1
ATOM 2911 C CA . THR A 1 405 ? 46.080 -7.415 30.243 1.00 9.92 385 THR A CA 1
ATOM 2912 C C . THR A 1 405 ? 45.493 -8.085 31.496 1.00 10.04 385 THR A C 1
ATOM 2913 O O . THR A 1 405 ? 46.043 -7.939 32.601 1.00 10.01 385 THR A O 1
ATOM 2917 N N . VAL A 1 406 ? 44.393 -8.804 31.292 1.00 9.70 386 VAL A N 1
ATOM 2918 C CA . VAL A 1 406 ? 43.691 -9.421 32.419 1.00 10.03 386 VAL A CA 1
ATOM 2919 C C . VAL A 1 406 ? 44.516 -10.601 32.977 1.00 10.27 386 VAL A C 1
ATOM 2920 O O . VAL A 1 406 ? 44.600 -10.765 34.199 1.00 10.47 386 VAL A O 1
ATOM 2924 N N . GLU A 1 407 ? 45.154 -11.376 32.100 1.00 10.75 387 GLU A N 1
ATOM 2925 C CA . GLU A 1 407 ? 45.974 -12.530 32.561 1.00 11.74 387 GLU A CA 1
ATOM 2926 C C . GLU A 1 407 ? 47.115 -12.034 33.469 1.00 11.16 387 GLU A C 1
ATOM 2927 O O . GLU A 1 407 ? 47.357 -12.598 34.550 1.00 10.80 387 GLU A O 1
ATOM 2933 N N . VAL A 1 408 ? 47.816 -10.995 33.025 1.00 10.25 388 VAL A N 1
ATOM 2934 C CA . VAL A 1 408 ? 48.975 -10.469 33.792 1.00 9.91 388 VAL A CA 1
ATOM 2935 C C . VAL A 1 408 ? 48.446 -9.838 35.077 1.00 9.58 388 VAL A C 1
ATOM 2936 O O . VAL A 1 408 ? 48.993 -10.053 36.178 1.00 9.71 388 VAL A O 1
ATOM 2940 N N . TYR A 1 409 ? 47.384 -9.053 34.968 1.00 8.95 389 TYR A N 1
ATOM 2941 C CA . TYR A 1 409 ? 46.829 -8.437 36.177 1.00 8.84 389 TYR A CA 1
ATOM 2942 C C . TYR A 1 409 ? 46.456 -9.523 37.190 1.00 8.97 389 TYR A C 1
ATOM 2943 O O . TYR A 1 409 ? 46.770 -9.407 38.371 1.00 8.87 389 TYR A O 1
ATOM 2952 N N . ASN A 1 410 ? 45.758 -10.545 36.708 1.00 8.85 390 ASN A N 1
ATOM 2953 C CA . ASN A 1 410 ? 45.269 -11.613 37.599 1.00 9.33 390 ASN A CA 1
ATOM 2954 C C . ASN A 1 410 ? 46.387 -12.429 38.222 1.00 10.13 390 ASN A C 1
ATOM 2955 O O . ASN A 1 410 ? 46.262 -12.859 39.388 1.00 10.73 390 ASN A O 1
ATOM 2960 N N . LYS A 1 411 ? 47.452 -12.673 37.464 1.00 10.17 391 LYS A N 1
ATOM 2961 C CA . LYS A 1 411 ? 48.608 -13.437 37.998 1.00 11.11 391 LYS A CA 1
ATOM 2962 C C . LYS A 1 411 ? 49.176 -12.755 39.240 1.00 10.65 391 LYS A C 1
ATOM 2963 O O . LYS A 1 411 ? 49.379 -13.406 40.302 1.00 10.65 391 LYS A O 1
ATOM 2969 N N . HIS A 1 412 ? 49.354 -11.435 39.161 1.00 9.57 392 HIS A N 1
ATOM 2970 C CA . HIS A 1 412 ? 49.870 -10.690 40.313 1.00 9.06 392 HIS A CA 1
ATOM 2971 C C . HIS A 1 412 ? 48.801 -10.400 41.345 1.00 8.78 392 HIS A C 1
ATOM 2972 O O . HIS A 1 412 ? 49.089 -10.367 42.536 1.00 8.73 392 HIS A O 1
ATOM 2979 N N . ALA A 1 413 ? 47.559 -10.255 40.901 1.00 8.34 393 ALA A N 1
ATOM 2980 C CA . ALA A 1 413 ? 46.467 -9.932 41.834 1.00 8.76 393 ALA A CA 1
ATOM 2981 C C . ALA A 1 413 ? 46.149 -11.095 42.778 1.00 9.31 393 ALA A C 1
ATOM 2982 O O . ALA A 1 413 ? 45.676 -10.872 43.901 1.00 9.90 393 ALA A O 1
ATOM 2984 N N . ALA A 1 414 ? 46.421 -12.311 42.320 1.00 9.51 394 ALA A N 1
ATOM 2985 C CA . ALA A 1 414 ? 46.279 -13.505 43.178 1.00 10.29 394 ALA A CA 1
ATOM 2986 C C . ALA A 1 414 ? 47.224 -13.426 44.375 1.00 11.22 394 ALA A C 1
ATOM 2987 O O . ALA A 1 414 ? 47.022 -14.172 45.378 1.00 12.72 394 ALA A O 1
ATOM 2989 N N . GLU A 1 415 ? 48.265 -12.587 44.264 1.00 12.05 395 GLU A N 1
ATOM 2990 C CA . GLU A 1 415 ? 49.212 -12.320 45.351 1.00 13.39 395 GLU A CA 1
ATOM 2991 C C . GLU A 1 415 ? 48.987 -10.948 46.001 1.00 12.98 395 GLU A C 1
ATOM 2992 O O . GLU A 1 415 ? 49.862 -10.454 46.735 1.00 13.83 395 GLU A O 1
ATOM 2998 N N . GLY A 1 416 ? 47.826 -10.329 45.752 1.00 12.26 396 GLY A N 1
ATOM 2999 C CA . GLY A 1 416 ? 47.501 -9.016 46.327 1.00 11.66 396 GLY A CA 1
ATOM 3000 C C . GLY A 1 416 ? 48.346 -7.863 45.812 1.00 11.47 396 GLY A C 1
ATOM 3001 O O . GLY A 1 416 ? 48.447 -6.807 46.454 1.00 12.46 396 GLY A O 1
ATOM 3002 N N . SER A 1 417 ? 48.959 -8.048 44.647 1.00 10.47 397 SER A N 1
ATOM 3003 C CA . SER A 1 417 ? 49.954 -7.115 44.179 1.00 10.62 397 SER A CA 1
ATOM 3004 C C . SER A 1 417 ? 49.555 -6.557 42.826 1.00 9.79 397 SER A C 1
ATOM 3005 O O . SER A 1 417 ? 49.116 -7.310 41.943 1.00 10.00 397 SER A O 1
ATOM 3008 N N . ASP A 1 418 ? 49.714 -5.243 42.679 1.00 9.70 398 ASP A N 1
ATOM 3009 C CA . ASP A 1 418 ? 49.661 -4.569 41.368 1.00 9.15 398 ASP A CA 1
ATOM 3010 C C . ASP A 1 418 ? 51.009 -3.889 41.122 1.00 9.30 398 ASP A C 1
ATOM 3011 O O . ASP A 1 418 ? 51.196 -2.687 41.421 1.00 8.64 398 ASP A O 1
ATOM 3016 N N . PRO A 1 419 ? 51.963 -4.646 40.568 1.00 9.44 399 PRO A N 1
ATOM 3017 C CA . PRO A 1 419 ? 53.310 -4.087 40.397 1.00 9.80 399 PRO A CA 1
ATOM 3018 C C . PRO A 1 419 ? 53.389 -3.160 39.188 1.00 9.83 399 PRO A C 1
ATOM 3019 O O . PRO A 1 419 ? 54.403 -2.492 39.024 1.00 10.60 399 PRO A O 1
ATOM 3023 N N . LEU A 1 420 ? 52.334 -3.126 38.358 1.00 9.64 400 LEU A N 1
ATOM 3024 C CA . LEU A 1 420 ? 52.345 -2.264 37.165 1.00 9.99 400 LEU A CA 1
ATOM 3025 C C . LEU A 1 420 ? 51.957 -0.831 37.498 1.00 9.51 400 LEU A C 1
ATOM 3026 O O . LEU A 1 420 ? 52.610 0.135 37.066 1.00 9.84 400 LEU A O 1
ATOM 3031 N N . LEU A 1 421 ? 50.902 -0.669 38.288 1.00 9.11 401 LEU A N 1
ATOM 3032 C CA . LEU A 1 421 ? 50.366 0.674 38.582 1.00 8.92 401 LEU A CA 1
ATOM 3033 C C . LEU A 1 421 ? 50.234 0.971 40.063 1.00 9.03 401 LEU A C 1
ATOM 3034 O O . LEU A 1 421 ? 49.932 2.094 40.453 1.00 8.75 401 LEU A O 1
ATOM 3039 N N . HIS A 1 422 ? 50.453 -0.062 40.905 1.00 9.04 402 HIS A N 1
ATOM 3040 C CA . HIS A 1 422 ? 50.493 0.146 42.355 1.00 9.26 402 HIS A CA 1
ATOM 3041 C C . HIS A 1 422 ? 49.191 0.592 42.980 1.00 8.79 402 HIS A C 1
ATOM 3042 O O . HIS A 1 422 ? 49.207 1.303 43.983 1.00 8.93 402 HIS A O 1
ATOM 3049 N N . LYS A 1 423 ? 48.061 0.149 42.430 1.00 8.23 403 LYS A N 1
ATOM 3050 C CA . LYS A 1 423 ? 46.789 0.221 43.173 1.00 8.35 403 LYS A CA 1
ATOM 3051 C C . LYS A 1 423 ? 47.010 -0.458 44.544 1.00 8.45 403 LYS A C 1
ATOM 3052 O O . LYS A 1 423 ? 47.701 -1.473 44.630 1.00 9.34 403 LYS A O 1
ATOM 3058 N N . LYS A 1 424 ? 46.457 0.130 45.598 1.00 8.32 404 LYS A N 1
ATOM 3059 C CA . LYS A 1 424 ? 46.657 -0.448 46.934 1.00 8.47 404 LYS A CA 1
ATOM 3060 C C . LYS A 1 424 ? 46.086 -1.860 47.004 1.00 8.97 404 LYS A C 1
ATOM 3061 O O . LYS A 1 424 ? 45.022 -2.160 46.444 1.00 8.91 404 LYS A O 1
ATOM 3067 N N . SER A 1 425 ? 46.798 -2.703 47.761 1.00 9.17 405 SER A N 1
ATOM 3068 C CA . SER A 1 425 ? 46.479 -4.131 47.838 1.00 10.22 405 SER A CA 1
ATOM 3069 C C . SER A 1 425 ? 45.038 -4.427 48.282 1.00 9.93 405 SER A C 1
ATOM 3070 O O . SER A 1 425 ? 44.450 -5.397 47.797 1.00 9.66 405 SER A O 1
ATOM 3073 N N . GLU A 1 426 ? 44.451 -3.595 49.149 1.00 10.56 406 GLU A N 1
ATOM 3074 C CA A GLU A 1 426 ? 43.066 -3.801 49.570 0.50 10.58 406 GLU A CA 1
ATOM 3075 C CA B GLU A 1 426 ? 43.049 -3.784 49.568 0.50 11.22 406 GLU A CA 1
ATOM 3076 C C . GLU A 1 426 ? 42.068 -3.826 48.396 1.00 11.00 406 GLU A C 1
ATOM 3077 O O . GLU A 1 426 ? 40.981 -4.388 48.508 1.00 11.85 406 GLU A O 1
ATOM 3088 N N .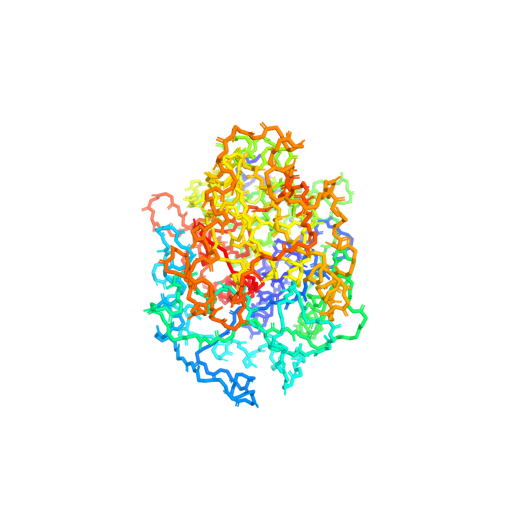 TRP A 1 427 ? 42.434 -3.217 47.263 1.00 10.31 407 TRP A N 1
ATOM 3089 C CA . TRP A 1 427 ? 41.547 -3.216 46.104 1.00 10.36 407 TRP A CA 1
ATOM 3090 C C . TRP A 1 427 ? 41.967 -4.199 45.029 1.00 10.81 407 TRP A C 1
ATOM 3091 O O . TRP A 1 427 ? 41.340 -4.261 43.962 1.00 11.75 407 TRP A O 1
ATOM 3102 N N . VAL A 1 428 ? 43.055 -4.925 45.273 1.00 10.03 408 VAL A N 1
ATOM 3103 C CA . VAL A 1 428 ? 43.619 -5.808 44.245 1.00 9.83 408 VAL A CA 1
ATOM 3104 C C . VAL A 1 428 ? 43.173 -7.249 44.470 1.00 10.19 408 VAL A C 1
ATOM 3105 O O . VAL A 1 428 ? 43.454 -7.848 45.524 1.00 9.85 408 VAL A O 1
ATOM 3109 N N . LYS A 1 429 ? 42.483 -7.825 43.481 1.00 9.96 409 LYS A N 1
ATOM 3110 C CA . LYS A 1 429 ? 42.156 -9.261 43.482 1.00 10.38 409 LYS A CA 1
ATOM 3111 C C . LYS A 1 429 ? 41.833 -9.657 42.052 1.00 10.07 409 LYS A C 1
ATOM 3112 O O . LYS A 1 429 ? 41.517 -8.775 41.228 1.00 9.72 409 LYS A O 1
ATOM 3118 N N . PRO A 1 430 ? 41.952 -10.938 41.721 1.00 9.84 410 PRO A N 1
ATOM 3119 C CA . PRO A 1 430 ? 41.704 -11.318 40.319 1.00 10.07 410 PRO A CA 1
ATOM 3120 C C . PRO A 1 430 ? 40.321 -10.930 39.803 1.00 10.30 410 PRO A C 1
ATOM 3121 O O . PRO A 1 430 ? 39.366 -10.958 40.563 1.00 11.06 410 PRO A O 1
ATOM 3125 N N . ILE A 1 431 ? 40.256 -10.518 38.541 1.00 10.04 411 ILE A N 1
ATOM 3126 C CA A ILE A 1 431 ? 38.986 -10.300 37.866 0.50 10.40 411 ILE A CA 1
ATOM 3127 C CA B ILE A 1 431 ? 38.980 -10.288 37.870 0.50 10.60 411 ILE A CA 1
ATOM 3128 C C . ILE A 1 431 ? 38.398 -11.642 37.500 1.00 10.99 411 ILE A C 1
ATOM 3129 O O . ILE A 1 431 ? 39.064 -12.445 36.850 1.00 11.61 411 ILE A O 1
ATOM 3138 N N . GLY A 1 432 ? 37.163 -11.864 37.944 1.00 11.95 412 GLY A N 1
ATOM 3139 C CA . GLY A 1 432 ? 36.486 -13.131 37.712 1.00 13.62 412 GLY A CA 1
ATOM 3140 C C . GLY A 1 432 ? 35.551 -13.084 36.531 1.00 14.55 412 GLY A C 1
ATOM 3141 O O . GLY A 1 432 ? 35.676 -12.225 35.640 1.00 14.26 412 GLY A O 1
ATOM 3142 N N . THR A 1 433 ? 34.591 -14.016 36.528 1.00 15.97 413 THR A N 1
ATOM 3143 C CA . THR A 1 433 ? 33.613 -14.119 35.442 1.00 17.32 413 THR A CA 1
ATOM 3144 C C . THR A 1 433 ? 32.243 -14.421 36.069 1.00 17.91 413 THR A C 1
ATOM 3145 O O . THR A 1 433 ? 32.186 -14.895 37.211 1.00 19.12 413 THR A O 1
ATOM 3149 N N . PRO A 1 434 ? 31.141 -14.075 35.379 1.00 17.57 414 PRO A N 1
ATOM 3150 C CA . PRO A 1 434 ? 31.101 -13.297 34.137 1.00 16.74 414 PRO A CA 1
ATOM 3151 C C . PRO A 1 434 ? 31.691 -11.900 34.315 1.00 15.18 414 PRO A C 1
ATOM 3152 O O . PRO A 1 434 ? 31.850 -11.424 35.449 1.00 14.75 414 PRO A O 1
ATOM 3156 N N . VAL A 1 435 ? 31.985 -11.256 33.191 1.00 14.04 415 VAL A N 1
ATOM 3157 C CA . VAL A 1 435 ? 32.779 -10.005 33.207 1.00 13.48 415 VAL A CA 1
ATOM 3158 C C . VAL A 1 435 ? 32.052 -8.991 32.330 1.00 13.94 415 VAL A C 1
ATOM 3159 O O . VAL A 1 435 ? 31.406 -9.369 31.339 1.00 14.77 415 VAL A O 1
ATOM 3163 N N . ALA A 1 436 ? 32.121 -7.722 32.689 1.00 12.95 416 ALA A N 1
ATOM 3164 C CA . ALA A 1 436 ? 31.402 -6.661 31.961 1.00 12.69 416 ALA A CA 1
ATOM 3165 C C . ALA A 1 436 ? 32.386 -5.545 31.616 1.00 12.13 416 ALA A C 1
ATOM 3166 O O . ALA A 1 436 ? 33.457 -5.466 32.216 1.00 11.70 416 ALA A O 1
ATOM 3168 N N . ALA A 1 437 ? 32.007 -4.679 30.674 1.00 11.76 417 ALA A N 1
ATOM 3169 C CA . ALA A 1 437 ? 32.797 -3.487 30.369 1.00 11.55 417 ALA A CA 1
ATOM 3170 C C . ALA A 1 437 ? 31.867 -2.305 30.296 1.00 11.37 417 ALA A C 1
ATOM 3171 O O . ALA A 1 437 ? 30.816 -2.374 29.639 1.00 11.73 417 ALA A O 1
ATOM 3173 N N . LEU A 1 438 ? 32.232 -1.229 30.984 1.00 10.72 418 LEU A N 1
ATOM 3174 C CA . LEU A 1 438 ? 31.548 0.067 30.872 1.00 11.40 418 LEU A CA 1
ATOM 3175 C C . LEU A 1 438 ? 32.265 0.866 29.802 1.00 12.04 418 LEU A C 1
ATOM 3176 O O . LEU A 1 438 ? 33.508 0.903 29.768 1.00 11.59 418 LEU A O 1
ATOM 3181 N N . ASP A 1 439 ? 31.498 1.464 28.894 1.00 11.93 419 ASP A N 1
ATOM 3182 C CA . ASP A 1 439 ? 32.070 2.323 27.842 1.00 12.22 419 ASP A CA 1
ATOM 3183 C C . ASP A 1 439 ? 32.241 3.731 28.421 1.00 12.14 419 ASP A C 1
ATOM 3184 O O . ASP A 1 439 ? 31.255 4.438 28.670 1.00 12.37 419 ASP A O 1
ATOM 3189 N N . LEU A 1 440 ? 33.496 4.106 28.692 1.00 11.43 420 LEU A N 1
ATOM 3190 C CA . LEU A 1 440 ? 33.781 5.390 29.335 1.00 11.38 420 LEU A CA 1
ATOM 3191 C C . LEU A 1 440 ? 34.570 6.275 28.387 1.00 12.21 420 LEU A C 1
ATOM 3192 O O . LEU A 1 440 ? 35.342 7.131 28.828 1.00 12.65 420 LEU A O 1
ATOM 3197 N N . ARG A 1 441 ? 34.337 6.092 27.080 1.00 12.47 421 ARG A N 1
ATOM 3198 C CA . ARG A 1 441 ? 34.895 7.005 26.060 1.00 13.58 421 ARG A CA 1
ATOM 3199 C C . ARG A 1 441 ? 34.122 8.315 26.110 1.00 14.17 421 ARG A C 1
ATOM 3200 O O . ARG A 1 441 ? 32.883 8.311 26.190 1.00 15.41 421 ARG A O 1
ATOM 3208 N N . GLY A 1 442 ? 34.837 9.442 26.102 1.00 13.06 422 GLY A N 1
ATOM 3209 C CA . GLY A 1 442 ? 34.170 10.735 26.158 1.00 13.42 422 GLY A CA 1
ATOM 3210 C C . GLY A 1 442 ? 33.407 11.025 27.432 1.00 14.19 422 GLY A C 1
ATOM 3211 O O . GLY A 1 442 ? 32.375 11.685 27.425 1.00 15.02 422 GLY A O 1
ATOM 3212 N N . PHE A 1 443 ? 33.975 10.577 28.553 1.00 14.06 423 PHE A N 1
ATOM 3213 C CA . PHE A 1 443 ? 33.430 10.800 29.893 1.00 14.25 423 PHE A CA 1
ATOM 3214 C C . PHE A 1 443 ? 34.139 11.891 30.725 1.00 13.74 423 PHE A C 1
ATOM 3215 O O . PHE A 1 443 ? 34.016 11.950 31.940 1.00 14.75 423 PHE A O 1
ATOM 3223 N N . THR A 1 444 ? 34.836 12.796 30.049 1.00 12.90 424 THR A N 1
ATOM 3224 C CA . THR A 1 444 ? 35.516 13.891 30.751 1.00 12.89 424 THR A CA 1
ATOM 3225 C C . THR A 1 444 ? 34.954 15.273 30.428 1.00 14.18 424 THR A C 1
ATOM 3226 O O . THR A 1 444 ? 34.413 15.518 29.347 1.00 13.79 424 THR A O 1
ATOM 3230 N N . LEU A 1 445 ? 35.083 16.176 31.378 1.00 14.32 425 LEU A N 1
ATOM 3231 C CA . LEU A 1 445 ? 34.855 17.604 31.127 1.00 16.22 425 LEU A CA 1
ATOM 3232 C C . LEU A 1 445 ? 35.664 18.387 32.131 1.00 16.50 425 LEU A C 1
ATOM 3233 O O . LEU A 1 445 ? 36.088 17.843 33.139 1.00 15.90 425 LEU A O 1
ATOM 3238 N N . GLY A 1 446 ? 35.915 19.658 31.882 1.00 16.53 426 GLY A N 1
ATOM 3239 C CA . GLY A 1 446 ? 36.716 20.375 32.864 1.00 16.10 426 GLY A CA 1
ATOM 3240 C C . GLY A 1 446 ? 36.652 21.874 32.821 1.00 15.85 426 GLY A C 1
ATOM 3241 O O . GLY A 1 446 ? 35.879 22.465 32.038 1.00 17.54 426 GLY A O 1
ATOM 3242 N N . PHE A 1 447 ? 37.443 22.480 33.682 1.00 14.96 427 PHE A N 1
ATOM 3243 C CA . PHE A 1 447 ? 37.499 23.930 33.797 1.00 14.17 427 PHE A CA 1
ATOM 3244 C C . PHE A 1 447 ? 38.949 24.389 33.779 1.00 13.72 427 PHE A C 1
ATOM 3245 O O . PHE A 1 447 ? 39.870 23.583 33.954 1.00 11.86 427 PHE A O 1
ATOM 3253 N N . THR A 1 448 ? 39.170 25.679 33.506 1.00 12.86 428 THR A N 1
ATOM 3254 C CA . THR A 1 448 ? 40.533 26.174 33.327 1.00 12.23 428 THR A CA 1
ATOM 3255 C C . THR A 1 448 ? 41.244 26.548 34.635 1.00 12.29 428 THR A C 1
ATOM 3256 O O . THR A 1 448 ? 40.617 26.998 35.626 1.00 13.47 428 THR A O 1
ATOM 3260 N N . LEU A 1 449 ? 42.544 26.361 34.646 1.00 11.55 429 LEU A N 1
ATOM 3261 C CA . LEU A 1 449 ? 43.340 26.625 35.845 1.00 12.41 429 LEU A CA 1
ATOM 3262 C C . LEU A 1 449 ? 44.378 27.718 35.606 1.00 12.55 429 LEU A C 1
ATOM 3263 O O . LEU A 1 449 ? 45.061 28.160 36.546 1.00 13.54 429 LEU A O 1
ATOM 3268 N N . GLY A 1 450 ? 44.554 28.136 34.351 1.00 11.69 430 GLY A N 1
ATOM 3269 C CA . GLY A 1 450 ? 45.557 29.171 34.052 1.00 10.61 430 GLY A CA 1
ATOM 3270 C C . GLY A 1 450 ? 44.984 30.562 34.202 1.00 9.92 430 GLY A C 1
ATOM 3271 O O . GLY A 1 450 ? 43.766 30.752 34.134 1.00 10.48 430 GLY A O 1
ATOM 3272 N N . GLY A 1 451 ? 45.864 31.550 34.295 1.00 9.09 431 GLY A N 1
ATOM 3273 C CA . GLY A 1 451 ? 45.380 32.943 34.336 1.00 8.79 431 GLY A CA 1
ATOM 3274 C C . GLY A 1 451 ? 46.486 33.915 34.659 1.00 8.50 431 GLY A C 1
ATOM 3275 O O . GLY A 1 451 ? 47.666 33.654 34.408 1.00 8.47 431 GLY A O 1
ATOM 3276 N N . LEU A 1 452 ? 46.086 35.056 35.208 1.00 8.32 432 LEU A N 1
ATOM 3277 C CA . LEU A 1 452 ? 47.058 36.086 35.531 1.00 8.81 432 LEU A CA 1
ATOM 3278 C C . LEU A 1 452 ? 48.126 35.614 36.487 1.00 8.88 432 LEU A C 1
ATOM 3279 O O . LEU A 1 452 ? 47.828 34.849 37.433 1.00 8.98 432 LEU A O 1
ATOM 3284 N N . ARG A 1 453 ? 49.350 36.094 36.267 1.00 9.35 433 ARG A N 1
ATOM 3285 C CA . ARG A 1 453 ? 50.487 35.828 37.163 1.00 9.96 433 ARG A CA 1
ATOM 3286 C C . ARG A 1 453 ? 50.420 36.806 38.339 1.00 9.72 433 ARG A C 1
ATOM 3287 O O . ARG A 1 453 ? 50.387 38.028 38.115 1.00 9.71 433 ARG A O 1
ATOM 3295 N N . THR A 1 454 ? 50.403 36.269 39.563 1.00 9.41 434 THR A N 1
ATOM 3296 C CA . THR A 1 454 ? 50.348 37.112 40.741 1.00 9.54 434 THR A CA 1
ATOM 3297 C C . THR A 1 454 ? 51.425 36.749 41.765 1.00 9.72 434 THR A C 1
ATOM 3298 O O . THR A 1 454 ? 51.922 35.608 41.830 1.00 10.52 434 THR A O 1
ATOM 3302 N N . THR A 1 455 ? 51.764 37.732 42.583 1.00 9.74 435 THR A N 1
ATOM 3303 C CA . THR A 1 455 ? 52.667 37.479 43.704 1.00 9.97 435 THR A CA 1
ATOM 3304 C C . THR A 1 455 ? 51.963 36.775 44.859 1.00 9.93 435 THR A C 1
ATOM 3305 O O . THR A 1 455 ? 50.729 36.647 44.875 1.00 10.15 435 THR A O 1
ATOM 3309 N N . VAL A 1 456 ? 52.736 36.383 45.885 1.00 10.27 436 VAL A N 1
ATOM 3310 C CA . VAL A 1 456 ? 52.082 35.848 47.103 1.00 10.48 436 VAL A CA 1
ATOM 3311 C C . VAL A 1 456 ? 51.230 36.886 47.841 1.00 10.14 436 VAL A C 1
ATOM 3312 O O . VAL A 1 456 ? 50.402 36.521 48.681 1.00 10.63 436 VAL A O 1
ATOM 3316 N N . ASN A 1 457 ? 51.403 38.172 47.497 1.00 11.02 437 ASN A N 1
ATOM 3317 C CA . ASN A 1 457 ? 50.538 39.224 48.020 1.00 10.88 437 ASN A CA 1
ATOM 3318 C C . ASN A 1 457 ? 49.409 39.596 47.062 1.00 10.30 437 ASN A C 1
ATOM 3319 O O . ASN A 1 457 ? 48.704 40.581 47.258 1.00 10.11 437 ASN A O 1
ATOM 3324 N N . SER A 1 458 ? 49.244 38.746 46.052 1.00 9.26 438 SER A N 1
ATOM 3325 C CA . SER A 1 458 ? 48.131 38.851 45.083 1.00 9.05 438 SER A CA 1
ATOM 3326 C C . SER A 1 458 ? 48.202 40.105 44.218 1.00 9.07 438 SER A C 1
ATOM 3327 O O . SER A 1 458 ? 47.194 40.608 43.725 1.00 9.02 438 SER A O 1
ATOM 3330 N N . GLU A 1 459 ? 49.422 40.604 44.039 1.00 9.59 439 GLU A N 1
ATOM 3331 C CA . GLU A 1 459 ? 49.625 41.714 43.113 1.00 10.00 439 GLU A CA 1
ATOM 3332 C C . GLU A 1 459 ? 49.709 41.151 41.703 1.00 9.71 439 GLU A C 1
ATOM 3333 O O . GLU A 1 459 ? 50.379 40.143 41.478 1.00 9.78 439 GLU A O 1
ATOM 3339 N N . VAL A 1 460 ? 49.021 41.780 40.747 1.00 9.29 440 VAL A N 1
ATOM 3340 C CA . VAL A 1 460 ? 49.121 41.318 39.360 1.00 9.38 440 VAL A CA 1
ATOM 3341 C C . VAL A 1 460 ? 50.469 41.772 38.782 1.00 9.55 440 VAL A C 1
ATOM 3342 O O . VAL A 1 460 ? 50.796 42.977 38.836 1.00 9.41 440 VAL A O 1
ATOM 3346 N N . LEU A 1 461 ? 51.233 40.813 38.248 1.00 9.68 441 LEU A N 1
ATOM 3347 C CA . LEU A 1 461 ? 52.544 41.103 37.662 1.00 10.37 441 LEU A CA 1
ATOM 3348 C C . LEU A 1 461 ? 52.471 41.494 36.189 1.00 10.67 441 LEU A C 1
ATOM 3349 O O . LEU A 1 461 ? 51.786 40.841 35.379 1.00 10.04 441 LEU A O 1
ATOM 3354 N N . HIS A 1 462 ? 53.193 42.566 35.855 1.00 10.63 442 HIS A N 1
ATOM 3355 C CA . HIS A 1 462 ? 53.426 42.953 34.485 1.00 10.89 442 HIS A CA 1
ATOM 3356 C C . HIS A 1 462 ? 54.451 42.011 33.881 1.00 11.00 442 HIS A C 1
ATOM 3357 O O . HIS A 1 462 ? 55.213 41.346 34.610 1.00 11.23 442 HIS A O 1
ATOM 3364 N N . VAL A 1 463 ? 54.510 41.944 32.555 1.00 11.04 443 VAL A N 1
ATOM 3365 C CA . VAL A 1 463 ? 55.573 41.164 31.885 1.00 12.16 443 VAL A CA 1
ATOM 3366 C C . VAL A 1 463 ? 56.992 41.642 32.236 1.00 13.21 443 VAL A C 1
ATOM 3367 O O . VAL A 1 463 ? 57.966 40.875 32.078 1.00 13.86 443 VAL A O 1
ATOM 3371 N N . SER A 1 464 ? 57.119 42.876 32.735 1.00 13.84 444 SER A N 1
ATOM 3372 C CA . SER A 1 464 ? 58.412 43.370 33.233 1.00 15.36 444 SER A CA 1
ATOM 3373 C C . SER A 1 464 ? 58.859 42.651 34.503 1.00 15.95 444 SER A C 1
ATOM 3374 O O . SER A 1 464 ? 60.029 42.778 34.900 1.00 17.81 444 SER A O 1
ATOM 3377 N N . GLY A 1 465 ? 57.937 41.969 35.186 1.00 14.87 445 GLY A N 1
ATOM 3378 C CA . GLY A 1 465 ? 58.230 41.335 36.472 1.00 15.73 445 GLY A CA 1
ATOM 3379 C C . GLY A 1 465 ? 57.877 42.196 37.679 1.00 15.88 445 GLY A C 1
ATOM 3380 O O . GLY A 1 465 ? 58.020 41.727 38.802 1.00 17.08 445 GLY A O 1
ATOM 3381 N N . GLU A 1 466 ? 57.391 43.413 37.435 1.00 15.76 446 GLU A N 1
ATOM 3382 C CA . GLU A 1 466 ? 56.977 44.358 38.490 1.00 16.49 446 GLU A CA 1
ATOM 3383 C C . GLU A 1 466 ? 55.467 44.344 38.646 1.00 14.67 446 GLU A C 1
ATOM 3384 O O . GLU A 1 466 ? 54.769 44.152 37.658 1.00 13.99 446 GLU A O 1
ATOM 3390 N N . PRO A 1 467 ? 54.955 44.556 39.871 1.00 14.68 447 PRO A N 1
ATOM 3391 C CA . PRO A 1 467 ? 53.507 44.673 40.012 1.00 13.76 447 PRO A CA 1
ATOM 3392 C C . PRO A 1 467 ? 52.935 45.828 39.200 1.00 13.27 447 PRO A C 1
ATOM 3393 O O . PRO A 1 467 ? 53.599 46.881 39.038 1.00 13.74 447 PRO A O 1
ATOM 3397 N N . ILE A 1 468 ? 51.693 45.663 38.723 1.00 11.75 448 ILE A N 1
ATOM 3398 C CA . ILE A 1 468 ? 50.981 46.798 38.137 1.00 11.70 448 ILE A CA 1
ATOM 3399 C C . ILE A 1 468 ? 50.367 47.571 39.294 1.00 11.47 448 ILE A C 1
ATOM 3400 O O . ILE A 1 468 ? 49.543 47.034 40.037 1.00 10.96 448 ILE A O 1
ATOM 3405 N N . PRO A 1 469 ? 50.758 48.858 39.478 1.00 12.09 449 PRO A N 1
ATOM 3406 C CA . PRO A 1 469 ? 50.219 49.569 40.645 1.00 12.08 449 PRO A CA 1
ATOM 3407 C C . PRO A 1 469 ? 48.702 49.648 40.649 1.00 11.44 449 PRO A C 1
ATOM 3408 O O . PRO A 1 469 ? 48.085 49.898 39.597 1.00 11.78 449 PRO A O 1
ATOM 3412 N N . GLY A 1 470 ? 48.122 49.407 41.827 1.00 11.00 450 GLY A N 1
ATOM 3413 C CA . GLY A 1 470 ? 46.675 49.482 42.016 1.00 10.48 450 GLY A CA 1
ATOM 3414 C C . GLY A 1 470 ? 45.906 48.220 41.635 1.00 10.52 450 GLY A C 1
ATOM 3415 O O . GLY A 1 470 ? 44.671 48.198 41.788 1.00 10.98 450 GLY A O 1
ATOM 3416 N N . LEU A 1 471 ? 46.602 47.202 41.123 1.00 9.91 451 LEU A N 1
ATOM 3417 C CA . LEU A 1 471 ? 45.893 46.024 40.555 1.00 9.88 451 LEU A CA 1
ATOM 3418 C C . LEU A 1 471 ? 46.252 44.726 41.273 1.00 9.83 451 LEU A C 1
ATOM 3419 O O . LEU A 1 471 ? 47.417 44.332 41.341 1.00 10.02 451 LEU A O 1
ATOM 3424 N N . PHE A 1 472 ? 45.220 44.055 41.769 1.00 9.19 452 PHE A N 1
ATOM 3425 C CA . PHE A 1 472 ? 45.359 42.811 42.528 1.00 9.50 452 PHE A CA 1
ATOM 3426 C C . PHE A 1 472 ? 44.389 41.810 41.959 1.00 9.18 452 PHE A C 1
ATOM 3427 O O . PHE A 1 472 ? 43.429 42.188 41.274 1.00 9.41 452 PHE A O 1
ATOM 3435 N N . ALA A 1 473 ? 44.603 40.527 42.262 1.00 9.11 453 ALA A N 1
ATOM 3436 C CA . ALA A 1 473 ? 43.716 39.500 41.684 1.00 8.87 453 ALA A CA 1
ATOM 3437 C C . ALA A 1 473 ? 43.831 38.218 42.479 1.00 9.10 453 ALA A C 1
ATOM 3438 O O . ALA A 1 473 ? 44.887 37.924 43.048 1.00 8.85 453 ALA A O 1
ATOM 3440 N N . ALA A 1 474 ? 42.737 37.447 42.507 1.00 8.98 454 ALA A N 1
ATOM 3441 C CA . ALA A 1 474 ? 42.764 36.120 43.151 1.00 9.06 454 ALA A CA 1
ATOM 3442 C C . ALA A 1 474 ? 41.650 35.262 42.598 1.00 9.19 454 ALA A C 1
ATOM 3443 O O . ALA A 1 474 ? 40.733 35.763 41.956 1.00 9.68 454 ALA A O 1
ATOM 3445 N N . GLY A 1 475 ? 41.729 33.966 42.877 1.00 9.14 455 GLY A N 1
ATOM 3446 C CA . GLY A 1 475 ? 40.720 33.011 42.354 1.00 9.13 455 GLY A CA 1
ATOM 3447 C C . GLY A 1 475 ? 41.040 32.583 40.937 1.00 9.34 455 GLY A C 1
ATOM 3448 O O . GLY A 1 475 ? 42.177 32.695 40.471 1.00 9.24 455 GLY A O 1
ATOM 3449 N N . ARG A 1 476 ? 40.029 32.070 40.229 1.00 9.91 456 ARG A N 1
ATOM 3450 C CA . ARG A 1 476 ? 40.338 31.444 38.930 1.00 10.19 456 ARG A CA 1
ATOM 3451 C C . ARG A 1 476 ? 40.550 32.425 37.759 1.00 9.64 456 ARG A C 1
ATOM 3452 O O . ARG A 1 476 ? 40.799 31.977 36.658 1.00 9.95 456 ARG A O 1
ATOM 3460 N N . CYS A 1 477 ? 40.582 33.731 38.031 1.00 9.81 457 CYS A N 1
ATOM 3461 C CA . CYS A 1 477 ? 41.190 34.624 37.021 1.00 9.51 457 CYS A CA 1
ATOM 3462 C C . CYS A 1 477 ? 42.728 34.632 37.120 1.00 9.28 457 CYS A C 1
ATOM 3463 O O . CYS A 1 477 ? 43.380 35.250 36.283 1.00 9.09 457 CYS A O 1
ATOM 3466 N N . THR A 1 478 ? 43.287 33.906 38.085 1.00 9.37 458 THR A N 1
ATOM 3467 C CA . THR A 1 478 ? 44.735 33.850 38.273 1.00 9.38 458 THR A CA 1
ATOM 3468 C C . THR A 1 478 ? 45.258 32.424 38.157 1.00 9.63 458 THR A C 1
ATOM 3469 O O . THR A 1 478 ? 44.489 31.439 38.336 1.00 9.65 458 THR A O 1
ATOM 3473 N N . SER A 1 479 ? 46.567 32.332 37.883 1.00 9.61 459 SER A N 1
ATOM 3474 C CA . SER A 1 479 ? 47.305 31.078 38.039 1.00 10.24 459 SER A CA 1
ATOM 3475 C C . SER A 1 479 ? 47.609 30.917 39.528 1.00 10.08 459 SER A C 1
ATOM 3476 O O . SER A 1 479 ? 48.316 31.732 40.123 1.00 10.30 459 SER A O 1
ATOM 3479 N N . GLY A 1 480 ? 46.999 29.899 40.143 1.00 10.16 460 GLY A N 1
ATOM 3480 C CA . GLY A 1 480 ? 47.106 29.724 41.597 1.00 10.40 460 GLY A CA 1
ATOM 3481 C C . GLY A 1 480 ? 48.059 28.604 41.966 1.00 10.54 460 GLY A C 1
ATOM 3482 O O . GLY A 1 480 ? 49.152 28.467 41.405 1.00 10.74 460 GLY A O 1
ATOM 3483 N N . VAL A 1 481 ? 47.638 27.754 42.897 1.00 9.87 461 VAL A N 1
ATOM 3484 C CA . VAL A 1 481 ? 48.582 26.716 43.313 1.00 9.95 461 VAL A CA 1
ATOM 3485 C C . VAL A 1 481 ? 48.734 25.628 42.255 1.00 9.87 461 VAL A C 1
ATOM 3486 O O . VAL A 1 481 ? 49.817 25.062 42.149 1.00 10.59 461 VAL A O 1
ATOM 3490 N N . CYS A 1 482 ? 47.685 25.359 41.477 1.00 9.59 462 CYS A N 1
ATOM 3491 C CA . CYS A 1 482 ? 47.792 24.309 40.445 1.00 10.07 462 CYS A CA 1
ATOM 3492 C C . CYS A 1 482 ? 48.395 24.843 39.144 1.00 10.22 462 CYS A C 1
ATOM 3493 O O . CYS A 1 482 ? 47.855 25.807 38.583 1.00 12.25 462 CYS A O 1
ATOM 3496 N N . ALA A 1 483 ? 49.429 24.169 38.639 1.00 10.26 463 ALA A N 1
ATOM 3497 C CA . ALA A 1 483 ? 50.051 24.502 37.336 1.00 9.75 463 ALA A CA 1
ATOM 3498 C C . ALA A 1 483 ? 49.696 23.490 36.237 1.00 9.91 463 ALA A C 1
ATOM 3499 O O . ALA A 1 483 ? 49.930 23.744 35.073 1.00 9.90 463 ALA A O 1
ATOM 3501 N N . GLY A 1 484 ? 49.183 22.326 36.619 1.00 9.47 464 GLY A N 1
ATOM 3502 C CA . GLY A 1 484 ? 48.944 21.248 35.641 1.00 9.22 464 GLY A CA 1
ATOM 3503 C C . GLY A 1 484 ? 48.045 20.209 36.279 1.00 9.07 464 GLY A C 1
ATOM 3504 O O . GLY A 1 484 ? 46.842 20.138 35.982 1.00 9.49 464 GLY A O 1
ATOM 3505 N N . GLY A 1 485 ? 48.633 19.437 37.188 1.00 9.05 465 GLY A N 1
ATOM 3506 C CA . GLY A 1 485 ? 47.818 18.543 38.003 1.00 8.92 465 GLY A CA 1
ATOM 3507 C C . GLY A 1 485 ? 46.826 19.308 38.852 1.00 9.35 465 GLY A C 1
ATOM 3508 O O . GLY A 1 485 ? 47.027 20.507 39.151 1.00 9.61 465 GLY A O 1
ATOM 3509 N N . TYR A 1 486 ? 45.791 18.598 39.307 1.00 9.15 466 TYR A N 1
ATOM 3510 C CA . TYR A 1 486 ? 44.726 19.223 40.108 1.00 8.98 466 TYR A CA 1
ATOM 3511 C C . TYR A 1 486 ? 44.363 18.354 41.311 1.00 9.31 466 TYR A C 1
ATOM 3512 O O . TYR A 1 486 ? 44.382 17.120 41.202 1.00 9.62 466 TYR A O 1
ATOM 3521 N N . ALA A 1 487 ? 44.040 18.997 42.436 1.00 9.36 467 ALA A N 1
ATOM 3522 C CA . ALA A 1 487 ? 43.470 18.261 43.594 1.00 9.35 467 ALA A CA 1
ATOM 3523 C C . ALA A 1 487 ? 42.226 18.979 44.018 1.00 9.34 467 ALA A C 1
ATOM 3524 O O . ALA A 1 487 ? 42.180 20.218 44.037 1.00 9.63 467 ALA A O 1
ATOM 3526 N N . SER A 1 488 ? 41.205 18.227 44.396 1.00 9.78 468 SER A N 1
ATOM 3527 C CA . SER A 1 488 ? 39.938 18.810 44.764 1.00 10.01 468 SER A CA 1
ATOM 3528 C C . SER A 1 488 ? 40.070 19.682 46.027 1.00 9.51 468 SER A C 1
ATOM 3529 O O . SER A 1 488 ? 40.676 19.276 47.038 1.00 9.17 468 SER A O 1
ATOM 3532 N N . GLY A 1 489 ? 39.491 20.877 45.954 1.00 8.88 469 GLY A N 1
ATOM 3533 C CA . GLY A 1 489 ? 39.636 21.834 47.080 1.00 8.97 469 GLY A CA 1
ATOM 3534 C C . GLY A 1 489 ? 40.652 22.933 46.824 1.00 9.29 469 GLY A C 1
ATOM 3535 O O . GLY A 1 489 ? 40.692 23.922 47.560 1.00 9.26 469 GLY A O 1
ATOM 3536 N N . THR A 1 490 ? 41.502 22.771 45.813 1.00 9.33 470 THR A N 1
ATOM 3537 C CA . THR A 1 490 ? 42.574 23.745 45.639 1.00 9.29 470 THR A CA 1
ATOM 3538 C C . THR A 1 490 ? 42.019 25.057 45.100 1.00 9.45 470 THR A C 1
ATOM 3539 O O . THR A 1 490 ? 42.638 26.103 45.316 1.00 9.43 470 THR A O 1
ATOM 3543 N N . SER A 1 491 ? 40.879 25.013 44.406 1.00 9.61 471 SER A N 1
ATOM 3544 C CA . SER A 1 491 ? 40.304 26.249 43.893 1.00 9.85 471 SER A CA 1
ATOM 3545 C C . SER A 1 491 ? 39.674 27.113 44.986 1.00 9.79 471 SER A C 1
ATOM 3546 O O . SER A 1 491 ? 39.990 28.309 45.094 1.00 10.06 471 SER A O 1
ATOM 3549 N N . LEU A 1 492 ? 38.800 26.537 45.816 1.00 9.76 472 LEU A N 1
ATOM 3550 C CA . LEU A 1 492 ? 38.275 27.313 46.936 1.00 10.14 472 LEU A CA 1
ATOM 3551 C C . LEU A 1 492 ? 39.416 27.631 47.940 1.00 9.89 472 LEU A C 1
ATOM 3552 O O . LEU A 1 492 ? 39.404 28.689 48.587 1.00 9.89 472 LEU A O 1
ATOM 3557 N N . GLY A 1 493 ? 40.355 26.691 48.092 1.00 9.72 473 GLY A N 1
ATOM 3558 C CA . GLY A 1 493 ? 41.519 26.905 48.953 1.00 9.59 473 GLY A CA 1
ATOM 3559 C C . GLY A 1 493 ? 42.372 28.104 48.529 1.00 9.46 473 GLY A C 1
ATOM 3560 O O . GLY A 1 493 ? 42.585 29.040 49.311 1.00 9.40 473 GLY A O 1
ATOM 3561 N N . ASP A 1 494 ? 42.866 28.087 47.296 1.00 9.40 474 ASP A N 1
ATOM 3562 C CA . ASP A 1 494 ? 43.704 29.201 46.882 1.00 9.68 474 ASP A CA 1
ATOM 3563 C C . ASP A 1 494 ? 42.931 30.495 46.663 1.00 9.22 474 ASP A C 1
ATOM 3564 O O . ASP A 1 494 ? 43.461 31.573 46.909 1.00 8.75 474 ASP A O 1
ATOM 3569 N N . GLY A 1 495 ? 41.657 30.384 46.276 1.00 9.02 475 GLY A N 1
ATOM 3570 C CA . GLY A 1 495 ? 40.844 31.595 46.060 1.00 8.85 475 GLY A CA 1
ATOM 3571 C C . GLY A 1 495 ? 40.608 32.309 47.372 1.00 8.82 475 GLY A C 1
ATOM 3572 O O . GLY A 1 495 ? 40.711 33.524 47.471 1.00 8.49 475 GLY A O 1
ATOM 3573 N N . SER A 1 496 ? 40.241 31.550 48.402 1.00 9.03 476 SER A N 1
ATOM 3574 C CA . SER A 1 496 ? 40.067 32.158 49.734 1.00 9.04 476 SER A CA 1
ATOM 3575 C C . SER A 1 496 ? 41.390 32.650 50.347 1.00 9.02 476 SER A C 1
ATOM 3576 O O . SER A 1 496 ? 41.442 33.771 50.889 1.00 9.14 476 SER A O 1
ATOM 3579 N N . PHE A 1 497 ? 42.459 31.858 50.214 1.00 8.85 477 PHE A N 1
ATOM 3580 C CA . PHE A 1 497 ? 43.763 32.220 50.801 1.00 8.92 477 PHE A CA 1
ATOM 3581 C C . PHE A 1 497 ? 44.326 33.473 50.121 1.00 8.87 477 PHE A C 1
ATOM 3582 O O . PHE A 1 497 ? 44.718 34.446 50.799 1.00 9.15 477 PHE A O 1
ATOM 3590 N N . TYR A 1 498 ? 44.380 33.439 48.786 1.00 8.90 478 TYR A N 1
ATOM 3591 C CA . TYR A 1 498 ? 44.938 34.577 48.023 1.00 8.95 478 TYR A CA 1
ATOM 3592 C C . TYR A 1 498 ? 43.941 35.727 47.883 1.00 9.15 478 TYR A C 1
ATOM 3593 O O . TYR A 1 498 ? 44.333 36.872 47.666 1.00 9.13 478 TYR A O 1
ATOM 3602 N N . GLY A 1 499 ? 42.653 35.429 48.057 1.00 9.10 479 GLY A N 1
ATOM 3603 C CA . GLY A 1 499 ? 41.632 36.493 48.188 1.00 8.89 479 GLY A CA 1
ATOM 3604 C C . GLY A 1 499 ? 41.931 37.354 49.420 1.00 9.11 479 GLY A C 1
ATOM 3605 O O . GLY A 1 499 ? 41.999 38.578 49.328 1.00 8.78 479 GLY A O 1
ATOM 3606 N N . ARG A 1 500 ? 42.209 36.690 50.547 1.00 9.13 480 ARG A N 1
ATOM 3607 C CA . ARG A 1 500 ? 42.625 37.443 51.746 1.00 9.44 480 ARG A CA 1
ATOM 3608 C C . ARG A 1 500 ? 43.821 38.343 51.447 1.00 9.65 480 ARG A C 1
ATOM 3609 O O . ARG A 1 500 ? 43.823 39.524 51.805 1.00 9.93 480 ARG A O 1
ATOM 3617 N N . ARG A 1 501 ? 44.852 37.788 50.799 1.00 9.79 481 ARG A N 1
ATOM 3618 C CA . ARG A 1 501 ? 46.070 38.553 50.514 1.00 9.70 481 ARG A CA 1
ATOM 3619 C C . ARG A 1 501 ? 45.769 39.755 49.617 1.00 9.68 481 ARG A C 1
ATOM 3620 O O . ARG A 1 501 ? 46.333 40.841 49.798 1.00 10.02 481 ARG A O 1
ATOM 3628 N N . ALA A 1 502 ? 44.881 39.569 48.640 1.00 9.07 482 ALA A N 1
ATOM 3629 C CA . ALA A 1 502 ? 44.541 40.657 47.716 1.00 9.55 482 ALA A CA 1
ATOM 3630 C C . ALA A 1 502 ? 43.872 41.786 48.496 1.00 9.74 482 ALA A C 1
ATOM 3631 O O . ALA A 1 502 ? 44.149 42.952 48.228 1.00 10.41 482 ALA A O 1
ATOM 3633 N N . GLY A 1 503 ? 42.983 41.455 49.433 1.00 10.17 483 GLY A N 1
ATOM 3634 C CA . GLY A 1 503 ? 42.316 42.492 50.248 1.00 10.77 483 GLY A CA 1
ATOM 3635 C C . GLY A 1 503 ? 43.286 43.220 51.154 1.00 11.55 483 GLY A C 1
ATOM 3636 O O . GLY A 1 503 ? 43.191 44.456 51.320 1.00 11.71 483 GLY A O 1
ATOM 3637 N N . ILE A 1 504 ? 44.213 42.483 51.752 1.00 11.34 484 ILE A N 1
ATOM 3638 C CA . ILE A 1 504 ? 45.230 43.122 52.602 1.00 12.11 484 ILE A CA 1
ATOM 3639 C C . ILE A 1 504 ? 46.071 44.117 51.776 1.00 12.42 484 ILE A C 1
ATOM 3640 O O . ILE A 1 504 ? 46.283 45.271 52.185 1.00 13.30 484 ILE A O 1
ATOM 3645 N N . SER A 1 505 ? 46.512 43.678 50.598 1.00 11.84 485 SER A N 1
ATOM 3646 C CA . SER A 1 505 ? 47.391 44.479 49.740 1.00 12.22 485 SER A CA 1
ATOM 3647 C C . SER A 1 505 ? 46.649 45.679 49.173 1.00 12.60 485 SER A C 1
ATOM 3648 O O . SER A 1 505 ? 47.188 46.802 49.133 1.00 13.72 485 SER A O 1
ATOM 3651 N N . ALA A 1 506 ? 45.400 45.466 48.778 1.00 12.40 486 ALA A N 1
ATOM 3652 C CA . ALA A 1 506 ? 44.624 46.535 48.130 1.00 13.11 486 ALA A CA 1
ATOM 3653 C C . ALA A 1 506 ? 44.277 47.626 49.140 1.00 14.27 486 ALA A C 1
ATOM 3654 O O . ALA A 1 506 ? 44.163 48.804 48.760 1.00 15.10 486 ALA A O 1
ATOM 3656 N N . ALA A 1 507 ? 44.145 47.254 50.416 1.00 14.16 487 ALA A N 1
ATOM 3657 C CA . ALA A 1 507 ? 43.773 48.250 51.447 1.00 15.71 487 ALA A CA 1
ATOM 3658 C C . ALA A 1 507 ? 44.941 49.146 51.889 1.00 17.33 487 ALA A C 1
ATOM 3659 O O . ALA A 1 507 ? 44.716 50.171 52.529 1.00 18.24 487 ALA A O 1
ATOM 3661 N N . LYS A 1 508 ? 46.173 48.784 51.540 1.00 18.99 488 LYS A N 1
ATOM 3662 C CA . LYS A 1 508 ? 47.340 49.623 51.884 1.00 22.72 488 LYS A CA 1
ATOM 3663 C C . LYS A 1 508 ? 47.275 50.994 51.203 1.00 24.57 488 LYS A C 1
ATOM 3664 O O . LYS A 1 508 ? 46.820 51.137 50.067 1.00 23.23 488 LYS A O 1
ATOM 3670 N N . GLN A 1 509 ? 47.724 52.017 51.923 1.00 28.95 489 GLN A N 1
ATOM 3671 C CA . GLN A 1 509 ? 47.851 53.346 51.333 1.00 33.76 489 GLN A CA 1
ATOM 3672 C C . GLN A 1 509 ? 49.284 53.595 50.875 1.00 38.30 489 GLN A C 1
ATOM 3673 O O . GLN A 1 509 ? 49.505 54.036 49.744 1.00 44.54 489 GLN A O 1
#

GO terms:
  GO:0003865 3-oxo-5-alpha-steroid 4-dehydrogenase activity (F, EXP)

Solvent-accessible surface area: 18274 Å² total; per-residue (Å²): 84,205,50,69,50,26,119,71,17,138,126,67,59,55,65,0,15,0,0,0,0,8,6,12,13,4,0,0,0,0,0,0,19,0,16,114,66,62,10,48,2,1,0,2,14,83,48,108,29,77,0,28,25,10,13,36,28,15,0,14,0,0,0,0,12,9,0,61,1,0,142,53,30,64,46,132,14,43,37,105,27,0,33,48,1,0,58,44,9,0,11,128,60,14,43,94,120,6,0,40,32,1,2,112,15,0,45,94,0,13,59,20,0,66,121,10,45,2,43,25,80,124,28,64,33,55,73,33,21,50,20,1,34,119,27,15,0,0,7,46,5,3,3,2,42,0,7,57,9,38,154,85,8,65,56,0,0,1,0,0,0,0,65,22,126,65,36,157,84,46,114,101,0,0,0,45,37,0,0,77,6,0,3,84,23,0,102,187,69,49,18,92,39,48,54,58,1,100,15,39,18,1,0,17,47,145,112,34,78,0,26,0,0,5,0,85,5,150,57,129,108,3,7,0,84,2,104,48,0,0,0,0,9,47,11,2,0,4,70,31,118,169,7,10,119,74,57,2,68,95,4,93,76,69,62,24,11,57,34,138,54,20,43,2,90,3,0,60,2,0,64,43,32,22,6,46,39,18,61,20,74,2,0,14,1,21,0,53,0,0,12,1,0,1,1,49,3,0,0,0,5,30,155,0,80,21,30,3,10,4,17,12,28,7,3,53,2,0,7,31,0,16,40,115,31,114,16,69,0,9,0,0,0,14,91,74,7,22,110,101,0,29,85,17,55,19,30,10,65,160,28,74,31,131,42,126,51,79,12,117,56,22,108,80,0,4,80,73,21,66,18,93,102,26,28,0,47,55,23,5,114,78,16,34,140,57,4,76,137,26,43,10,66,123,33,107,7,48,65,130,65,10,119,58,17,30,88,47,1,8,0,0,18,0,111,55,50,9,57,0,40,0,3,0,0,0,101,6,32,28,65,0,46,0,26,59,101,77,46,113,52,10,69,4,1,19,1,0,6,20,0,5,8,6,0,5,8,14,8,27,0,17,6,1,20,15,0,4,0,0,8,8,0,28,55,0,0,67,13,0,6,138,193

Organism: Rhodococcus jostii (strain RHA1) (NCBI:txid101510)

Sequence (483 aa):
IRPRRSATTVTEWDYEADVVVAGYGIAGVAASSIEAARAGADVLVLERTSGWGGATALAGGFIYLGGGTPLQKACGFDDSPENMKTFMMAALGPGADEEKITDYCEGSVEHYNWLVDCGVPFKEESFWGEPGWWEPPFDDGLMYSGGENAAPFNEIAAPAPRGHVPQMDGKRTGEKGGGYMLMK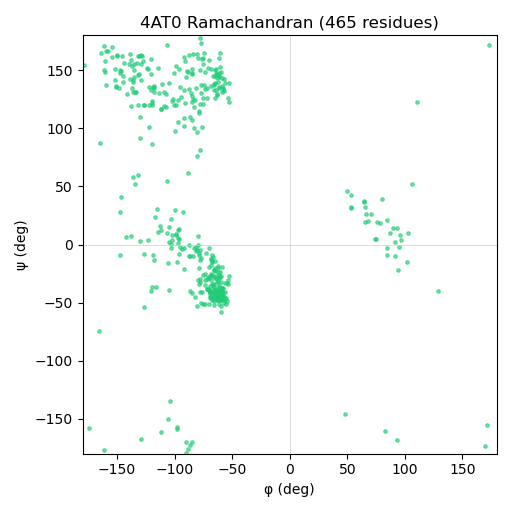PLVETAEKLGVRAEYDMRVQTTLVTDDTGRVVGIVAKQYGKEEVAVRRARRGVVLATGSFAYNDKMIEAHAPRLIGRPGAAIEEHDGRSSILMAQALGADLAHMDATEVAFVCDPQLIIVRGILVNGRGQRYVPEDTYSSGRIGQMTLFHQDNQQAFLIIDEASYEEGAAATTATPFLRVQPKWAAETVEELESSDMGLPAGALQSTVEVYNKHAAEGSDPLLHKKSEEWVKPIIGTPVAALDLRGFTLGFTLGGLRTTVNSEVLHVSGEPIPGLFAAGRCTSGVCAGGYASGTSLGDGSFYGRRAGISAAKQ

InterPro domains:
  IPR003953 FAD-dependent oxidoreductase 2, FAD-binding domain [PF00890] (23-469)
  IPR027477 Succinate dehydrogenase/fumarate reductase flavoprotein, catalytic domain superfamily [G3DSA:3.90.700.10] (296-422)
  IPR027477 Succinate dehydrogenase/fumarate reductase flavoprotein, catalytic domain superfamily [SSF56425] (302-414)
  IPR036188 FAD/NAD(P)-binding domain superfamily [G3DSA:3.50.50.60] (21-483)
  IPR036188 FAD/NAD(P)-binding domain superfamily [SSF51905] (1-488)
  IPR050315 FAD-dependent oxidoreductase 2 [PTHR43400] (17-489)

CATH classification: 3.50.50.60 (+1 more: 3.90.700.10)

Nearest PDB structures (foldseek):
  4at2-assembly1_A-2  TM=1.002E+00  e=0.000E+00  Rhodococcus jostii RHA1
  2b7s-assembly1_A  TM=7.339E-01  e=9.258E-34  Shewanella frigidimarina
  1y0p-assembly1_A  TM=7.439E-01  e=5.119E-33  Shewanella frigidimarina
  1kss-assembly1_A  TM=7.246E-01  e=2.048E-33  Shewanella frigidimarina
  8am8-assembly1_BBB  TM=7.266E-01  e=4.083E-32  Alicycliphilus denitrificans K601